Protein AF-0000000084458611 (afdb_homodimer)

Organism: NCBI:txid398673

Structure (mmCIF, N/CA/C/O backbone):
data_AF-0000000084458611-model_v1
#
loop_
_entity.id
_entity.type
_entity.pdbx_description
1 polymer '2-hydroxyacid dehydrogenase'
#
loop_
_atom_site.group_PDB
_atom_site.id
_atom_site.type_symbol
_atom_site.label_atom_id
_atom_site.label_alt_id
_atom_site.label_comp_id
_atom_site.label_asym_id
_atom_site.label_entity_id
_atom_site.label_seq_id
_atom_site.pdbx_PDB_ins_code
_atom_site.Cartn_x
_atom_site.Cartn_y
_atom_site.Cartn_z
_atom_site.occupancy
_atom_site.B_iso_or_equiv
_atom_site.auth_seq_id
_atom_site.auth_comp_id
_atom_site.auth_asym_id
_atom_site.auth_atom_id
_atom_site.pdbx_PDB_model_num
ATOM 1 N N . MET A 1 1 ? -11.469 -36.625 -32.625 1 53.66 1 MET A N 1
ATOM 2 C CA . MET A 1 1 ? -11.734 -37.312 -31.344 1 53.66 1 MET A CA 1
ATOM 3 C C . MET A 1 1 ? -12.414 -36.375 -30.359 1 53.66 1 MET A C 1
ATOM 5 O O . MET A 1 1 ? -12.203 -35.156 -30.406 1 53.66 1 MET A O 1
ATOM 9 N N . ALA A 1 2 ? -13.312 -36.875 -29.656 1 73.19 2 ALA A N 1
ATOM 10 C CA . ALA A 1 2 ? -14.055 -36.094 -28.656 1 73.19 2 ALA A CA 1
ATOM 11 C C . ALA A 1 2 ? -13.117 -35.562 -27.594 1 73.19 2 ALA A C 1
ATOM 13 O O . ALA A 1 2 ? -12.203 -36.25 -27.141 1 73.19 2 ALA A O 1
ATOM 14 N N . LYS A 1 3 ? -13.102 -34.281 -27.391 1 92.5 3 LYS A N 1
ATOM 15 C CA . LYS A 1 3 ? -12.234 -33.688 -26.391 1 92.5 3 LYS A CA 1
ATOM 16 C C . LYS A 1 3 ? -12.758 -33.906 -24.984 1 92.5 3 LYS A C 1
ATOM 18 O O . LYS A 1 3 ? -13.961 -33.875 -24.734 1 92.5 3 LYS A O 1
ATOM 23 N N . HIS A 1 4 ? -11.906 -34.469 -24.156 1 97.12 4 HIS A N 1
ATOM 24 C CA . HIS A 1 4 ? -12.195 -34.719 -22.75 1 97.12 4 HIS A CA 1
ATOM 25 C C . HIS A 1 4 ? -11.312 -33.875 -21.844 1 97.12 4 HIS A C 1
ATOM 27 O O . HIS A 1 4 ? -10.094 -34.062 -21.812 1 97.12 4 HIS A O 1
ATOM 33 N N . LEU A 1 5 ? -11.977 -32.969 -21.141 1 97 5 LEU A N 1
ATOM 34 C CA . LEU A 1 5 ? -11.312 -32.094 -20.203 1 97 5 LEU A CA 1
ATOM 35 C C . LEU A 1 5 ? -11.43 -32.594 -18.781 1 97 5 LEU A C 1
ATOM 37 O O . LEU A 1 5 ? -12.539 -32.844 -18.281 1 97 5 LEU A O 1
ATOM 41 N N . LEU A 1 6 ? -10.32 -32.75 -18.172 1 97.44 6 LEU A N 1
ATOM 42 C CA . LEU A 1 6 ? -10.281 -33.188 -16.766 1 97.44 6 LEU A CA 1
ATOM 43 C C . LEU A 1 6 ? -9.758 -32.062 -15.883 1 97.44 6 LEU A C 1
ATOM 45 O O . LEU A 1 6 ? -8.766 -31.406 -16.219 1 97.44 6 LEU A O 1
ATOM 49 N N . LEU A 1 7 ? -10.438 -31.703 -14.836 1 97.31 7 LEU A N 1
ATOM 50 C CA . LEU A 1 7 ? -9.961 -30.797 -13.789 1 97.31 7 LEU A CA 1
ATOM 51 C C . LEU A 1 7 ? -9.672 -31.562 -12.508 1 97.31 7 LEU A C 1
ATOM 53 O O . LEU A 1 7 ? -10.508 -32.344 -12.031 1 97.31 7 LEU A O 1
ATOM 57 N N . THR A 1 8 ? -8.469 -31.469 -12.008 1 96.56 8 THR A N 1
ATOM 58 C CA . THR A 1 8 ? -8.07 -32 -10.703 1 96.56 8 THR A CA 1
ATOM 59 C C . THR A 1 8 ? -7.586 -30.875 -9.797 1 96.56 8 THR A C 1
ATOM 61 O O . THR A 1 8 ? -6.414 -30.484 -9.844 1 96.56 8 THR A O 1
ATOM 64 N N . LEU A 1 9 ? -8.469 -30.266 -9.039 1 93.69 9 LEU A N 1
ATOM 65 C CA . LEU A 1 9 ? -8.164 -29.094 -8.211 1 93.69 9 LEU A CA 1
ATOM 66 C C . LEU A 1 9 ? -8.477 -29.375 -6.746 1 93.69 9 LEU A C 1
ATOM 68 O O . LEU A 1 9 ? -9.359 -30.188 -6.441 1 93.69 9 LEU A O 1
ATOM 72 N N . PRO A 1 10 ? -7.812 -28.719 -5.84 1 90.19 10 PRO A N 1
ATOM 73 C CA . PRO A 1 10 ? -8.07 -28.906 -4.41 1 90.19 10 PRO A CA 1
ATOM 74 C C . PRO A 1 10 ? -9.227 -28.047 -3.895 1 90.19 10 PRO A C 1
ATOM 76 O O . PRO A 1 10 ? -9.344 -27.828 -2.686 1 90.19 10 PRO A O 1
ATOM 79 N N . PHE A 1 11 ? -10.016 -27.562 -4.801 1 87.62 11 PHE A N 1
ATOM 80 C CA . PHE A 1 11 ? -11.172 -26.734 -4.477 1 87.62 11 PHE A CA 1
ATOM 81 C C . PHE A 1 11 ? -12.469 -27.484 -4.742 1 87.62 11 PHE A C 1
ATOM 83 O O . PHE A 1 11 ? -12.492 -28.453 -5.512 1 87.62 11 PHE A O 1
ATOM 90 N N . PRO A 1 12 ? -13.516 -27 -4.062 1 88.25 12 PRO A N 1
ATOM 91 C CA . PRO A 1 12 ? -14.812 -27.562 -4.441 1 88.25 12 PRO A CA 1
ATOM 92 C C . PRO A 1 12 ? -15.156 -27.328 -5.91 1 88.25 12 PRO A C 1
ATOM 94 O O . PRO A 1 12 ? -14.68 -26.359 -6.508 1 88.25 12 PRO A O 1
ATOM 97 N N . LYS A 1 13 ? -15.961 -28.25 -6.395 1 92.88 13 LYS A N 1
ATOM 98 C CA . LYS A 1 13 ? -16.375 -28.172 -7.789 1 92.88 13 LYS A CA 1
ATOM 99 C C . LYS A 1 13 ? -16.938 -26.781 -8.117 1 92.88 13 LYS A C 1
ATOM 101 O O . LYS A 1 13 ? -17.922 -26.344 -7.512 1 92.88 13 LYS A O 1
ATOM 106 N N . PRO A 1 14 ? -16.25 -26.047 -8.961 1 91.62 14 PRO A N 1
ATOM 107 C CA . PRO A 1 14 ? -16.719 -24.719 -9.336 1 91.62 14 PRO A CA 1
ATOM 108 C C . PRO A 1 14 ? -17.859 -24.766 -10.359 1 91.62 14 PRO A C 1
ATOM 110 O O . PRO A 1 14 ? -17.656 -24.391 -11.523 1 91.62 14 PRO A O 1
ATOM 113 N N . GLU A 1 15 ? -19.062 -25.031 -9.961 1 94.12 15 GLU A N 1
ATOM 114 C CA . GLU A 1 15 ? -20.203 -25.312 -10.82 1 94.12 15 GLU A CA 1
ATOM 115 C C . GLU A 1 15 ? -20.453 -24.172 -11.805 1 94.12 15 GLU A C 1
ATOM 117 O O . GLU A 1 15 ? -20.609 -24.391 -13 1 94.12 15 GLU A O 1
ATOM 122 N N . PRO A 1 16 ? -20.391 -22.938 -11.273 1 92.38 16 PRO A N 1
ATOM 123 C CA . PRO A 1 16 ? -20.641 -21.859 -12.227 1 92.38 16 PRO A CA 1
ATOM 124 C C . PRO A 1 16 ? -19.609 -21.812 -13.352 1 92.38 16 PRO A C 1
ATOM 126 O O . PRO A 1 16 ? -19.969 -21.578 -14.508 1 92.38 16 PRO A O 1
ATOM 129 N N . PHE A 1 17 ? -18.438 -22.078 -13.055 1 91.81 17 PHE A N 1
ATOM 130 C CA . PHE A 1 17 ? -17.391 -22.047 -14.07 1 91.81 17 PHE A CA 1
ATOM 131 C C . PHE A 1 17 ? -17.531 -23.219 -15.023 1 91.81 17 PHE A C 1
ATOM 133 O O . PHE A 1 17 ? -17.375 -23.062 -16.234 1 91.81 17 PHE A O 1
ATOM 140 N N . LEU A 1 18 ? -17.844 -24.375 -14.516 1 94.62 18 LEU A N 1
ATOM 141 C CA . LEU A 1 18 ? -17.984 -25.562 -15.359 1 94.62 18 LEU A CA 1
ATOM 142 C C . LEU A 1 18 ? -19.156 -25.391 -16.328 1 94.62 18 LEU A C 1
ATOM 144 O O . LEU A 1 18 ? -19.094 -25.844 -17.469 1 94.62 18 LEU A O 1
ATOM 148 N N . GLN A 1 19 ? -20.156 -24.75 -15.82 1 95.25 19 GLN A N 1
ATOM 149 C CA . GLN A 1 19 ? -21.297 -24.484 -16.688 1 95.25 19 GLN A CA 1
ATOM 150 C C . GLN A 1 19 ? -20.922 -23.562 -17.828 1 95.25 19 GLN A C 1
ATOM 152 O O . GLN A 1 19 ? -21.328 -23.781 -18.984 1 95.25 19 GLN A O 1
ATOM 157 N N . ARG A 1 20 ? -20.188 -22.594 -17.484 1 93.75 20 ARG A N 1
ATOM 158 C CA . ARG A 1 20 ? -19.703 -21.672 -18.516 1 93.75 20 ARG A CA 1
ATOM 159 C C . ARG A 1 20 ? -18.797 -22.391 -19.516 1 93.75 20 ARG A C 1
ATOM 161 O O . ARG A 1 20 ? -18.906 -22.172 -20.719 1 93.75 20 ARG A O 1
ATOM 168 N N . LEU A 1 21 ? -17.953 -23.203 -19.031 1 94.12 21 LEU A N 1
ATOM 169 C CA . LEU A 1 21 ? -17.047 -23.984 -19.875 1 94.12 21 LEU A CA 1
ATOM 170 C C . LEU A 1 21 ? -17.828 -24.875 -20.828 1 94.12 21 LEU A C 1
ATOM 172 O O . LEU A 1 21 ? -17.5 -24.969 -22.016 1 94.12 21 LEU A O 1
ATOM 176 N N . GLN A 1 22 ? -18.891 -25.469 -20.281 1 95.06 22 GLN A N 1
ATOM 177 C CA . GLN A 1 22 ? -19.719 -26.344 -21.094 1 95.06 22 GLN A CA 1
ATOM 178 C C . GLN A 1 22 ? -20.453 -25.562 -22.172 1 95.06 22 GLN A C 1
ATOM 180 O O . GLN A 1 22 ? -20.641 -26.047 -23.297 1 95.06 22 GLN A O 1
ATOM 185 N N . ALA A 1 23 ? -20.828 -24.375 -21.797 1 95.62 23 ALA A N 1
ATOM 186 C CA . ALA A 1 23 ? -21.516 -23.516 -22.766 1 95.62 23 ALA A CA 1
ATOM 187 C C . ALA A 1 23 ? -20.594 -23.125 -23.906 1 95.62 23 ALA A C 1
ATOM 189 O O . ALA A 1 23 ? -21.031 -23.031 -25.062 1 95.62 23 ALA A O 1
ATOM 190 N N . VAL A 1 24 ? -19.391 -22.891 -23.609 1 94.19 24 VAL A N 1
ATOM 191 C CA . VAL A 1 24 ? -18.422 -22.469 -24.625 1 94.19 24 VAL A CA 1
ATOM 192 C C . VAL A 1 24 ? -18 -23.656 -25.469 1 94.19 24 VAL A C 1
ATOM 194 O O . VAL A 1 24 ? -17.766 -23.516 -26.672 1 94.19 24 VAL A O 1
ATOM 197 N N . PHE A 1 25 ? -17.938 -24.828 -24.75 1 94.75 25 PHE A N 1
ATOM 198 C CA . PHE A 1 25 ? -17.531 -26.047 -25.438 1 94.75 25 PHE A CA 1
ATOM 199 C C . PHE A 1 25 ? -18.578 -27.141 -25.281 1 94.75 25 PHE A C 1
ATOM 201 O O . PHE A 1 25 ? -18.344 -28.156 -24.609 1 94.75 25 PHE A O 1
ATOM 208 N N . PRO A 1 26 ? -19.625 -27.078 -26 1 94.31 26 PRO A N 1
ATOM 209 C CA . PRO A 1 26 ? -20.75 -27.984 -25.781 1 94.31 26 PRO A CA 1
ATOM 210 C C . PRO A 1 26 ? -20.422 -29.438 -26.141 1 94.31 26 PRO A C 1
ATOM 212 O O . PRO A 1 26 ? -21.016 -30.359 -25.578 1 94.31 26 PRO A O 1
ATOM 215 N N . ASP A 1 27 ? -19.422 -29.625 -26.906 1 93.94 27 ASP A N 1
ATOM 216 C CA . ASP A 1 27 ? -19.141 -30.969 -27.391 1 93.94 27 ASP A CA 1
ATOM 217 C C . ASP A 1 27 ? -18.031 -31.625 -26.562 1 93.94 27 ASP A C 1
ATOM 219 O O . ASP A 1 27 ? -17.672 -32.781 -26.797 1 93.94 27 ASP A O 1
ATOM 223 N N . TRP A 1 28 ? -17.5 -30.906 -25.641 1 94.69 28 TRP A N 1
ATOM 224 C CA . TRP A 1 28 ? -16.438 -31.469 -24.812 1 94.69 28 TRP A CA 1
ATOM 225 C C . TRP A 1 28 ? -17 -32.219 -23.625 1 94.69 28 TRP A C 1
ATOM 227 O O . TRP A 1 28 ? -17.984 -31.797 -23.016 1 94.69 28 TRP A O 1
ATOM 237 N N . LYS A 1 29 ? -16.422 -33.375 -23.391 1 96.81 29 LYS A N 1
ATOM 238 C CA . LYS A 1 29 ? -16.656 -34.031 -22.109 1 96.81 29 LYS A CA 1
ATOM 239 C C . LYS A 1 29 ? -15.852 -33.344 -20.984 1 96.81 29 LYS A C 1
ATOM 241 O O . LYS A 1 29 ? -14.648 -33.156 -21.125 1 96.81 29 LYS A O 1
ATOM 246 N N . ILE A 1 30 ? -16.531 -32.969 -19.938 1 96.69 30 ILE A N 1
ATOM 247 C CA . ILE A 1 30 ? -15.859 -32.312 -18.812 1 96.69 30 ILE A CA 1
ATOM 248 C C . ILE A 1 30 ? -16 -33.156 -17.547 1 96.69 30 ILE A C 1
ATOM 250 O O . ILE A 1 30 ? -17.109 -33.5 -17.156 1 96.69 30 ILE A O 1
ATOM 254 N N . THR A 1 31 ? -14.891 -33.531 -16.969 1 97.25 31 THR A N 1
ATOM 255 C CA . THR A 1 31 ? -14.852 -34.281 -15.727 1 97.25 31 THR A CA 1
ATOM 256 C C . THR A 1 31 ? -14.109 -33.5 -14.633 1 97.25 31 THR A C 1
ATOM 258 O O . THR A 1 31 ? -13.047 -32.938 -14.891 1 97.25 31 THR A O 1
ATOM 261 N N . TYR A 1 32 ? -14.695 -33.375 -13.531 1 97.38 32 TYR A N 1
ATOM 262 C CA . TYR A 1 32 ? -14.055 -32.781 -12.367 1 97.38 32 TYR A CA 1
ATOM 263 C C . TYR A 1 32 ? -13.773 -33.812 -11.289 1 97.38 32 TYR A C 1
ATOM 265 O O . TYR A 1 32 ? -14.672 -34.562 -10.883 1 97.38 32 TYR A O 1
ATOM 273 N N . LEU A 1 33 ? -12.547 -33.938 -10.875 1 96.56 33 LEU A N 1
ATOM 274 C CA . LEU A 1 33 ? -12.148 -34.75 -9.734 1 96.56 33 LEU A CA 1
ATOM 275 C C . LEU A 1 33 ? -11.508 -33.906 -8.648 1 96.56 33 LEU A C 1
ATOM 277 O O . LEU A 1 33 ? -10.508 -33.219 -8.891 1 96.56 33 LEU A O 1
ATOM 281 N N . HIS A 1 34 ? -12.055 -33.938 -7.52 1 95 34 HIS A N 1
ATOM 282 C CA . HIS A 1 34 ? -11.547 -33.156 -6.395 1 95 34 HIS A CA 1
ATOM 283 C C . HIS A 1 34 ? -10.273 -33.75 -5.832 1 95 34 HIS A C 1
ATOM 285 O O . HIS A 1 34 ? -10.266 -34.906 -5.391 1 95 34 HIS A O 1
ATOM 291 N N . HIS A 1 35 ? -9.188 -33 -5.949 1 94 35 HIS A N 1
ATOM 292 C CA . HIS A 1 35 ? -8 -33.344 -5.184 1 94 35 HIS A CA 1
ATOM 293 C C . HIS A 1 35 ? -8.156 -32.969 -3.715 1 94 35 HIS A C 1
ATOM 295 O O . HIS A 1 35 ? -8.016 -31.797 -3.355 1 94 35 HIS A O 1
ATOM 301 N N . ALA A 1 36 ? -8.406 -33.906 -2.863 1 89.81 36 ALA A N 1
ATOM 302 C CA . ALA A 1 36 ? -8.836 -33.656 -1.49 1 89.81 36 ALA A CA 1
ATOM 303 C C . ALA A 1 36 ? -7.645 -33.312 -0.592 1 89.81 36 ALA A C 1
ATOM 305 O O . ALA A 1 36 ? -7.348 -34.062 0.35 1 89.81 36 ALA A O 1
ATOM 306 N N . VAL A 1 37 ? -7.012 -32.25 -0.876 1 85.88 37 VAL A N 1
ATOM 307 C CA . VAL A 1 37 ? -5.926 -31.688 -0.079 1 85.88 37 VAL A CA 1
ATOM 308 C C . VAL A 1 37 ? -6.168 -30.188 0.134 1 85.88 37 VAL A C 1
ATOM 310 O O . VAL A 1 37 ? -6.992 -29.594 -0.555 1 85.88 37 VAL A O 1
ATOM 313 N N . LYS A 1 38 ? -5.512 -29.688 1.139 1 76.62 38 LYS A N 1
ATOM 314 C CA . LYS A 1 38 ? -5.516 -28.234 1.263 1 76.62 38 LYS A CA 1
ATOM 315 C C . LYS A 1 38 ? -4.777 -27.578 0.097 1 76.62 38 LYS A C 1
ATOM 317 O O . LYS A 1 38 ? -3.764 -28.094 -0.371 1 76.62 38 LYS A O 1
ATOM 322 N N . PRO A 1 39 ? -5.293 -26.438 -0.369 1 75.62 39 PRO A N 1
ATOM 323 C CA . PRO A 1 39 ? -4.68 -25.812 -1.544 1 75.62 39 PRO A CA 1
ATOM 324 C C . PRO A 1 39 ? -3.174 -25.625 -1.396 1 75.62 39 PRO A C 1
ATOM 326 O O . PRO A 1 39 ? -2.418 -25.891 -2.334 1 75.62 39 PRO A O 1
ATOM 329 N N . THR A 1 40 ? -2.756 -25.359 -0.246 1 71.06 40 THR A N 1
ATOM 330 C CA . THR A 1 40 ? -1.334 -25.125 -0.019 1 71.06 40 THR A CA 1
ATOM 331 C C . THR A 1 40 ? -0.556 -26.438 -0.043 1 71.06 40 THR A C 1
ATOM 333 O O . THR A 1 40 ? 0.652 -26.453 -0.287 1 71.06 40 THR A O 1
ATOM 336 N N . GLU A 1 41 ? -1.234 -27.531 0.181 1 78.12 41 GLU A N 1
ATOM 337 C CA . GLU A 1 41 ? -0.601 -28.844 0.217 1 78.12 41 GLU A CA 1
ATOM 338 C C . GLU A 1 41 ? -0.507 -29.438 -1.181 1 78.12 41 GLU A C 1
ATOM 340 O O . GLU A 1 41 ? 0.237 -30.406 -1.398 1 78.12 41 GLU A O 1
ATOM 345 N N . ALA A 1 42 ? -1.226 -28.844 -2.02 1 81.69 42 ALA A N 1
ATOM 346 C CA . ALA A 1 42 ? -1.31 -29.391 -3.369 1 81.69 42 ALA A CA 1
ATOM 347 C C . ALA A 1 42 ? 0.048 -29.359 -4.066 1 81.69 42 ALA A C 1
ATOM 349 O O . ALA A 1 42 ? 0.262 -30.047 -5.062 1 81.69 42 ALA A O 1
ATOM 350 N N . PHE A 1 43 ? 0.937 -28.594 -3.523 1 78.06 43 PHE A N 1
ATOM 351 C CA . PHE A 1 43 ? 2.262 -28.469 -4.117 1 78.06 43 PHE A CA 1
ATOM 352 C C . PHE A 1 43 ? 3.139 -29.656 -3.734 1 78.06 43 PHE A C 1
ATOM 354 O O . PHE A 1 43 ? 4.098 -29.969 -4.441 1 78.06 43 PHE A O 1
ATOM 361 N N . TYR A 1 44 ? 2.723 -30.359 -2.676 1 79.56 44 TYR A N 1
ATOM 362 C CA . TYR A 1 44 ? 3.594 -31.438 -2.252 1 79.56 44 TYR A CA 1
ATOM 363 C C . TYR A 1 44 ? 2.812 -32.75 -2.113 1 79.56 44 TYR A C 1
ATOM 365 O O . TYR A 1 44 ? 3.4 -33.812 -2.088 1 79.56 44 TYR A O 1
ATOM 373 N N . LYS A 1 45 ? 1.51 -32.594 -1.991 1 85.81 45 LYS A N 1
ATOM 374 C CA . LYS A 1 45 ? 0.64 -33.781 -2.016 1 85.81 45 LYS A CA 1
ATOM 375 C C . LYS A 1 45 ? -0.012 -33.938 -3.385 1 85.81 45 LYS A C 1
ATOM 377 O O . LYS A 1 45 ? -1.134 -33.5 -3.607 1 85.81 45 LYS A O 1
ATOM 382 N N . GLN A 1 46 ? 0.656 -34.656 -4.184 1 87.06 46 GLN A N 1
ATOM 383 C CA . GLN A 1 46 ? 0.269 -34.719 -5.59 1 87.06 46 GLN A CA 1
ATOM 384 C C . GLN A 1 46 ? -0.4 -36.031 -5.922 1 87.06 46 GLN A C 1
ATOM 386 O O . GLN A 1 46 ? -0.872 -36.25 -7.043 1 87.06 46 GLN A O 1
ATOM 391 N N . ASP A 1 47 ? -0.436 -36.906 -4.957 1 86.31 47 ASP A N 1
ATOM 392 C CA . ASP A 1 47 ? -0.979 -38.25 -5.211 1 86.31 47 ASP A CA 1
ATOM 393 C C . ASP A 1 47 ? -2.506 -38.219 -5.207 1 86.31 47 ASP A C 1
ATOM 395 O O . ASP A 1 47 ? -3.123 -37.656 -4.305 1 86.31 47 ASP A O 1
ATOM 399 N N . MET A 1 48 ? -3.051 -38.625 -6.285 1 92.81 48 MET A N 1
ATOM 400 C CA . MET A 1 48 ? -4.496 -38.719 -6.453 1 92.81 48 MET A CA 1
ATOM 401 C C . MET A 1 48 ? -4.844 -39.844 -7.414 1 92.81 48 MET A C 1
ATOM 403 O O . MET A 1 48 ? -4.16 -40.062 -8.422 1 92.81 48 MET A O 1
ATOM 407 N N . HIS A 1 49 ? -5.836 -40.562 -7.059 1 93.69 49 HIS A N 1
ATOM 408 C CA . HIS A 1 49 ? -6.301 -41.625 -7.961 1 93.69 49 HIS A CA 1
ATOM 409 C C . HIS A 1 49 ? -7.199 -41.062 -9.055 1 93.69 49 HIS A C 1
ATOM 411 O O . HIS A 1 49 ? -8.195 -40.375 -8.758 1 93.69 49 HIS A O 1
ATOM 417 N N . ILE A 1 50 ? -6.812 -41.281 -10.211 1 96.56 50 ILE A N 1
ATOM 418 C CA . ILE A 1 50 ? -7.645 -40.969 -11.375 1 96.56 50 ILE A CA 1
ATOM 419 C C . ILE A 1 50 ? -8.008 -42.281 -12.086 1 96.56 50 ILE A C 1
ATOM 421 O O . ILE A 1 50 ? -7.129 -43.031 -12.492 1 96.56 50 ILE A O 1
ATOM 425 N N . PRO A 1 51 ? -9.242 -42.594 -12.273 1 97.06 51 PRO A N 1
ATOM 426 C CA . PRO A 1 51 ? -9.648 -43.844 -12.953 1 97.06 51 PRO A CA 1
ATOM 427 C C . PRO A 1 51 ? -9.016 -43.969 -14.336 1 97.06 51 PRO A C 1
ATOM 429 O O . PRO A 1 51 ? -8.977 -43.031 -15.109 1 97.06 51 PRO A O 1
ATOM 432 N N . PRO A 1 52 ? -8.594 -45.188 -14.625 1 96.88 52 PRO A N 1
ATOM 433 C CA . PRO A 1 52 ? -7.926 -45.438 -15.906 1 96.88 52 PRO A CA 1
ATOM 434 C C . PRO A 1 52 ? -8.812 -45.094 -17.109 1 96.88 52 PRO A C 1
ATOM 436 O O . PRO A 1 52 ? -8.312 -44.625 -18.141 1 96.88 52 PRO A O 1
ATOM 439 N N . GLU A 1 53 ? -10.062 -45.312 -16.922 1 96.56 53 GLU A N 1
ATOM 440 C CA . GLU A 1 53 ? -10.984 -45.031 -18.016 1 96.56 53 GLU A CA 1
ATOM 441 C C . GLU A 1 53 ? -10.984 -43.562 -18.375 1 96.56 53 GLU A C 1
ATOM 443 O O . GLU A 1 53 ? -11.109 -43.188 -19.531 1 96.56 53 GLU A O 1
ATOM 448 N N . ILE A 1 54 ? -10.797 -42.75 -17.344 1 97 54 ILE A N 1
ATOM 449 C CA . ILE A 1 54 ? -10.719 -41.312 -17.578 1 97 54 ILE A CA 1
ATOM 450 C C . ILE A 1 54 ? -9.375 -40.969 -18.188 1 97 54 ILE A C 1
ATOM 452 O O . ILE A 1 54 ? -9.32 -40.219 -19.188 1 97 54 ILE A O 1
ATOM 456 N N . LEU A 1 55 ? -8.32 -41.5 -17.672 1 97 55 LEU A N 1
ATOM 457 C CA . LEU A 1 55 ? -6.965 -41.188 -18.125 1 97 55 LEU A CA 1
ATOM 458 C C . LEU A 1 55 ? -6.805 -41.531 -19.594 1 97 55 LEU A C 1
ATOM 460 O O . LEU A 1 55 ? -6.133 -40.812 -20.344 1 97 55 LEU A O 1
ATOM 464 N N . ARG A 1 56 ? -7.422 -42.594 -20.016 1 95.81 56 ARG A N 1
ATOM 465 C CA . ARG A 1 56 ? -7.277 -43.062 -21.391 1 95.81 56 ARG A CA 1
ATOM 466 C C . ARG A 1 56 ? -7.965 -42.094 -22.375 1 95.81 56 ARG A C 1
ATOM 468 O O . ARG A 1 56 ? -7.578 -42 -23.547 1 95.81 56 ARG A O 1
ATOM 475 N N . GLU A 1 57 ? -8.906 -41.375 -21.797 1 96.44 57 GLU A N 1
ATOM 476 C CA . GLU A 1 57 ? -9.719 -40.531 -22.703 1 96.44 57 GLU A CA 1
ATOM 477 C C . GLU A 1 57 ? -9.336 -39.062 -22.609 1 96.44 57 GLU A C 1
ATOM 479 O O . GLU A 1 57 ? -9.633 -38.281 -23.5 1 96.44 57 GLU A O 1
ATOM 484 N N . VAL A 1 58 ? -8.68 -38.656 -21.594 1 97.38 58 VAL A N 1
ATOM 485 C CA . VAL A 1 58 ? -8.445 -37.25 -21.312 1 97.38 58 VAL A CA 1
ATOM 486 C C . VAL A 1 58 ? -7.539 -36.656 -22.391 1 97.38 58 VAL A C 1
ATOM 488 O O . VAL A 1 58 ? -6.551 -37.25 -22.797 1 97.38 58 VAL A O 1
ATOM 491 N N . THR A 1 59 ? -7.93 -35.5 -22.906 1 97 59 THR A N 1
ATOM 492 C CA . THR A 1 59 ? -7.141 -34.844 -23.938 1 97 59 THR A CA 1
ATOM 493 C C . THR A 1 59 ? -6.547 -33.531 -23.391 1 97 59 THR A C 1
ATOM 495 O O . THR A 1 59 ? -5.578 -33 -23.938 1 97 59 THR A O 1
ATOM 498 N N . ALA A 1 60 ? -7.16 -32.969 -22.344 1 97.06 60 ALA A N 1
ATOM 499 C CA . ALA A 1 60 ? -6.715 -31.75 -21.688 1 97.06 60 ALA A CA 1
ATOM 500 C C . ALA A 1 60 ? -6.898 -31.844 -20.188 1 97.06 60 ALA A C 1
ATOM 502 O O . ALA A 1 60 ? -7.855 -32.438 -19.703 1 97.06 60 ALA A O 1
ATOM 503 N N . LEU A 1 61 ? -5.973 -31.234 -19.438 1 97.31 61 LEU A N 1
ATOM 504 C CA . LEU A 1 61 ? -5.961 -31.328 -17.984 1 97.31 61 LEU A CA 1
ATOM 505 C C . LEU A 1 61 ? -5.734 -29.953 -17.359 1 97.31 61 LEU A C 1
ATOM 507 O O . LEU A 1 61 ? -4.824 -29.219 -17.766 1 97.31 61 LEU A O 1
ATOM 511 N N . MET A 1 62 ? -6.578 -29.531 -16.516 1 97.12 62 MET A N 1
ATOM 512 C CA . MET A 1 62 ? -6.348 -28.438 -15.578 1 97.12 62 MET A CA 1
ATOM 513 C C . MET A 1 62 ? -6.008 -28.969 -14.195 1 97.12 62 MET A C 1
ATOM 515 O O . MET A 1 62 ? -6.773 -29.734 -13.609 1 97.12 62 MET A O 1
ATOM 519 N N . THR A 1 63 ? -4.859 -28.531 -13.633 1 96 63 THR A N 1
ATOM 520 C CA . THR A 1 63 ? -4.398 -29.141 -12.391 1 96 63 THR A CA 1
ATOM 521 C C . THR A 1 63 ? -3.508 -28.172 -11.617 1 96 63 THR A C 1
ATOM 523 O O . THR A 1 63 ? -3.141 -27.109 -12.133 1 96 63 THR A O 1
ATOM 526 N N . MET A 1 64 ? -3.33 -28.422 -10.406 1 92.19 64 MET A N 1
ATOM 527 C CA . MET A 1 64 ? -2.379 -27.672 -9.586 1 92.19 64 MET A CA 1
ATOM 528 C C . MET A 1 64 ? -1.102 -28.469 -9.367 1 92.19 64 MET A C 1
ATOM 530 O O . MET A 1 64 ? -0.034 -27.906 -9.148 1 92.19 64 MET A O 1
ATOM 534 N N . GLY A 1 65 ? -1.244 -29.797 -9.523 1 91.31 65 GLY A N 1
ATOM 535 C CA . GLY A 1 65 ? -0.041 -30.562 -9.242 1 91.31 65 GLY A CA 1
ATOM 536 C C . GLY A 1 65 ? -0.165 -32.031 -9.617 1 91.31 65 GLY A C 1
ATOM 537 O O . GLY A 1 65 ? 0.83 -32.75 -9.641 1 91.31 65 GLY A O 1
ATOM 538 N N . VAL A 1 66 ? -1.324 -32.438 -9.961 1 94.25 66 VAL A N 1
ATOM 539 C CA . VAL A 1 66 ? -1.56 -33.844 -10.32 1 94.25 66 VAL A CA 1
ATOM 540 C C . VAL A 1 66 ? -1.295 -34.031 -11.805 1 94.25 66 VAL A C 1
ATOM 542 O O . VAL A 1 66 ? -2.123 -33.688 -12.648 1 94.25 66 VAL A O 1
ATOM 545 N N . VAL A 1 67 ? -0.177 -34.625 -12.117 1 95.19 67 VAL A N 1
ATOM 546 C CA . VAL A 1 67 ? 0.229 -34.812 -13.508 1 95.19 67 VAL A CA 1
ATOM 547 C C . VAL A 1 67 ? 0.36 -36.312 -13.828 1 95.19 67 VAL A C 1
ATOM 549 O O . VAL A 1 67 ? 1.225 -36.969 -13.273 1 95.19 67 VAL A O 1
ATOM 552 N N . PRO A 1 68 ? -0.427 -36.812 -14.641 1 95 68 PRO A N 1
ATOM 553 C CA . PRO A 1 68 ? -0.321 -38.25 -15 1 95 68 PRO A CA 1
ATOM 554 C C . PRO A 1 68 ? 0.9 -38.531 -15.875 1 95 68 PRO A C 1
ATOM 556 O O . PRO A 1 68 ? 1.449 -37.625 -16.5 1 95 68 PRO A O 1
ATOM 559 N N . ASP A 1 69 ? 1.289 -39.75 -15.836 1 95 69 ASP A N 1
ATOM 560 C CA . ASP A 1 69 ? 2.268 -40.219 -16.812 1 95 69 ASP A CA 1
ATOM 561 C C . ASP A 1 69 ? 1.668 -40.281 -18.219 1 95 69 ASP A C 1
ATOM 563 O O . ASP A 1 69 ? 0.564 -40.781 -18.406 1 95 69 ASP A O 1
ATOM 567 N N . PRO A 1 70 ? 2.408 -39.75 -19.125 1 96.06 70 PRO A N 1
ATOM 568 C CA . PRO A 1 70 ? 1.892 -39.781 -20.5 1 96.06 70 PRO A CA 1
ATOM 569 C C . PRO A 1 70 ? 1.525 -41.188 -20.984 1 96.06 70 PRO A C 1
ATOM 571 O O . PRO A 1 70 ? 0.62 -41.344 -21.797 1 96.06 70 PRO A O 1
ATOM 574 N N . ALA A 1 71 ? 2.164 -42.188 -20.422 1 95.94 71 ALA A N 1
ATOM 575 C CA . ALA A 1 71 ? 1.873 -43.562 -20.797 1 95.94 71 ALA A CA 1
ATOM 576 C C . ALA A 1 71 ? 0.455 -43.969 -20.391 1 95.94 71 ALA A C 1
ATOM 578 O O . ALA A 1 71 ? -0.195 -44.75 -21.062 1 95.94 71 ALA A O 1
ATOM 579 N N . ASP A 1 72 ? 0.005 -43.406 -19.344 1 96.19 72 ASP A N 1
ATOM 580 C CA . ASP A 1 72 ? -1.323 -43.719 -18.828 1 96.19 72 ASP A CA 1
ATOM 581 C C . ASP A 1 72 ? -2.387 -42.844 -19.469 1 96.19 72 ASP A C 1
ATOM 583 O O . ASP A 1 72 ? -3.582 -43.125 -19.375 1 96.19 72 ASP A O 1
ATOM 587 N N . ALA A 1 73 ? -1.974 -41.75 -20.109 1 97.06 73 ALA A N 1
ATOM 588 C CA . ALA A 1 73 ? -2.873 -40.781 -20.75 1 97.06 73 ALA A CA 1
ATOM 589 C C . ALA A 1 73 ? -2.453 -40.531 -22.188 1 97.06 73 ALA A C 1
ATOM 591 O O . ALA A 1 73 ? -2.086 -39.406 -22.531 1 97.06 73 ALA A O 1
ATOM 592 N N . PRO A 1 74 ? -2.609 -41.469 -23 1 96.31 74 PRO A N 1
ATOM 593 C CA . PRO A 1 74 ? -2.027 -41.406 -24.344 1 96.31 74 PRO A CA 1
ATOM 594 C C . PRO A 1 74 ? -2.645 -40.312 -25.203 1 96.31 74 PRO A C 1
ATOM 596 O O . PRO A 1 74 ? -2.045 -39.906 -26.203 1 96.31 74 PRO A O 1
ATOM 599 N N . ASN A 1 75 ? -3.805 -39.844 -24.859 1 96.81 75 ASN A N 1
ATOM 600 C CA . ASN A 1 75 ? -4.473 -38.812 -25.688 1 96.81 75 ASN A CA 1
ATOM 601 C C . ASN A 1 75 ? -4.234 -37.406 -25.141 1 96.81 75 ASN A C 1
ATOM 603 O O . ASN A 1 75 ? -4.68 -36.438 -25.734 1 96.81 75 ASN A O 1
ATOM 607 N N . LEU A 1 76 ? -3.549 -37.281 -24.031 1 97.12 76 LEU A N 1
ATOM 608 C CA . LEU A 1 76 ? -3.311 -36 -23.391 1 97.12 76 LEU A CA 1
ATOM 609 C C . LEU A 1 76 ? -2.395 -35.125 -24.25 1 97.12 76 LEU A C 1
ATOM 611 O O . LEU A 1 76 ? -1.319 -35.562 -24.672 1 97.12 76 LEU A O 1
ATOM 615 N N . ARG A 1 77 ? -2.91 -33.906 -24.547 1 95.88 77 ARG A N 1
ATOM 616 C CA . ARG A 1 77 ? -2.141 -33.031 -25.422 1 95.88 77 ARG A CA 1
ATOM 617 C C . ARG A 1 77 ? -1.932 -31.656 -24.781 1 95.88 77 ARG A C 1
ATOM 619 O O . ARG A 1 77 ? -1.08 -30.875 -25.219 1 95.88 77 ARG A O 1
ATOM 626 N N . TYR A 1 78 ? -2.689 -31.406 -23.719 1 96.88 78 TYR A N 1
ATOM 627 C CA . TYR A 1 78 ? -2.652 -30.062 -23.125 1 96.88 78 TYR A CA 1
ATOM 628 C C . TYR A 1 78 ? -2.807 -30.141 -21.609 1 96.88 78 TYR A C 1
ATOM 630 O O . TYR A 1 78 ? -3.701 -30.828 -21.094 1 96.88 78 TYR A O 1
ATOM 638 N N . ILE A 1 79 ? -1.887 -29.531 -20.891 1 97.5 79 ILE A N 1
ATOM 639 C CA . ILE A 1 79 ? -1.984 -29.375 -19.438 1 97.5 79 ILE A CA 1
ATOM 640 C C . ILE A 1 79 ? -1.913 -27.891 -19.078 1 97.5 79 ILE A C 1
ATOM 642 O O . ILE A 1 79 ? -1.01 -27.172 -19.516 1 97.5 79 ILE A O 1
ATOM 646 N N . HIS A 1 80 ? -2.869 -27.422 -18.312 1 97.69 80 HIS A N 1
ATOM 647 C CA . HIS A 1 80 ? -2.836 -26.078 -17.75 1 97.69 80 HIS A CA 1
ATOM 648 C C . HIS A 1 80 ? -2.709 -26.125 -16.234 1 97.69 80 HIS A C 1
ATOM 650 O O . HIS A 1 80 ? -3.508 -26.781 -15.555 1 97.69 80 HIS A O 1
ATOM 656 N N . PHE A 1 81 ? -1.71 -25.469 -15.789 1 95.56 81 PHE A N 1
ATOM 657 C CA . PHE A 1 81 ? -1.564 -25.328 -14.344 1 95.56 81 PHE A CA 1
ATOM 658 C C . PHE A 1 81 ? -2.258 -24.062 -13.844 1 95.56 81 PHE A C 1
ATOM 660 O O . PHE A 1 81 ? -2.023 -22.969 -14.367 1 95.56 81 PHE A O 1
ATOM 667 N N . ASN A 1 82 ? -3.051 -24.25 -12.828 1 93.56 82 ASN A N 1
ATOM 668 C CA . ASN A 1 82 ? -3.791 -23.109 -12.281 1 93.56 82 ASN A CA 1
ATOM 669 C C . ASN A 1 82 ? -2.889 -22.203 -11.461 1 93.56 82 ASN A C 1
ATOM 671 O O . ASN A 1 82 ? -3.35 -21.203 -10.914 1 93.56 82 ASN A O 1
ATOM 675 N N . VAL A 1 83 ? -1.617 -22.422 -11.43 1 90.31 83 VAL A N 1
ATOM 676 C CA . VAL A 1 83 ? -0.614 -21.641 -10.711 1 90.31 83 VAL A CA 1
ATOM 677 C C . VAL A 1 83 ? 0.441 -21.125 -11.688 1 90.31 83 VAL A C 1
ATOM 679 O O . VAL A 1 83 ? 0.485 -21.547 -12.844 1 90.31 83 VAL A O 1
ATOM 682 N N . ALA A 1 84 ? 1.263 -20.25 -11.188 1 87.81 84 ALA A N 1
ATOM 683 C CA . ALA A 1 84 ? 2.305 -19.672 -12.039 1 87.81 84 ALA A CA 1
ATOM 684 C C . ALA A 1 84 ? 3.551 -20.562 -12.047 1 87.81 84 ALA A C 1
ATOM 686 O O . ALA A 1 84 ? 4.223 -20.688 -13.07 1 87.81 84 ALA A O 1
ATOM 687 N N . GLY A 1 85 ? 3.861 -21.109 -10.93 1 85.12 85 GLY A N 1
ATOM 688 C CA . GLY A 1 85 ? 5.074 -21.906 -10.789 1 85.12 85 GLY A CA 1
ATOM 689 C C . GLY A 1 85 ? 4.84 -23.391 -10.953 1 85.12 85 GLY A C 1
ATOM 690 O O . GLY A 1 85 ? 3.838 -23.922 -10.469 1 85.12 85 GLY A O 1
ATOM 691 N N . THR A 1 86 ? 5.754 -24.125 -11.695 1 88.19 86 THR A N 1
ATOM 692 C CA . THR A 1 86 ? 5.613 -25.562 -11.922 1 88.19 86 THR A CA 1
ATOM 693 C C . THR A 1 86 ? 6.863 -26.297 -11.461 1 88.19 86 THR A C 1
ATOM 695 O O . THR A 1 86 ? 7.105 -27.438 -11.891 1 88.19 86 THR A O 1
ATOM 698 N N . ASP A 1 87 ? 7.66 -25.625 -10.633 1 84.19 87 ASP A N 1
ATOM 699 C CA . ASP A 1 87 ? 8.922 -26.203 -10.188 1 84.19 87 ASP A CA 1
ATOM 700 C C . ASP A 1 87 ? 8.703 -27.531 -9.469 1 84.19 87 ASP A C 1
ATOM 702 O O . ASP A 1 87 ? 9.547 -28.438 -9.523 1 84.19 87 ASP A O 1
ATOM 706 N N . HIS A 1 88 ? 7.598 -27.719 -8.852 1 83.62 88 HIS A N 1
ATOM 707 C CA . HIS A 1 88 ? 7.316 -28.906 -8.055 1 83.62 88 HIS A CA 1
ATOM 708 C C . HIS A 1 88 ? 6.98 -30.094 -8.945 1 83.62 88 HIS A C 1
ATOM 710 O O . HIS A 1 88 ? 7.02 -31.25 -8.492 1 83.62 88 HIS A O 1
ATOM 716 N N . VAL A 1 89 ? 6.711 -29.891 -10.219 1 90.06 89 VAL A N 1
ATOM 717 C CA . VAL A 1 89 ? 6.293 -30.984 -11.086 1 90.06 89 VAL A CA 1
ATOM 718 C C . VAL A 1 89 ? 7.141 -30.984 -12.359 1 90.06 89 VAL A C 1
ATOM 720 O O . VAL A 1 89 ? 6.969 -31.859 -13.219 1 90.06 89 VAL A O 1
ATOM 723 N N . ALA A 1 90 ? 8.086 -30.094 -12.453 1 88.56 90 ALA A N 1
ATOM 724 C CA . ALA A 1 90 ? 8.852 -29.906 -13.688 1 88.56 90 ALA A CA 1
ATOM 725 C C . ALA A 1 90 ? 9.672 -31.156 -14.016 1 88.56 90 ALA A C 1
ATOM 727 O O . ALA A 1 90 ? 10.055 -31.359 -15.172 1 88.56 90 ALA A O 1
ATOM 728 N N . HIS A 1 91 ? 9.883 -32 -13.062 1 89.62 91 HIS A N 1
ATOM 729 C CA . HIS A 1 91 ? 10.68 -33.219 -13.258 1 89.62 91 HIS A CA 1
ATOM 730 C C . HIS A 1 91 ? 9.852 -34.344 -13.852 1 89.62 91 HIS A C 1
ATOM 732 O O . HIS A 1 91 ? 10.391 -35.375 -14.281 1 89.62 91 HIS A O 1
ATOM 738 N N . LYS A 1 92 ? 8.594 -34.25 -13.984 1 92.88 92 LYS A N 1
ATOM 739 C CA . LYS A 1 92 ? 7.707 -35.312 -14.43 1 92.88 92 LYS A CA 1
ATOM 740 C C . LYS A 1 92 ? 7.801 -35.531 -15.938 1 92.88 92 LYS A C 1
ATOM 742 O O . LYS A 1 92 ? 8.031 -34.562 -16.688 1 92.88 92 LYS A O 1
ATOM 747 N N . PRO A 1 93 ? 7.5 -36.688 -16.391 1 94.69 93 PRO A N 1
ATOM 748 C CA . PRO A 1 93 ? 7.66 -37.031 -17.797 1 94.69 93 PRO A CA 1
ATOM 749 C C . PRO A 1 93 ? 6.824 -36.156 -18.734 1 94.69 93 PRO A C 1
ATOM 751 O O . PRO A 1 93 ? 7.227 -35.906 -19.875 1 94.69 93 PRO A O 1
ATOM 754 N N . ALA A 1 94 ? 5.758 -35.75 -18.297 1 94.31 94 ALA A N 1
ATOM 755 C CA . ALA A 1 94 ? 4.875 -34.906 -19.125 1 94.31 94 ALA A CA 1
ATOM 756 C C . ALA A 1 94 ? 5.586 -33.656 -19.594 1 94.31 94 ALA A C 1
ATOM 758 O O . ALA A 1 94 ? 5.312 -33.156 -20.688 1 94.31 94 ALA A O 1
ATOM 759 N N . PHE A 1 95 ? 6.512 -33.156 -18.797 1 94.31 95 PHE A N 1
ATOM 760 C CA . PHE A 1 95 ? 7.211 -31.906 -19.109 1 94.31 95 PHE A CA 1
ATOM 761 C C . PHE A 1 95 ? 8.25 -32.125 -20.203 1 94.31 95 PHE A C 1
ATOM 763 O O . PHE A 1 95 ? 8.758 -31.172 -20.781 1 94.31 95 PHE A O 1
ATOM 770 N N . LYS A 1 96 ? 8.484 -33.375 -20.547 1 93.06 96 LYS A N 1
ATOM 771 C CA . LYS A 1 96 ? 9.453 -33.719 -21.578 1 93.06 96 LYS A CA 1
ATOM 772 C C . LYS A 1 96 ? 8.766 -34.25 -22.844 1 93.06 96 LYS A C 1
ATOM 774 O O . LYS A 1 96 ? 9.414 -34.469 -23.859 1 93.06 96 LYS A O 1
ATOM 779 N 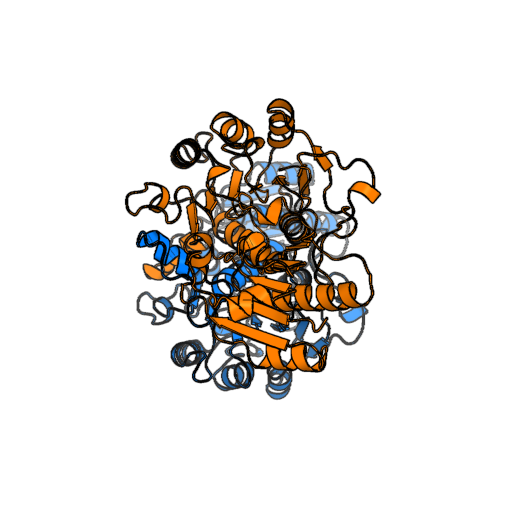N . ASP A 1 97 ? 7.547 -34.469 -22.734 1 94.62 97 ASP A N 1
ATOM 780 C CA . ASP A 1 97 ? 6.793 -35 -23.875 1 94.62 97 ASP A CA 1
ATOM 781 C C . ASP A 1 97 ? 6.496 -33.906 -24.891 1 94.62 97 ASP A C 1
ATOM 783 O O . ASP A 1 97 ? 5.762 -32.969 -24.609 1 94.62 97 ASP A O 1
ATOM 787 N N . PRO A 1 98 ? 6.996 -33.969 -26.078 1 93.25 98 PRO A N 1
ATOM 788 C CA . PRO A 1 98 ? 6.793 -32.938 -27.078 1 93.25 98 PRO A CA 1
ATOM 789 C C . PRO A 1 98 ? 5.344 -32.844 -27.547 1 93.25 98 PRO A C 1
ATOM 791 O O . PRO A 1 98 ? 4.957 -31.828 -28.172 1 93.25 98 PRO A O 1
ATOM 794 N N . ASN A 1 99 ? 4.617 -33.844 -27.25 1 94.06 99 ASN A N 1
ATOM 795 C CA . ASN A 1 99 ? 3.234 -33.844 -27.719 1 94.06 99 ASN A CA 1
ATOM 796 C C . ASN A 1 99 ? 2.303 -33.156 -26.734 1 94.06 99 ASN A C 1
ATOM 798 O O . ASN A 1 99 ? 1.117 -32.969 -27.016 1 94.06 99 ASN A O 1
ATOM 802 N N . ILE A 1 100 ? 2.848 -32.781 -25.641 1 96.44 100 ILE A N 1
ATOM 803 C CA . ILE A 1 100 ? 2.023 -32.156 -24.609 1 96.44 100 ILE A CA 1
ATOM 804 C C . ILE A 1 100 ? 2.434 -30.688 -24.453 1 96.44 100 ILE A C 1
ATOM 806 O O . ILE A 1 100 ? 3.586 -30.391 -24.125 1 96.44 100 ILE A O 1
ATOM 810 N N . THR A 1 101 ? 1.496 -29.797 -24.703 1 96.5 101 THR A N 1
ATOM 811 C CA . THR A 1 101 ? 1.689 -28.375 -24.422 1 96.5 101 THR A CA 1
ATOM 812 C C . THR A 1 101 ? 1.32 -28.062 -22.984 1 96.5 101 THR A C 1
ATOM 814 O O . THR A 1 101 ? 0.285 -28.516 -22.484 1 96.5 101 THR A O 1
ATOM 817 N N . ILE A 1 102 ? 2.166 -27.359 -22.297 1 96.88 102 ILE A N 1
ATOM 818 C CA . ILE A 1 102 ? 1.931 -27.016 -20.906 1 96.88 102 ILE A CA 1
ATOM 819 C C . ILE A 1 102 ? 1.862 -25.484 -20.75 1 96.88 102 ILE A C 1
ATOM 821 O O . ILE A 1 102 ? 2.727 -24.766 -21.266 1 96.88 102 ILE A O 1
ATOM 825 N N . THR A 1 103 ? 0.797 -25 -20.172 1 96.75 103 THR A N 1
ATOM 826 C CA . THR A 1 103 ? 0.665 -23.594 -19.859 1 96.75 103 THR A CA 1
ATOM 827 C C . THR A 1 103 ? 0.422 -23.391 -18.359 1 96.75 103 THR A C 1
ATOM 829 O O . THR A 1 103 ? 0.125 -24.344 -17.641 1 96.75 103 THR A O 1
ATOM 832 N N . THR A 1 104 ? 0.665 -22.156 -17.922 1 95.88 104 THR A N 1
ATOM 833 C CA . THR A 1 104 ? 0.447 -21.797 -16.531 1 95.88 104 THR A CA 1
ATOM 834 C C . THR A 1 104 ? -0.51 -20.609 -16.422 1 95.88 104 THR A C 1
ATOM 836 O O . THR A 1 104 ? -0.899 -20.031 -17.422 1 95.88 104 THR A O 1
ATOM 839 N N . SER A 1 105 ? -0.842 -20.359 -15.211 1 96.44 105 SER A N 1
ATOM 840 C CA . SER A 1 105 ? -1.687 -19.188 -14.945 1 96.44 105 SER A CA 1
ATOM 841 C C . SER A 1 105 ? -0.85 -17.969 -14.578 1 96.44 105 SER A C 1
ATOM 843 O O . SER A 1 105 ? -1.288 -17.125 -13.797 1 96.44 105 SER A O 1
ATOM 845 N N . THR A 1 106 ? 0.315 -17.859 -15.18 1 94.94 106 THR A N 1
ATOM 846 C CA . THR A 1 106 ? 1.172 -16.703 -15.008 1 94.94 106 THR A CA 1
ATOM 847 C C . THR A 1 106 ? 0.407 -15.414 -15.328 1 94.94 106 THR A C 1
ATOM 849 O O . THR A 1 106 ? -0.313 -15.344 -16.328 1 94.94 106 THR A O 1
ATOM 852 N N . GLY A 1 107 ? 0.553 -14.422 -14.477 1 96.06 107 GLY A N 1
ATOM 853 C CA . GLY A 1 107 ? -0.172 -13.172 -14.617 1 96.06 107 GLY A CA 1
ATOM 854 C C . GLY A 1 107 ? -1.382 -13.078 -13.711 1 96.06 107 GLY A C 1
ATOM 855 O O . GLY A 1 107 ? -1.801 -11.977 -13.336 1 96.06 107 GLY A O 1
ATOM 856 N N . GLY A 1 108 ? -2.006 -14.219 -13.414 1 96.06 108 GLY A N 1
ATOM 857 C CA . GLY A 1 108 ? -3.205 -14.266 -12.586 1 96.06 108 GLY A CA 1
ATOM 858 C C . GLY A 1 108 ? -2.99 -13.719 -11.188 1 96.06 108 GLY A C 1
ATOM 859 O O . GLY A 1 108 ? -3.719 -12.828 -10.75 1 96.06 108 GLY A O 1
ATOM 860 N N . PRO A 1 109 ? -1.882 -14.18 -10.578 1 96.19 109 PRO A N 1
ATOM 861 C CA . PRO A 1 109 ? -1.66 -13.781 -9.188 1 96.19 109 PRO A CA 1
ATOM 862 C C . PRO A 1 109 ? -0.965 -12.43 -9.07 1 96.19 109 PRO A C 1
ATOM 864 O O . PRO A 1 109 ? -0.778 -11.922 -7.957 1 96.19 109 PRO A O 1
ATOM 867 N N . SER A 1 110 ? -0.595 -11.766 -10.148 1 97.75 110 SER A N 1
ATOM 868 C CA . SER A 1 110 ? 0.327 -10.633 -10.148 1 97.75 110 SER A CA 1
ATOM 869 C C . SER A 1 110 ? -0.22 -9.484 -9.312 1 97.75 110 SER A C 1
ATOM 871 O O . SER A 1 110 ? 0.51 -8.875 -8.523 1 97.75 110 SER A O 1
ATOM 873 N N . ILE A 1 111 ? -1.506 -9.227 -9.445 1 98.25 111 ILE A N 1
ATOM 874 C CA . ILE A 1 111 ? -2.111 -8.109 -8.734 1 98.25 111 ILE A CA 1
ATOM 875 C C . ILE A 1 111 ? -2.104 -8.383 -7.234 1 98.25 111 ILE A C 1
ATOM 877 O O . ILE A 1 111 ? -1.657 -7.555 -6.441 1 98.25 111 ILE A O 1
ATOM 881 N N . ALA A 1 112 ? -2.498 -9.578 -6.883 1 97.38 112 ALA A N 1
ATOM 882 C CA . ALA A 1 112 ? -2.551 -9.961 -5.473 1 97.38 112 ALA A CA 1
ATOM 883 C C . ALA A 1 112 ? -1.161 -9.93 -4.844 1 97.38 112 ALA A C 1
ATOM 885 O O . ALA A 1 112 ? -0.975 -9.375 -3.76 1 97.38 112 ALA A O 1
ATOM 886 N N . VAL A 1 113 ? -0.224 -10.484 -5.504 1 98.19 113 VAL A N 1
ATOM 887 C CA . VAL A 1 113 ? 1.125 -10.586 -4.957 1 98.19 113 VAL A CA 1
ATOM 888 C C . VAL A 1 113 ? 1.727 -9.188 -4.812 1 98.19 113 VAL A C 1
ATOM 890 O O . VAL A 1 113 ? 2.361 -8.883 -3.803 1 98.19 113 VAL A O 1
ATOM 893 N N . ALA A 1 114 ? 1.534 -8.32 -5.793 1 98.81 114 ALA A N 1
ATOM 894 C CA . ALA A 1 114 ? 2.066 -6.961 -5.727 1 98.81 114 ALA A CA 1
ATOM 895 C C . ALA A 1 114 ? 1.449 -6.188 -4.566 1 98.81 114 ALA A C 1
ATOM 897 O O . ALA A 1 114 ? 2.129 -5.395 -3.908 1 98.81 114 ALA A O 1
ATOM 898 N N . GLU A 1 115 ? 0.173 -6.414 -4.332 1 98.75 115 GLU A N 1
ATOM 899 C CA . GLU A 1 115 ? -0.48 -5.773 -3.191 1 98.75 115 GLU A CA 1
ATOM 900 C C . GLU A 1 115 ? 0.122 -6.25 -1.872 1 98.75 115 GLU A C 1
ATOM 902 O O . GLU A 1 115 ? 0.314 -5.457 -0.949 1 98.75 115 GLU A O 1
ATOM 907 N N . TRP A 1 116 ? 0.395 -7.555 -1.829 1 98.31 116 TRP A N 1
ATOM 908 C CA . TRP A 1 116 ? 1.061 -8.086 -0.645 1 98.31 116 TRP A CA 1
ATOM 909 C C . TRP A 1 116 ? 2.436 -7.453 -0.461 1 98.31 116 TRP A C 1
ATOM 911 O O . TRP A 1 116 ? 2.795 -7.047 0.646 1 98.31 116 TRP A O 1
ATOM 921 N N . VAL A 1 117 ? 3.188 -7.305 -1.548 1 98.88 117 VAL A N 1
ATOM 922 C CA . VAL A 1 117 ? 4.523 -6.723 -1.51 1 98.88 117 VAL A CA 1
ATOM 923 C C . VAL A 1 117 ? 4.449 -5.293 -0.978 1 98.88 117 VAL A C 1
ATOM 925 O O . VAL A 1 117 ? 5.141 -4.945 -0.016 1 98.88 117 VAL A O 1
ATOM 928 N N . LEU A 1 118 ? 3.572 -4.5 -1.535 1 98.88 118 LEU A N 1
ATOM 929 C CA . LEU A 1 118 ? 3.467 -3.105 -1.119 1 98.88 118 LEU A CA 1
ATOM 930 C C . LEU A 1 118 ? 2.934 -3.002 0.306 1 98.88 118 LEU A C 1
ATOM 932 O O . LEU A 1 118 ? 3.385 -2.158 1.083 1 98.88 118 LEU A O 1
ATOM 936 N N . GLY A 1 119 ? 1.918 -3.834 0.619 1 98.81 119 GLY A N 1
ATOM 937 C CA . GLY A 1 119 ? 1.412 -3.848 1.981 1 98.81 119 GLY A CA 1
ATOM 938 C C . GLY A 1 119 ? 2.479 -4.172 3.01 1 98.81 119 GLY A C 1
ATOM 939 O O . GLY A 1 119 ? 2.527 -3.559 4.078 1 98.81 119 GLY A O 1
ATOM 940 N N . SER A 1 120 ? 3.326 -5.121 2.68 1 98.81 120 SER A N 1
ATOM 941 C CA . SER A 1 120 ? 4.395 -5.508 3.598 1 98.81 120 SER A CA 1
ATOM 942 C C . SER A 1 120 ? 5.445 -4.41 3.715 1 98.81 120 SER A C 1
ATOM 944 O O . SER A 1 120 ? 5.934 -4.125 4.809 1 98.81 120 SER A O 1
ATOM 946 N N . ILE A 1 121 ? 5.812 -3.799 2.572 1 98.81 121 ILE A N 1
ATOM 947 C CA . ILE A 1 121 ? 6.762 -2.693 2.58 1 98.81 121 ILE A CA 1
ATOM 948 C C . ILE A 1 121 ? 6.23 -1.562 3.455 1 98.81 121 ILE A C 1
ATOM 950 O O . ILE A 1 121 ? 6.949 -1.039 4.312 1 98.81 121 ILE A O 1
ATOM 954 N N . LEU A 1 122 ? 4.965 -1.214 3.305 1 98.62 122 LEU A N 1
ATOM 955 C CA . LEU A 1 122 ? 4.363 -0.14 4.09 1 98.62 122 LEU A CA 1
ATOM 956 C C . LEU A 1 122 ? 4.23 -0.544 5.555 1 98.62 122 LEU A C 1
ATOM 958 O O . LEU A 1 122 ? 4.371 0.293 6.449 1 98.62 122 LEU A O 1
ATOM 962 N N . GLY A 1 123 ? 3.885 -1.848 5.785 1 97.94 123 GLY A N 1
ATOM 963 C CA . GLY A 1 123 ? 3.842 -2.354 7.148 1 97.94 123 GLY A CA 1
ATOM 964 C C . GLY A 1 123 ? 5.141 -2.145 7.902 1 97.94 123 GLY A C 1
ATOM 965 O O . GLY A 1 123 ? 5.129 -1.856 9.102 1 97.94 123 GLY A O 1
ATOM 966 N N . LEU A 1 124 ? 6.234 -2.213 7.164 1 97.12 124 LEU A N 1
ATOM 967 C CA . LEU A 1 124 ? 7.559 -2.117 7.766 1 97.12 124 LEU A CA 1
ATOM 968 C C . LEU A 1 124 ? 8.055 -0.676 7.766 1 97.12 124 LEU A C 1
ATOM 970 O O . LEU A 1 124 ? 8.531 -0.178 8.789 1 97.12 124 LEU A O 1
ATOM 974 N N . SER A 1 125 ? 7.926 0.065 6.648 1 96.44 125 SER A N 1
ATOM 975 C CA . SER A 1 125 ? 8.469 1.41 6.5 1 96.44 125 SER A CA 1
ATOM 976 C C . SER A 1 125 ? 7.699 2.418 7.34 1 96.44 125 SER A C 1
ATOM 978 O O . SER A 1 125 ? 8.273 3.375 7.859 1 96.44 125 SER A O 1
ATOM 980 N N . ARG A 1 126 ? 6.383 2.123 7.508 1 95.81 126 ARG A N 1
ATOM 981 C CA . ARG A 1 126 ? 5.531 3.043 8.25 1 95.81 126 ARG A CA 1
ATOM 982 C C . ARG A 1 126 ? 5.191 2.484 9.633 1 95.81 126 ARG A C 1
ATOM 984 O O . ARG A 1 126 ? 4.379 3.057 10.359 1 95.81 126 ARG A O 1
ATOM 991 N N . ARG A 1 127 ? 5.719 1.345 9.977 1 94.56 127 ARG A N 1
ATOM 992 C CA . ARG A 1 127 ? 5.684 0.743 11.305 1 94.56 127 ARG A CA 1
ATOM 993 C C . ARG A 1 127 ? 4.273 0.286 11.664 1 94.56 127 ARG A C 1
ATOM 995 O O . ARG A 1 127 ? 3.875 0.347 12.828 1 94.56 127 ARG A O 1
ATOM 1002 N N . LEU A 1 128 ? 3.529 -0.098 10.719 1 96.62 128 LEU A N 1
ATOM 1003 C CA . LEU A 1 128 ? 2.146 -0.492 10.953 1 96.62 128 LEU A CA 1
ATOM 1004 C C . LEU A 1 128 ? 2.082 -1.739 11.836 1 96.62 128 LEU A C 1
ATOM 1006 O O . LEU A 1 128 ? 1.208 -1.852 12.695 1 96.62 128 LEU A O 1
ATOM 1010 N N . PHE A 1 129 ? 3.01 -2.707 11.648 1 96.19 129 PHE A N 1
ATOM 1011 C CA . PHE A 1 129 ? 3.031 -3.922 12.453 1 96.19 129 PHE A CA 1
ATOM 1012 C C . PHE A 1 129 ? 3.352 -3.6 13.914 1 96.19 129 PHE A C 1
ATOM 1014 O O . PHE A 1 129 ? 2.773 -4.191 14.828 1 96.19 129 PHE A O 1
ATOM 1021 N N . GLN A 1 130 ? 4.246 -2.654 14.109 1 93 130 GLN A N 1
ATOM 1022 C CA . GLN A 1 130 ? 4.574 -2.219 15.461 1 93 130 GLN A CA 1
ATOM 1023 C C . GLN A 1 130 ? 3.375 -1.559 16.141 1 93 130 GLN A C 1
ATOM 1025 O O . GLN A 1 130 ? 3.119 -1.78 17.312 1 93 130 GLN A O 1
ATOM 1030 N N . PHE A 1 131 ? 2.662 -0.786 15.406 1 93.56 131 PHE A N 1
ATOM 1031 C CA . PHE A 1 131 ? 1.506 -0.109 15.977 1 93.56 131 PHE A CA 1
ATOM 1032 C C . PHE A 1 131 ? 0.393 -1.104 16.281 1 93.56 131 PHE A C 1
ATOM 1034 O O . PHE A 1 131 ? -0.353 -0.932 17.25 1 93.56 131 PHE A O 1
ATOM 1041 N N . LYS A 1 132 ? 0.279 -2.166 15.461 1 95.12 132 LYS A N 1
ATOM 1042 C CA . LYS A 1 132 ? -0.676 -3.221 15.789 1 95.12 132 LYS A CA 1
ATOM 1043 C C . LYS A 1 132 ? -0.321 -3.891 17.109 1 95.12 132 LYS A C 1
ATOM 1045 O O . LYS A 1 132 ? -1.206 -4.219 17.906 1 95.12 132 LYS A O 1
ATOM 1050 N N . GLU A 1 133 ? 0.975 -4.051 17.359 1 93.31 133 GLU A N 1
ATOM 1051 C CA . GLU A 1 133 ? 1.424 -4.586 18.641 1 93.31 133 GLU A CA 1
ATOM 1052 C C . GLU A 1 133 ? 1.067 -3.646 19.781 1 93.31 133 GLU A C 1
ATOM 1054 O O . GLU A 1 133 ? 0.65 -4.094 20.859 1 93.31 133 GLU A O 1
ATOM 1059 N N . LEU A 1 134 ? 1.248 -2.385 19.562 1 92.69 134 LEU A N 1
ATOM 1060 C CA . LEU A 1 134 ? 0.89 -1.4 20.578 1 92.69 134 LEU A CA 1
ATOM 1061 C C . LEU A 1 134 ? -0.612 -1.411 20.844 1 92.69 134 LEU A C 1
ATOM 1063 O O . LEU A 1 134 ? -1.048 -1.275 21.984 1 92.69 134 LEU A O 1
ATOM 1067 N N . GLN A 1 135 ? -1.403 -1.529 19.766 1 94.62 135 GLN A N 1
ATOM 1068 C CA . GLN A 1 135 ? -2.848 -1.675 19.906 1 94.62 135 GLN A CA 1
ATOM 1069 C C . GLN A 1 135 ? -3.195 -2.852 20.812 1 94.62 135 GLN A C 1
ATOM 1071 O O . GLN A 1 135 ? -4.027 -2.725 21.703 1 94.62 135 GLN A O 1
ATOM 1076 N N . ASN A 1 136 ? -2.545 -4 20.578 1 94 136 ASN A N 1
ATOM 1077 C CA . ASN A 1 136 ? -2.787 -5.191 21.391 1 94 136 ASN A CA 1
ATOM 1078 C C . ASN A 1 136 ? -2.447 -4.953 22.859 1 94 136 ASN A C 1
ATOM 1080 O O . ASN A 1 136 ? -3.088 -5.52 23.75 1 94 136 ASN A O 1
ATOM 1084 N N . ALA A 1 137 ? -1.502 -4.121 23.078 1 93.81 137 ALA A N 1
ATOM 1085 C CA . ALA A 1 137 ? -1.079 -3.777 24.438 1 93.81 137 ALA A CA 1
ATOM 1086 C C . ALA A 1 137 ? -1.931 -2.646 25 1 93.81 137 ALA A C 1
ATOM 1088 O O . ALA A 1 137 ? -1.713 -2.207 26.141 1 93.81 137 ALA A O 1
ATOM 1089 N N . LYS A 1 138 ? -2.896 -2.113 24.234 1 94.56 138 LYS A N 1
ATOM 1090 C CA . LYS A 1 138 ? -3.783 -1.018 24.625 1 94.56 138 LYS A CA 1
ATOM 1091 C C . LYS A 1 138 ? -2.986 0.231 24.984 1 94.56 138 LYS A C 1
ATOM 1093 O O . LYS A 1 138 ? -3.266 0.876 26 1 94.56 138 LYS A O 1
ATOM 1098 N N . SER A 1 139 ? -1.965 0.43 24.188 1 89.75 139 SER A N 1
ATOM 1099 C CA . SER A 1 139 ? -1.065 1.553 24.438 1 89.75 139 SER A CA 1
ATOM 1100 C C . SER A 1 139 ? -1.057 2.521 23.266 1 89.75 139 SER A C 1
ATOM 1102 O O . SER A 1 139 ? -0.827 2.119 22.125 1 89.75 139 SER A O 1
ATOM 1104 N N . TRP A 1 140 ? -1.326 3.684 23.594 1 86.38 140 TRP A N 1
ATOM 1105 C CA . TRP A 1 140 ? -1.253 4.715 22.562 1 86.38 140 TRP A CA 1
ATOM 1106 C C . TRP A 1 140 ? 0.189 4.945 22.125 1 86.38 140 TRP A C 1
ATOM 1108 O O . TRP A 1 140 ? 0.448 5.25 20.953 1 86.38 140 TRP A O 1
ATOM 1118 N N . GLY A 1 141 ? 1.185 4.488 23.016 1 73.38 141 GLY A N 1
ATOM 1119 C CA . GLY A 1 141 ? 2.613 4.539 22.75 1 73.38 141 GLY A CA 1
ATOM 1120 C C . GLY A 1 141 ? 3.162 5.953 22.703 1 73.38 141 GLY A C 1
ATOM 1121 O O . GLY A 1 141 ? 2.436 6.914 22.969 1 73.38 141 GLY A O 1
ATOM 1122 N N . SER A 1 142 ? 4.605 5.973 22.719 1 64.44 142 SER A N 1
ATOM 1123 C CA . SER A 1 142 ? 5.32 7.227 22.5 1 64.44 142 SER A CA 1
ATOM 1124 C C . SER A 1 142 ? 5.449 7.543 21.016 1 64.44 142 SER A C 1
ATOM 1126 O O . SER A 1 142 ? 5.605 6.641 20.188 1 64.44 142 SER A O 1
ATOM 1128 N N . PRO A 1 143 ? 5.07 8.695 20.578 1 55.12 143 PRO A N 1
ATOM 1129 C CA . PRO A 1 143 ? 4.773 9.078 19.203 1 55.12 143 PRO A CA 1
ATOM 1130 C C . PRO A 1 143 ? 5.891 8.688 18.234 1 55.12 143 PRO A C 1
ATOM 1132 O O . PRO A 1 143 ? 5.621 8.367 17.078 1 55.12 143 PRO A O 1
ATOM 1135 N N . VAL A 1 144 ? 7.25 8.953 18.5 1 60.72 144 VAL A N 1
ATOM 1136 C CA . VAL A 1 144 ? 8.078 8.758 17.312 1 60.72 144 VAL A CA 1
ATOM 1137 C C . VAL A 1 144 ? 9.07 7.625 17.562 1 60.72 144 VAL A C 1
ATOM 1139 O O . VAL A 1 144 ? 9.992 7.754 18.375 1 60.72 144 VAL A O 1
ATOM 1142 N N . PRO A 1 145 ? 8.727 6.301 17.016 1 62 145 PRO A N 1
ATOM 1143 C CA . PRO A 1 145 ? 9.68 5.191 17.109 1 62 145 PRO A CA 1
ATOM 1144 C C . PRO A 1 145 ? 11.031 5.527 16.5 1 62 145 PRO A C 1
ATOM 1146 O O . PRO A 1 145 ? 11.117 6.355 15.586 1 62 145 PRO A O 1
ATOM 1149 N N . ALA A 1 146 ? 12.172 5.348 17.141 1 66 146 ALA A N 1
ATOM 1150 C CA . ALA A 1 146 ? 13.508 5.414 16.547 1 66 146 ALA A CA 1
ATOM 1151 C C . ALA A 1 146 ? 13.852 4.113 15.828 1 66 146 ALA A C 1
ATOM 1153 O O . ALA A 1 146 ? 13.672 3.025 16.375 1 66 146 ALA A O 1
ATOM 1154 N N . PRO A 1 147 ? 14.289 4.211 14.719 1 73.5 147 PRO A N 1
ATOM 1155 C CA . PRO A 1 147 ? 14.305 5.352 13.797 1 73.5 147 PRO A CA 1
ATOM 1156 C C . PRO A 1 147 ? 12.914 5.738 13.312 1 73.5 147 PRO A C 1
ATOM 1158 O O . PRO A 1 147 ? 12 4.91 13.328 1 73.5 147 PRO A O 1
ATOM 1161 N N . PRO A 1 148 ? 12.781 6.926 12.781 1 80.25 148 PRO A N 1
ATOM 1162 C CA . PRO A 1 148 ? 11.461 7.359 12.32 1 80.25 148 PRO A CA 1
ATOM 1163 C C . PRO A 1 148 ? 11 6.609 11.07 1 80.25 148 PRO A C 1
ATOM 1165 O O . PRO A 1 148 ? 11.82 6.184 10.266 1 80.25 148 PRO A O 1
ATOM 1168 N N . PRO A 1 149 ? 9.719 6.445 10.977 1 90.94 149 PRO A N 1
ATOM 1169 C CA . PRO A 1 149 ? 9.18 5.914 9.727 1 90.94 149 PRO A CA 1
ATOM 1170 C C . PRO A 1 149 ? 9.516 6.789 8.523 1 90.94 149 PRO A C 1
ATOM 1172 O O . PRO A 1 149 ? 9.867 7.961 8.68 1 90.94 149 PRO A O 1
ATOM 1175 N N . PHE A 1 150 ? 9.555 6.262 7.371 1 93.62 150 PHE A N 1
ATOM 1176 C CA . PHE A 1 150 ? 9.836 7.047 6.176 1 93.62 150 PHE A CA 1
ATOM 1177 C C . PHE A 1 150 ? 8.836 6.727 5.074 1 93.62 150 PHE A C 1
ATOM 1179 O O . PHE A 1 150 ? 8.234 5.652 5.062 1 93.62 150 PHE A O 1
ATOM 1186 N N . ALA A 1 151 ? 8.594 7.664 4.219 1 96.94 151 ALA A N 1
ATOM 1187 C CA . ALA A 1 151 ? 7.75 7.504 3.039 1 96.94 151 ALA A CA 1
ATOM 1188 C C . ALA A 1 151 ? 8.555 6.965 1.857 1 96.94 151 ALA A C 1
ATOM 1190 O O . ALA A 1 151 ? 9.781 7.016 1.861 1 96.94 151 ALA A O 1
ATOM 1191 N N . LEU A 1 152 ? 7.887 6.484 0.866 1 98.19 152 LEU A N 1
ATOM 1192 C CA . LEU A 1 152 ? 8.531 5.746 -0.213 1 98.19 152 LEU A CA 1
ATOM 1193 C C . LEU A 1 152 ? 8.977 6.691 -1.328 1 98.19 152 LEU A C 1
ATOM 1195 O O . LEU A 1 152 ? 9.789 6.316 -2.178 1 98.19 152 LEU A O 1
ATOM 1199 N N . ASP A 1 153 ? 8.352 7.871 -1.387 1 97.38 153 ASP A N 1
ATOM 1200 C CA . ASP A 1 153 ? 8.688 8.797 -2.467 1 97.38 153 ASP A CA 1
ATOM 1201 C C . ASP A 1 153 ? 10.172 9.156 -2.439 1 97.38 153 ASP A C 1
ATOM 1203 O O . ASP A 1 153 ? 10.727 9.445 -1.378 1 97.38 153 ASP A O 1
ATOM 1207 N N . GLY A 1 154 ? 10.773 9.039 -3.609 1 96.56 154 GLY A N 1
ATOM 1208 C CA . GLY A 1 154 ? 12.188 9.359 -3.74 1 96.56 154 GLY A CA 1
ATOM 1209 C C . GLY A 1 154 ? 13.094 8.195 -3.418 1 96.56 154 GLY A C 1
ATOM 1210 O O . GLY A 1 154 ? 14.312 8.273 -3.598 1 96.56 154 GLY A O 1
ATOM 1211 N N . LYS A 1 155 ? 12.539 7.113 -2.93 1 97.88 155 LYS A N 1
ATOM 1212 C CA . LYS A 1 155 ? 13.328 5.926 -2.623 1 97.88 155 LYS A CA 1
ATOM 1213 C C . LYS A 1 155 ? 13.562 5.086 -3.875 1 97.88 155 LYS A C 1
ATOM 1215 O O . LYS A 1 155 ? 12.883 5.266 -4.887 1 97.88 155 LYS A O 1
ATOM 1220 N N . LYS A 1 156 ? 14.57 4.289 -3.857 1 98.56 156 LYS A N 1
ATOM 1221 C CA . LYS A 1 156 ? 14.938 3.436 -4.984 1 98.56 156 LYS A CA 1
ATOM 1222 C C . LYS A 1 156 ? 14.625 1.971 -4.691 1 98.56 156 LYS A C 1
ATOM 1224 O O . LYS A 1 156 ? 14.945 1.465 -3.615 1 98.56 156 LYS A O 1
ATOM 1229 N N . ILE A 1 157 ? 13.922 1.267 -5.617 1 98.88 157 ILE A N 1
ATOM 1230 C CA . ILE A 1 157 ? 13.586 -0.146 -5.488 1 98.88 157 ILE A CA 1
ATOM 1231 C C . ILE A 1 157 ? 14.258 -0.942 -6.605 1 98.88 157 ILE A C 1
ATOM 1233 O O . ILE A 1 157 ? 14.242 -0.525 -7.766 1 98.88 157 ILE A O 1
ATOM 1237 N N . GLY A 1 158 ? 14.922 -2.016 -6.234 1 98.88 158 GLY A N 1
ATOM 1238 C CA . GLY A 1 158 ? 15.453 -2.994 -7.168 1 98.88 158 GLY A CA 1
ATOM 1239 C C . GLY A 1 158 ? 14.641 -4.277 -7.211 1 98.88 158 GLY A C 1
ATOM 1240 O O . GLY A 1 158 ? 14.43 -4.918 -6.18 1 98.88 158 GLY A O 1
ATOM 1241 N N . ILE A 1 159 ? 14.195 -4.648 -8.398 1 98.94 159 ILE A N 1
ATOM 1242 C CA . ILE A 1 159 ? 13.398 -5.859 -8.57 1 98.94 159 ILE A CA 1
ATOM 1243 C C . ILE A 1 159 ? 14.219 -6.91 -9.32 1 98.94 159 ILE A C 1
ATOM 1245 O O . ILE A 1 159 ? 14.641 -6.684 -10.453 1 98.94 159 ILE A O 1
ATOM 1249 N N . VAL A 1 160 ? 14.469 -8.023 -8.641 1 98.75 160 VAL A N 1
ATOM 1250 C CA . VAL A 1 160 ? 15.156 -9.148 -9.258 1 98.75 160 VAL A CA 1
ATOM 1251 C C . VAL A 1 160 ? 14.133 -10.133 -9.82 1 98.75 160 VAL A C 1
ATOM 1253 O O . VAL A 1 160 ? 13.422 -10.805 -9.07 1 98.75 160 VAL A O 1
ATOM 1256 N N . GLY A 1 161 ? 14.086 -10.273 -11.109 1 97.31 161 GLY A N 1
ATOM 1257 C CA . GLY A 1 161 ? 13 -10.961 -11.797 1 97.31 161 GLY A CA 1
ATOM 1258 C C . GLY A 1 161 ? 11.883 -10.031 -12.227 1 97.31 161 GLY A C 1
ATOM 1259 O O . GLY A 1 161 ? 11.055 -9.633 -11.406 1 97.31 161 GLY A O 1
ATOM 1260 N N . TYR A 1 162 ? 11.82 -9.773 -13.523 1 97.44 162 TYR A N 1
ATOM 1261 C CA . TYR A 1 162 ? 10.875 -8.789 -14.039 1 97.44 162 TYR A CA 1
ATOM 1262 C C . TYR A 1 162 ? 9.828 -9.453 -14.922 1 97.44 162 TYR A C 1
ATOM 1264 O O . TYR A 1 162 ? 9.617 -9.031 -16.062 1 97.44 162 TYR A O 1
ATOM 1272 N N . GLY A 1 163 ? 9.242 -10.531 -14.383 1 95.62 163 GLY A N 1
ATOM 1273 C CA . GLY A 1 163 ? 8.062 -11.141 -14.969 1 95.62 163 GLY A CA 1
ATOM 1274 C C . GLY A 1 163 ? 6.773 -10.445 -14.578 1 95.62 163 GLY A C 1
ATOM 1275 O O . GLY A 1 163 ? 6.773 -9.242 -14.297 1 95.62 163 GLY A O 1
ATOM 1276 N N . SER A 1 164 ? 5.672 -11.133 -14.602 1 96.75 164 SER A N 1
ATOM 1277 C CA . SER A 1 164 ? 4.355 -10.547 -14.383 1 96.75 164 SER A CA 1
ATOM 1278 C C . SER A 1 164 ? 4.254 -9.93 -12.992 1 96.75 164 SER A C 1
ATOM 1280 O O . SER A 1 164 ? 3.744 -8.812 -12.836 1 96.75 164 SER A O 1
ATOM 1282 N N . ILE A 1 165 ? 4.773 -10.633 -11.977 1 97.75 165 ILE A N 1
ATOM 1283 C CA . ILE A 1 165 ? 4.719 -10.133 -10.609 1 97.75 165 ILE A CA 1
ATOM 1284 C C . ILE A 1 165 ? 5.594 -8.883 -10.484 1 97.75 165 ILE A C 1
ATOM 1286 O O . ILE A 1 165 ? 5.152 -7.855 -9.977 1 97.75 165 ILE A O 1
ATOM 1290 N N . GLY A 1 166 ? 6.848 -8.969 -10.961 1 98.5 166 GLY A N 1
ATOM 1291 C CA . GLY A 1 166 ? 7.758 -7.836 -10.914 1 98.5 166 GLY A CA 1
ATOM 1292 C C . GLY A 1 166 ? 7.211 -6.598 -11.602 1 98.5 166 GLY A C 1
ATOM 1293 O O . GLY A 1 166 ? 7.352 -5.484 -11.094 1 98.5 166 GLY A O 1
ATOM 1294 N N . ARG A 1 167 ? 6.598 -6.805 -12.766 1 98.56 167 ARG A N 1
ATOM 1295 C CA . ARG A 1 167 ? 6.031 -5.707 -13.547 1 98.56 167 ARG A CA 1
ATOM 1296 C C . ARG A 1 167 ? 4.91 -5.016 -12.781 1 98.56 167 ARG A C 1
ATOM 1298 O O . ARG A 1 167 ? 4.805 -3.787 -12.805 1 98.56 167 ARG A O 1
ATOM 1305 N N . GLN A 1 168 ? 4.066 -5.812 -12.156 1 98.75 168 GLN A N 1
ATOM 1306 C CA . GLN A 1 168 ? 2.99 -5.219 -11.375 1 98.75 168 GLN A CA 1
ATOM 1307 C C . GLN A 1 168 ? 3.539 -4.48 -10.156 1 98.75 168 GLN A C 1
ATOM 1309 O O . GLN A 1 168 ? 3.043 -3.412 -9.797 1 98.75 168 GLN A O 1
ATOM 1314 N N . VAL A 1 169 ? 4.602 -4.992 -9.477 1 98.88 169 VAL A N 1
ATOM 1315 C CA . VAL A 1 169 ? 5.262 -4.312 -8.367 1 98.88 169 VAL A CA 1
ATOM 1316 C C . VAL A 1 169 ? 5.84 -2.982 -8.844 1 98.88 169 VAL A C 1
ATOM 1318 O O . VAL A 1 169 ? 5.68 -1.954 -8.18 1 98.88 169 VAL A O 1
ATOM 1321 N N . ALA A 1 170 ? 6.477 -3.02 -10 1 98.88 170 ALA A N 1
ATOM 1322 C CA . ALA A 1 170 ? 7.051 -1.809 -10.578 1 98.88 170 ALA A CA 1
ATOM 1323 C C . ALA A 1 170 ? 5.984 -0.743 -10.797 1 98.88 170 ALA A C 1
ATOM 1325 O O . ALA A 1 170 ? 6.188 0.427 -10.461 1 98.88 170 ALA A O 1
ATOM 1326 N N . ARG A 1 171 ? 4.863 -1.131 -11.336 1 98.56 171 ARG A N 1
ATOM 1327 C CA . ARG A 1 171 ? 3.771 -0.201 -11.609 1 98.56 171 ARG A CA 1
ATOM 1328 C C . ARG A 1 171 ? 3.307 0.486 -10.328 1 98.56 171 ARG A C 1
ATOM 1330 O O . ARG A 1 171 ? 3.197 1.713 -10.281 1 98.56 171 ARG A O 1
ATOM 1337 N N . LEU A 1 172 ? 3.062 -0.284 -9.281 1 98.62 172 LEU A N 1
ATOM 1338 C CA . LEU A 1 172 ? 2.545 0.268 -8.031 1 98.62 172 LEU A CA 1
ATOM 1339 C C . LEU A 1 172 ? 3.59 1.145 -7.355 1 98.62 172 LEU A C 1
ATOM 1341 O O . LEU A 1 172 ? 3.273 2.234 -6.871 1 98.62 172 LEU A O 1
ATOM 1345 N N . THR A 1 173 ? 4.848 0.677 -7.328 1 98.62 173 THR A N 1
ATOM 1346 C CA . THR A 1 173 ? 5.871 1.428 -6.605 1 98.62 173 THR A CA 1
ATOM 1347 C C . THR A 1 173 ? 6.215 2.719 -7.344 1 98.62 173 THR A C 1
ATOM 1349 O O . THR A 1 173 ? 6.543 3.729 -6.719 1 98.62 173 THR A O 1
ATOM 1352 N N . LYS A 1 174 ? 6.09 2.705 -8.695 1 98.38 174 LYS A N 1
ATOM 1353 C CA . LYS A 1 174 ? 6.23 3.945 -9.453 1 98.38 174 LYS A CA 1
ATOM 1354 C C . LYS A 1 174 ? 5.164 4.961 -9.047 1 98.38 174 LYS A C 1
ATOM 1356 O O . LYS A 1 174 ? 5.461 6.148 -8.898 1 98.38 174 LYS A O 1
ATOM 1361 N N . ALA A 1 175 ? 3.969 4.516 -8.859 1 97.88 175 ALA A N 1
ATOM 1362 C CA . ALA A 1 175 ? 2.885 5.391 -8.422 1 97.88 175 ALA A CA 1
ATOM 1363 C C . ALA A 1 175 ? 3.176 5.984 -7.051 1 97.88 175 ALA A C 1
ATOM 1365 O O . ALA A 1 175 ? 2.711 7.082 -6.73 1 97.88 175 ALA A O 1
ATOM 1366 N N . PHE A 1 176 ? 3.975 5.324 -6.254 1 98.38 176 PHE A N 1
ATOM 1367 C CA . PHE A 1 176 ? 4.344 5.801 -4.93 1 98.38 176 PHE A CA 1
ATOM 1368 C C . PHE A 1 176 ? 5.562 6.711 -5 1 98.38 176 PHE A C 1
ATOM 1370 O O . PHE A 1 176 ? 6.098 7.125 -3.967 1 98.38 176 PHE A O 1
ATOM 1377 N N . GLY A 1 177 ? 6.074 6.98 -6.215 1 97.88 177 GLY A N 1
ATOM 1378 C CA . GLY A 1 177 ? 7.129 7.961 -6.41 1 97.88 177 GLY A CA 1
ATOM 1379 C C . GLY A 1 177 ? 8.523 7.371 -6.289 1 97.88 177 GLY A C 1
ATOM 1380 O O . GLY A 1 177 ? 9.492 8.102 -6.078 1 97.88 177 GLY A O 1
ATOM 1381 N N . MET A 1 178 ? 8.656 6.062 -6.402 1 98.38 178 MET A N 1
ATOM 1382 C CA . MET A 1 178 ? 9.961 5.426 -6.281 1 98.38 178 MET A CA 1
ATOM 1383 C C . MET A 1 178 ? 10.664 5.367 -7.629 1 98.38 178 MET A C 1
ATOM 1385 O O . MET A 1 178 ? 10.016 5.426 -8.68 1 98.38 178 MET A O 1
ATOM 1389 N N . ASP A 1 179 ? 11.953 5.328 -7.574 1 98.69 179 ASP A N 1
ATOM 1390 C CA . ASP A 1 179 ? 12.773 4.973 -8.734 1 98.69 179 ASP A CA 1
ATOM 1391 C C . ASP A 1 179 ? 12.938 3.457 -8.836 1 98.69 179 ASP A C 1
ATOM 1393 O O . ASP A 1 179 ? 13.383 2.807 -7.895 1 98.69 179 ASP A O 1
ATOM 1397 N N . VAL A 1 180 ? 12.578 2.879 -10.008 1 98.88 180 VAL A N 1
ATOM 1398 C CA . VAL A 1 180 ? 12.562 1.431 -10.18 1 98.88 180 VAL A CA 1
ATOM 1399 C C . VAL A 1 180 ? 13.711 1.006 -11.094 1 98.88 180 VAL A C 1
ATOM 1401 O O . VAL A 1 180 ? 13.844 1.513 -12.211 1 98.88 180 VAL A O 1
ATOM 1404 N N . ILE A 1 181 ? 14.523 0.076 -10.641 1 98.88 181 ILE A N 1
ATOM 1405 C CA . ILE A 1 181 ? 15.477 -0.604 -11.516 1 98.88 181 ILE A CA 1
ATOM 1406 C C . ILE A 1 181 ? 15.273 -2.115 -11.422 1 98.88 181 ILE A C 1
ATOM 1408 O O . ILE A 1 181 ? 14.758 -2.619 -10.422 1 98.88 181 ILE A O 1
ATOM 1412 N N . VAL A 1 182 ? 15.625 -2.842 -12.477 1 98.81 182 VAL A N 1
ATOM 1413 C CA . VAL A 1 182 ? 15.289 -4.262 -12.508 1 98.81 182 VAL A CA 1
ATOM 1414 C C . VAL A 1 182 ? 16.5 -5.07 -12.953 1 98.81 182 VAL A C 1
ATOM 1416 O O . VAL A 1 182 ? 17.422 -4.535 -13.57 1 98.81 182 VAL A O 1
ATOM 1419 N N . TYR A 1 183 ? 16.547 -6.312 -12.562 1 98.62 183 TYR A N 1
ATOM 1420 C CA . TYR A 1 183 ? 17.578 -7.277 -12.922 1 98.62 183 TYR A CA 1
ATOM 1421 C C . TYR A 1 183 ? 16.953 -8.57 -13.445 1 98.62 183 TYR A C 1
ATOM 1423 O O . TYR A 1 183 ? 16.078 -9.148 -12.812 1 98.62 183 TYR A O 1
ATOM 1431 N N . ASN A 1 184 ? 17.359 -9.008 -14.617 1 96.38 184 ASN A N 1
ATOM 1432 C CA . ASN A 1 184 ? 16.969 -10.273 -15.227 1 96.38 184 ASN A CA 1
ATOM 1433 C C . ASN A 1 184 ? 18.188 -11.102 -15.641 1 96.38 184 ASN A C 1
ATOM 1435 O O . ASN A 1 184 ? 19.281 -10.547 -15.852 1 96.38 184 ASN A O 1
ATOM 1439 N N . SER A 1 185 ? 17.938 -12.43 -15.727 1 94.44 185 SER A N 1
ATOM 1440 C CA . SER A 1 185 ? 19.031 -13.289 -16.188 1 94.44 185 SER A CA 1
ATOM 1441 C C . SER A 1 185 ? 19.391 -12.992 -17.641 1 94.44 185 SER A C 1
ATOM 1443 O O . SER A 1 185 ? 20.562 -12.898 -18 1 94.44 185 SER A O 1
ATOM 1445 N N . ARG A 1 186 ? 18.375 -12.758 -18.5 1 92.56 186 ARG A N 1
ATOM 1446 C CA . ARG A 1 186 ? 18.578 -12.5 -19.922 1 92.56 186 ARG A CA 1
ATOM 1447 C C . ARG A 1 186 ? 18.516 -11.008 -20.219 1 92.56 186 ARG A C 1
ATOM 1449 O O . ARG A 1 186 ? 17.75 -10.273 -19.594 1 92.56 186 ARG A O 1
ATOM 1456 N N . PRO A 1 187 ? 19.188 -10.594 -21.219 1 94.62 187 PRO A N 1
ATOM 1457 C CA . PRO A 1 187 ? 19.172 -9.172 -21.578 1 94.62 187 PRO A CA 1
ATOM 1458 C C . PRO A 1 187 ? 17.844 -8.742 -22.203 1 94.62 187 PRO A C 1
ATOM 1460 O O . PRO A 1 187 ? 17.234 -9.516 -22.953 1 94.62 187 PRO A O 1
ATOM 1463 N N . ARG A 1 188 ? 17.406 -7.652 -21.859 1 94.75 188 ARG A N 1
ATOM 1464 C CA . ARG A 1 188 ? 16.297 -6.957 -22.516 1 94.75 188 ARG A CA 1
ATOM 1465 C C . ARG A 1 188 ? 16.75 -5.613 -23.078 1 94.75 188 ARG A C 1
ATOM 1467 O O . ARG A 1 188 ? 16.438 -4.562 -22.516 1 94.75 188 ARG A O 1
ATOM 1474 N N . LEU A 1 189 ? 17.328 -5.641 -24.234 1 95.19 189 LEU A N 1
ATOM 1475 C CA . LEU A 1 189 ? 18.094 -4.508 -24.734 1 95.19 189 LEU A CA 1
ATOM 1476 C C . LEU A 1 189 ? 17.219 -3.609 -25.609 1 95.19 189 LEU A C 1
ATOM 1478 O O . LEU A 1 189 ? 17.469 -2.406 -25.703 1 95.19 189 LEU A O 1
ATOM 1482 N N . THR A 1 190 ? 16.188 -4.176 -26.203 1 96.88 190 THR A N 1
ATOM 1483 C CA . THR A 1 190 ? 15.328 -3.406 -27.109 1 96.88 190 THR A CA 1
ATOM 1484 C C . THR A 1 190 ? 13.938 -3.219 -26.5 1 96.88 190 THR A C 1
ATOM 1486 O O . THR A 1 190 ? 13.57 -3.916 -25.562 1 96.88 190 THR A O 1
ATOM 1489 N N . ALA A 1 191 ? 13.211 -2.281 -27.047 1 96.44 191 ALA A N 1
ATOM 1490 C CA . ALA A 1 191 ? 11.82 -2.084 -26.641 1 96.44 191 ALA A CA 1
ATOM 1491 C C . ALA A 1 191 ? 11.008 -3.365 -26.828 1 96.44 191 ALA A C 1
ATOM 1493 O O . ALA A 1 191 ? 10.148 -3.686 -26 1 96.44 191 ALA A O 1
ATOM 1494 N N . GLU A 1 192 ? 11.328 -4.055 -27.859 1 96.06 192 GLU A N 1
ATOM 1495 C CA . GLU A 1 192 ? 10.625 -5.305 -28.125 1 96.06 192 GLU A CA 1
ATOM 1496 C C . GLU A 1 192 ? 10.945 -6.363 -27.078 1 96.06 192 GLU A C 1
ATOM 1498 O O . GLU A 1 192 ? 10.055 -7.07 -26.609 1 96.06 192 GLU A O 1
ATOM 1503 N N . ASP A 1 193 ? 12.18 -6.359 -26.656 1 95.06 193 ASP A N 1
ATOM 1504 C CA . ASP A 1 193 ? 12.609 -7.305 -25.641 1 95.06 193 ASP A CA 1
ATOM 1505 C C . ASP A 1 193 ? 11.93 -7.016 -24.297 1 95.06 193 ASP A C 1
ATOM 1507 O O . ASP A 1 193 ? 11.758 -7.914 -23.469 1 95.06 193 ASP A O 1
ATOM 1511 N N . ARG A 1 194 ? 11.539 -5.809 -24.141 1 96.94 194 ARG A N 1
ATOM 1512 C CA . ARG A 1 194 ? 11.062 -5.359 -22.828 1 96.94 194 ARG A CA 1
ATOM 1513 C C . ARG A 1 194 ? 9.547 -5.516 -22.719 1 96.94 194 ARG A C 1
ATOM 1515 O O . ARG A 1 194 ? 8.984 -5.434 -21.625 1 96.94 194 ARG A O 1
ATOM 1522 N N . LYS A 1 195 ? 8.93 -5.848 -23.844 1 96.38 195 LYS A N 1
ATOM 1523 C CA . LYS A 1 195 ? 7.477 -6 -23.828 1 96.38 195 LYS A CA 1
ATOM 1524 C C . LYS A 1 195 ? 7.066 -7.242 -23.031 1 96.38 195 LYS A C 1
ATOM 1526 O O . LYS A 1 195 ? 7.742 -8.273 -23.094 1 96.38 195 LYS A O 1
ATOM 1531 N N . ASP A 1 196 ? 6.02 -7.086 -22.328 1 94 196 ASP A N 1
ATOM 1532 C CA . ASP A 1 196 ? 5.469 -8.227 -21.594 1 94 196 ASP A CA 1
ATOM 1533 C C . ASP A 1 196 ? 4.84 -9.234 -22.547 1 94 196 ASP A C 1
ATOM 1535 O O . ASP A 1 196 ? 3.945 -8.891 -23.328 1 94 196 ASP A O 1
ATOM 1539 N N . GLN A 1 197 ? 5.199 -10.469 -22.484 1 88.06 197 GLN A N 1
ATOM 1540 C CA . GLN A 1 197 ? 4.672 -11.5 -23.375 1 88.06 197 GLN A CA 1
ATOM 1541 C C . GLN A 1 197 ? 3.68 -12.398 -22.641 1 88.06 197 GLN A C 1
ATOM 1543 O O . GLN A 1 197 ? 3.057 -13.273 -23.25 1 88.06 197 GLN A O 1
ATOM 1548 N N . ASN A 1 198 ? 3.52 -12.195 -21.391 1 91.25 198 ASN A N 1
ATOM 1549 C CA . ASN A 1 198 ? 2.613 -13 -20.578 1 91.25 198 ASN A CA 1
ATOM 1550 C C . ASN A 1 198 ? 1.22 -12.383 -20.516 1 91.25 198 ASN A C 1
ATOM 1552 O O . ASN A 1 198 ? 1.028 -11.227 -20.906 1 91.25 198 ASN A O 1
ATOM 1556 N N . TRP A 1 199 ? 0.267 -13.211 -20.141 1 94.56 199 TRP A N 1
ATOM 1557 C CA . TRP A 1 199 ? -1.069 -12.68 -19.891 1 94.56 199 TRP A CA 1
ATOM 1558 C C . TRP A 1 199 ? -1.028 -11.586 -18.828 1 94.56 199 TRP A C 1
ATOM 1560 O O . TRP A 1 199 ? -0.298 -11.703 -17.844 1 94.56 199 TRP A O 1
ATOM 1570 N N . CYS 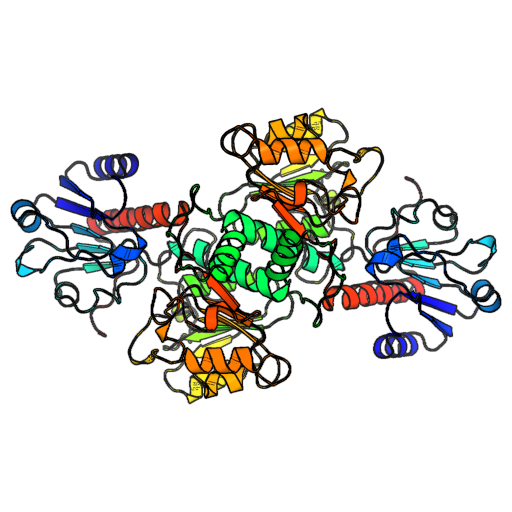A 1 200 ? -1.729 -10.547 -19 1 94.88 200 CYS A N 1
ATOM 1571 C CA . CYS A 1 200 ? -1.801 -9.438 -18.062 1 94.88 200 CYS A CA 1
ATOM 1572 C C . CYS A 1 200 ? -3.217 -8.883 -17.969 1 94.88 200 CYS A C 1
ATOM 1574 O O . CYS A 1 200 ? -3.871 -8.68 -19 1 94.88 200 CYS A O 1
ATOM 1576 N N . GLU A 1 201 ? -3.727 -8.758 -16.797 1 95.31 201 GLU A N 1
ATOM 1577 C CA . GLU A 1 201 ? -5.016 -8.086 -16.625 1 95.31 201 GLU A CA 1
ATOM 1578 C C . GLU A 1 201 ? -4.969 -6.656 -17.141 1 95.31 201 GLU A C 1
ATOM 1580 O O . GLU A 1 201 ? -3.979 -5.949 -16.953 1 95.31 201 GLU A O 1
ATOM 1585 N N . ALA A 1 202 ? -6.086 -6.25 -17.766 1 92.88 202 ALA A N 1
ATOM 1586 C CA . ALA A 1 202 ? -6.141 -4.891 -18.297 1 92.88 202 ALA A CA 1
ATOM 1587 C C . ALA A 1 202 ? -5.852 -3.865 -17.203 1 92.88 202 ALA A C 1
ATOM 1589 O O . ALA A 1 202 ? -6.418 -3.941 -16.109 1 92.88 202 ALA A O 1
ATOM 1590 N N . GLY A 1 203 ? -4.934 -2.945 -17.484 1 93.69 203 GLY A N 1
ATOM 1591 C CA . GLY A 1 203 ? -4.617 -1.875 -16.547 1 93.69 203 GLY A CA 1
ATOM 1592 C C . GLY A 1 203 ? -3.543 -2.254 -15.555 1 93.69 203 GLY A C 1
ATOM 1593 O O . GLY A 1 203 ? -3.152 -1.439 -14.711 1 93.69 203 GLY A O 1
ATOM 1594 N N . ALA A 1 204 ? -3.029 -3.471 -15.656 1 96.25 204 ALA A N 1
ATOM 1595 C CA . ALA A 1 204 ? -2.012 -3.936 -14.719 1 96.25 204 ALA A CA 1
ATOM 1596 C C . ALA A 1 204 ? -0.666 -4.117 -15.414 1 96.25 204 ALA A C 1
ATOM 1598 O O . ALA A 1 204 ? -0.58 -4.043 -16.641 1 96.25 204 ALA A O 1
ATOM 1599 N N . GLY A 1 205 ? 0.308 -4.18 -14.664 1 97.5 205 GLY A N 1
ATOM 1600 C CA . GLY A 1 205 ? 1.629 -4.555 -15.141 1 97.5 205 GLY A CA 1
ATOM 1601 C C . GLY A 1 205 ? 2.369 -3.412 -15.812 1 97.5 205 GLY A C 1
ATOM 1602 O O . GLY A 1 205 ? 2.225 -2.254 -15.414 1 97.5 205 GLY A O 1
ATOM 1603 N N . ASP A 1 206 ? 3.256 -3.738 -16.656 1 98.31 206 ASP A N 1
ATOM 1604 C CA . ASP A 1 206 ? 4.109 -2.879 -17.469 1 98.31 206 ASP A CA 1
ATOM 1605 C C . ASP A 1 206 ? 4.273 -3.439 -18.875 1 98.31 206 ASP A C 1
ATOM 1607 O O . ASP A 1 206 ? 5.336 -3.951 -19.219 1 98.31 206 ASP A O 1
ATOM 1611 N N . LEU A 1 207 ? 3.26 -3.279 -19.641 1 97.19 207 LEU A N 1
ATOM 1612 C CA . LEU A 1 207 ? 3.139 -3.959 -20.922 1 97.19 207 LEU A CA 1
ATOM 1613 C C . LEU A 1 207 ? 4.301 -3.596 -21.844 1 97.19 207 LEU A C 1
ATOM 1615 O O . LEU A 1 207 ? 4.863 -4.465 -22.516 1 97.19 207 LEU A O 1
ATOM 1619 N N . ASP A 1 208 ? 4.73 -2.311 -21.828 1 97.69 208 ASP A N 1
ATOM 1620 C CA . ASP A 1 208 ? 5.754 -1.843 -22.75 1 97.69 208 ASP A CA 1
ATOM 1621 C C . ASP A 1 208 ? 7.145 -1.922 -22.125 1 97.69 208 ASP A C 1
ATOM 1623 O O . ASP A 1 208 ? 8.156 -1.741 -22.797 1 97.69 208 ASP A O 1
ATOM 1627 N N . GLY A 1 209 ? 7.199 -2.172 -20.844 1 98.12 209 GLY A N 1
ATOM 1628 C CA . GLY A 1 209 ? 8.469 -2.291 -20.156 1 98.12 209 GLY A CA 1
ATOM 1629 C C . GLY A 1 209 ? 9.18 -0.962 -19.969 1 98.12 209 GLY A C 1
ATOM 1630 O O . GLY A 1 209 ? 10.406 -0.9 -20 1 98.12 209 GLY A O 1
ATOM 1631 N N . THR A 1 210 ? 8.445 0.147 -19.766 1 98.31 210 THR A N 1
ATOM 1632 C CA . THR A 1 210 ? 9.055 1.474 -19.766 1 98.31 210 THR A CA 1
ATOM 1633 C C . THR A 1 210 ? 9.148 2.021 -18.344 1 98.31 210 THR A C 1
ATOM 1635 O O . THR A 1 210 ? 9.711 3.096 -18.125 1 98.31 210 THR A O 1
ATOM 1638 N N . ILE A 1 211 ? 8.672 1.312 -17.359 1 98.5 211 ILE A N 1
ATOM 1639 C CA . ILE A 1 211 ? 8.586 1.831 -15.992 1 98.5 211 ILE A CA 1
ATOM 1640 C C . ILE A 1 211 ? 9.984 1.89 -15.375 1 98.5 211 ILE A C 1
ATOM 1642 O O . ILE A 1 211 ? 10.352 2.895 -14.766 1 98.5 211 ILE A O 1
ATOM 1646 N N . PRO A 1 212 ? 10.797 0.87 -15.539 1 98.75 212 PRO A N 1
ATOM 1647 C CA . PRO A 1 212 ? 12.133 0.928 -14.93 1 98.75 212 PRO A CA 1
ATOM 1648 C C . PRO A 1 212 ? 13.016 2.014 -15.539 1 98.75 212 PRO A C 1
ATOM 1650 O O . PRO A 1 212 ? 12.992 2.221 -16.75 1 98.75 212 PRO A O 1
ATOM 1653 N N . SER A 1 213 ? 13.711 2.697 -14.719 1 98.56 213 SER A N 1
ATOM 1654 C CA . SER A 1 213 ? 14.648 3.707 -15.203 1 98.56 213 SER A CA 1
ATOM 1655 C C . SER A 1 213 ? 15.938 3.068 -15.719 1 98.56 213 SER A C 1
ATOM 1657 O O . SER A 1 213 ? 16.688 3.691 -16.469 1 98.56 213 SER A O 1
ATOM 1659 N N . ALA A 1 214 ? 16.172 1.793 -15.32 1 98.25 214 ALA A N 1
ATOM 1660 C CA . ALA A 1 214 ? 17.328 1.052 -15.797 1 98.25 214 ALA A CA 1
ATOM 1661 C C . ALA A 1 214 ? 17.078 -0.452 -15.766 1 98.25 214 ALA A C 1
ATOM 1663 O O . ALA A 1 214 ? 16.406 -0.956 -14.859 1 98.25 214 ALA A O 1
ATOM 1664 N N . TYR A 1 215 ? 17.594 -1.152 -16.766 1 98.31 215 TYR A N 1
ATOM 1665 C CA . TYR A 1 215 ? 17.562 -2.605 -16.891 1 98.31 215 TYR A CA 1
ATOM 1666 C C . TYR A 1 215 ? 18.969 -3.193 -16.719 1 98.31 215 TYR A C 1
ATOM 1668 O O . TYR A 1 215 ? 19.891 -2.824 -17.453 1 98.31 215 TYR A O 1
ATOM 1676 N N . PHE A 1 216 ? 19.078 -4.066 -15.773 1 98.31 216 PHE A N 1
ATOM 1677 C CA . PHE A 1 216 ? 20.297 -4.844 -15.594 1 98.31 216 PHE A CA 1
ATOM 1678 C C . PHE A 1 216 ? 20.078 -6.309 -15.938 1 98.31 216 PHE A C 1
ATOM 1680 O O . PHE A 1 216 ? 18.938 -6.785 -15.906 1 98.31 216 PHE A O 1
ATOM 1687 N N . HIS A 1 217 ? 21.141 -6.926 -16.297 1 97.44 217 HIS A N 1
ATOM 1688 C CA . HIS A 1 217 ? 21 -8.328 -16.656 1 97.44 217 HIS A CA 1
ATOM 1689 C C . HIS A 1 217 ? 22.312 -9.094 -16.438 1 97.44 217 HIS A C 1
ATOM 1691 O O . HIS A 1 217 ? 23.375 -8.484 -16.312 1 97.44 217 HIS A O 1
ATOM 1697 N N . GLY A 1 218 ? 22.141 -10.438 -16.328 1 95.25 218 GLY A N 1
ATOM 1698 C CA . GLY A 1 218 ? 23.297 -11.312 -16.281 1 95.25 218 GLY A CA 1
ATOM 1699 C C . GLY A 1 218 ? 23.062 -12.578 -15.469 1 95.25 218 GLY A C 1
ATOM 1700 O O . GLY A 1 218 ? 21.969 -12.773 -14.922 1 95.25 218 GLY A O 1
ATOM 1701 N N . GLN A 1 219 ? 24.047 -13.445 -15.477 1 92.94 219 GLN A N 1
ATOM 1702 C CA . GLN A 1 219 ? 23.953 -14.711 -14.758 1 92.94 219 GLN A CA 1
ATOM 1703 C C . GLN A 1 219 ? 25.156 -14.914 -13.836 1 92.94 219 GLN A C 1
ATOM 1705 O O . GLN A 1 219 ? 25.234 -15.93 -13.141 1 92.94 219 GLN A O 1
ATOM 1710 N N . SER A 1 220 ? 26.016 -13.883 -13.844 1 95.06 220 SER A N 1
ATOM 1711 C CA . SER A 1 220 ? 27.203 -13.977 -12.984 1 95.06 220 SER A CA 1
ATOM 1712 C C . SER A 1 220 ? 27 -13.211 -11.688 1 95.06 220 SER A C 1
ATOM 1714 O O . SER A 1 220 ? 26.141 -12.32 -11.602 1 95.06 220 SER A O 1
ATOM 1716 N N . LYS A 1 221 ? 27.797 -13.562 -10.75 1 95.38 221 LYS A N 1
ATOM 1717 C CA . LYS A 1 221 ? 27.781 -12.867 -9.461 1 95.38 221 LYS A CA 1
ATOM 1718 C C . LYS A 1 221 ? 28.156 -11.398 -9.625 1 95.38 221 LYS A C 1
ATOM 1720 O O . LYS A 1 221 ? 27.562 -10.531 -8.969 1 95.38 221 LYS A O 1
ATOM 1725 N N . GLU A 1 222 ? 29.047 -11.18 -10.492 1 96.69 222 GLU A N 1
ATOM 1726 C CA . GLU A 1 222 ? 29.516 -9.812 -10.711 1 96.69 222 GLU A CA 1
ATOM 1727 C C . GLU A 1 222 ? 28.406 -8.922 -11.242 1 96.69 222 GLU A C 1
ATOM 1729 O O . GLU A 1 222 ? 28.266 -7.77 -10.828 1 96.69 222 GLU A O 1
ATOM 1734 N N . GLU A 1 223 ? 27.656 -9.453 -12.109 1 97.31 223 GLU A N 1
ATOM 1735 C CA . GLU A 1 223 ? 26.562 -8.695 -12.703 1 97.31 223 GLU A CA 1
ATOM 1736 C C . GLU A 1 223 ? 25.453 -8.438 -11.688 1 97.31 223 GLU A C 1
ATOM 1738 O O . GLU A 1 223 ? 24.906 -7.332 -11.633 1 97.31 223 GLU A O 1
ATOM 1743 N N . LEU A 1 224 ? 25.203 -9.406 -10.906 1 98.12 224 LEU A N 1
ATOM 1744 C CA . LEU A 1 224 ? 24.234 -9.219 -9.836 1 98.12 224 LEU A CA 1
ATOM 1745 C C . LEU A 1 224 ? 24.734 -8.195 -8.82 1 98.12 224 LEU A C 1
ATOM 1747 O O . LEU A 1 224 ? 23.984 -7.332 -8.375 1 98.12 224 LEU A O 1
ATOM 1751 N N . HIS A 1 225 ? 26 -8.297 -8.477 1 98.19 225 HIS A N 1
ATOM 1752 C CA . HIS A 1 225 ? 26.609 -7.391 -7.516 1 98.19 225 HIS A CA 1
ATOM 1753 C C . HIS A 1 225 ? 26.547 -5.945 -8 1 98.19 225 HIS A C 1
ATOM 1755 O O . HIS A 1 225 ? 26.297 -5.031 -7.215 1 98.19 225 HIS A O 1
ATOM 1761 N N . SER A 1 226 ? 26.781 -5.793 -9.297 1 98 226 SER A N 1
ATOM 1762 C CA . SER A 1 226 ? 26.672 -4.461 -9.883 1 98 226 SER A CA 1
ATOM 1763 C C . SER A 1 226 ? 25.281 -3.883 -9.703 1 98 226 SER A C 1
ATOM 1765 O O . SER A 1 226 ? 25.125 -2.713 -9.352 1 98 226 SER A O 1
ATOM 1767 N N . PHE A 1 227 ? 24.312 -4.648 -9.93 1 98.44 227 PHE A N 1
ATOM 1768 C CA . PHE A 1 227 ? 22.922 -4.25 -9.758 1 98.44 227 PHE A CA 1
ATOM 1769 C C . PHE A 1 227 ? 22.641 -3.914 -8.297 1 98.44 227 PHE A C 1
ATOM 1771 O O . PHE A 1 227 ? 22.078 -2.861 -7.996 1 98.44 227 PHE A O 1
ATOM 1778 N N . LEU A 1 228 ? 23.062 -4.746 -7.34 1 98.44 228 LEU A N 1
ATOM 1779 C CA . LEU A 1 228 ? 22.766 -4.605 -5.918 1 98.44 228 LEU A CA 1
ATOM 1780 C C . LEU A 1 228 ? 23.5 -3.414 -5.32 1 98.44 228 LEU A C 1
ATOM 1782 O O . LEU A 1 228 ? 23.141 -2.939 -4.238 1 98.44 228 LEU A O 1
ATOM 1786 N N . SER A 1 229 ? 24.5 -2.887 -5.988 1 97.62 229 SER A N 1
ATOM 1787 C CA . SER A 1 229 ? 25.328 -1.804 -5.477 1 97.62 229 SER A CA 1
ATOM 1788 C C . SER A 1 229 ? 24.766 -0.441 -5.848 1 97.62 229 SER A C 1
ATOM 1790 O O . SER A 1 229 ? 25.422 0.585 -5.676 1 97.62 229 SER A O 1
ATOM 1792 N N . HIS A 1 230 ? 23.547 -0.336 -6.32 1 97.44 230 HIS A N 1
ATOM 1793 C CA . HIS A 1 230 ? 22.953 0.914 -6.777 1 97.44 230 HIS A CA 1
ATOM 1794 C C . HIS A 1 230 ? 22.156 1.582 -5.664 1 97.44 230 HIS A C 1
ATOM 1796 O O . HIS A 1 230 ? 21.094 2.16 -5.914 1 97.44 230 HIS A O 1
ATOM 1802 N N . ASP A 1 231 ? 22.516 1.415 -4.418 1 96.75 231 ASP A N 1
ATOM 1803 C CA . ASP A 1 231 ? 21.953 2.115 -3.266 1 96.75 231 ASP A CA 1
ATOM 1804 C C . ASP A 1 231 ? 20.453 1.888 -3.16 1 96.75 231 ASP A C 1
ATOM 1806 O O . ASP A 1 231 ? 19.672 2.844 -3.082 1 96.75 231 ASP A O 1
ATOM 1810 N N . LEU A 1 232 ? 20.109 0.638 -3.141 1 98.5 232 LEU A N 1
ATOM 1811 C CA . LEU A 1 232 ? 18.703 0.244 -3.105 1 98.5 232 LEU A CA 1
ATOM 1812 C C . LEU A 1 232 ? 18.125 0.404 -1.701 1 98.5 232 LEU A C 1
ATOM 1814 O O . LEU A 1 232 ? 18.75 -0.014 -0.721 1 98.5 232 LEU A O 1
ATOM 1818 N N . ASP A 1 233 ? 16.969 1.064 -1.593 1 98.31 233 ASP A N 1
ATOM 1819 C CA . ASP A 1 233 ? 16.234 1.139 -0.331 1 98.31 233 ASP A CA 1
ATOM 1820 C C . ASP A 1 233 ? 15.398 -0.118 -0.107 1 98.31 233 ASP A C 1
ATOM 1822 O O . ASP A 1 233 ? 15.133 -0.5 1.036 1 98.31 233 ASP A O 1
ATOM 1826 N N . ILE A 1 234 ? 14.93 -0.735 -1.219 1 98.81 234 ILE A N 1
ATOM 1827 C CA . ILE A 1 234 ? 14.102 -1.932 -1.206 1 98.81 234 ILE A CA 1
ATOM 1828 C C . ILE A 1 234 ? 14.562 -2.895 -2.297 1 98.81 234 ILE A C 1
ATOM 1830 O O . ILE A 1 234 ? 14.867 -2.475 -3.416 1 98.81 234 ILE A O 1
ATOM 1834 N N . VAL A 1 235 ? 14.656 -4.148 -1.964 1 98.94 235 VAL A N 1
ATOM 1835 C CA . VAL A 1 235 ? 14.938 -5.207 -2.93 1 98.94 235 VAL A CA 1
ATOM 1836 C C . VAL A 1 235 ? 13.805 -6.227 -2.93 1 98.94 235 VAL A C 1
ATOM 1838 O O . VAL A 1 235 ? 13.406 -6.727 -1.873 1 98.94 235 VAL A O 1
ATOM 1841 N N . VAL A 1 236 ? 13.258 -6.504 -4.074 1 98.94 236 VAL A N 1
ATOM 1842 C CA . VAL A 1 236 ? 12.18 -7.484 -4.211 1 98.94 236 VAL A CA 1
ATOM 1843 C C . VAL A 1 236 ? 12.656 -8.656 -5.066 1 98.94 236 VAL A C 1
ATOM 1845 O O . VAL A 1 236 ? 13.211 -8.453 -6.148 1 98.94 236 VAL A O 1
ATOM 1848 N N . LEU A 1 237 ? 12.461 -9.828 -4.543 1 98.81 237 LEU A N 1
ATOM 1849 C CA . LEU A 1 237 ? 12.781 -11.047 -5.27 1 98.81 237 LEU A CA 1
ATOM 1850 C C . LEU A 1 237 ? 11.516 -11.695 -5.828 1 98.81 237 LEU A C 1
ATOM 1852 O O . LEU A 1 237 ? 10.633 -12.094 -5.066 1 98.81 237 LEU A O 1
ATOM 1856 N N . SER A 1 238 ? 11.375 -11.766 -7.102 1 97.81 238 SER A N 1
ATOM 1857 C CA . SER A 1 238 ? 10.234 -12.344 -7.801 1 97.81 238 SER A CA 1
ATOM 1858 C C . SER A 1 238 ? 10.672 -13.148 -9.016 1 97.81 238 SER A C 1
ATOM 1860 O O . SER A 1 238 ? 10.148 -12.969 -10.117 1 97.81 238 SER A O 1
ATOM 1862 N N . LEU A 1 239 ? 11.555 -14.062 -8.836 1 94.81 239 LEU A N 1
ATOM 1863 C CA . LEU A 1 239 ? 12.156 -14.867 -9.898 1 94.81 239 LEU A CA 1
ATOM 1864 C C . LEU A 1 239 ? 11.961 -16.359 -9.633 1 94.81 239 LEU A C 1
ATOM 1866 O O . LEU A 1 239 ? 11.695 -16.75 -8.5 1 94.81 239 LEU A O 1
ATOM 1870 N N . PRO A 1 240 ? 12.055 -17.203 -10.656 1 90.25 240 PRO A N 1
ATOM 1871 C CA . PRO A 1 240 ? 11.898 -18.656 -10.453 1 90.25 240 PRO A CA 1
ATOM 1872 C C . PRO A 1 240 ? 13.086 -19.281 -9.734 1 90.25 240 PRO A C 1
ATOM 1874 O O . PRO A 1 240 ? 14.211 -18.781 -9.844 1 90.25 240 PRO A O 1
ATOM 1877 N N . LEU A 1 241 ? 12.797 -20.281 -9.023 1 91 241 LEU A N 1
ATOM 1878 C CA . LEU A 1 241 ? 13.859 -21.078 -8.422 1 91 241 LEU A CA 1
ATOM 1879 C C . LEU A 1 241 ? 14.43 -22.078 -9.422 1 91 241 LEU A C 1
ATOM 1881 O O . LEU A 1 241 ? 13.695 -22.891 -9.977 1 91 241 LEU A O 1
ATOM 1885 N N . THR A 1 242 ? 15.625 -21.938 -9.766 1 86.94 242 THR A N 1
ATOM 1886 C CA . THR A 1 242 ? 16.422 -22.844 -10.594 1 86.94 242 THR A CA 1
ATOM 1887 C C . THR A 1 242 ? 17.75 -23.156 -9.914 1 86.94 242 THR A C 1
ATOM 1889 O O . THR A 1 242 ? 18.047 -22.641 -8.836 1 86.94 242 THR A O 1
ATOM 1892 N N . ALA A 1 243 ? 18.547 -23.984 -10.562 1 89.19 243 ALA A N 1
ATOM 1893 C CA . ALA A 1 243 ? 19.875 -24.281 -10.016 1 89.19 243 ALA A CA 1
ATOM 1894 C C . ALA A 1 243 ? 20.719 -23.016 -9.93 1 89.19 243 ALA A C 1
ATOM 1896 O O . ALA A 1 243 ? 21.469 -22.828 -8.969 1 89.19 243 ALA A O 1
ATOM 1897 N N . SER A 1 244 ? 20.516 -22.156 -10.859 1 92.06 244 SER A N 1
ATOM 1898 C CA . SER A 1 244 ? 21.328 -20.953 -10.945 1 92.06 244 SER A CA 1
ATOM 1899 C C . SER A 1 244 ? 20.844 -19.875 -9.977 1 92.06 244 SER A C 1
ATOM 1901 O O . SER A 1 244 ? 21.562 -18.938 -9.664 1 92.06 244 SER A O 1
ATOM 1903 N N . THR A 1 245 ? 19.594 -19.984 -9.453 1 94.31 245 THR A N 1
ATOM 1904 C CA . THR A 1 245 ? 19.062 -18.922 -8.609 1 94.31 245 THR A CA 1
ATOM 1905 C C . THR A 1 245 ? 18.984 -19.359 -7.152 1 94.31 245 THR A C 1
ATOM 1907 O O . THR A 1 245 ? 18.625 -18.578 -6.273 1 94.31 245 THR A O 1
ATOM 1910 N N . LYS A 1 246 ? 19.328 -20.656 -6.902 1 95.56 246 LYS A N 1
ATOM 1911 C CA . LYS A 1 246 ? 19.375 -21.109 -5.52 1 95.56 246 LYS A CA 1
ATOM 1912 C C . LYS A 1 246 ? 20.453 -20.375 -4.734 1 95.56 246 LYS A C 1
ATOM 1914 O O . LYS A 1 246 ? 21.609 -20.312 -5.16 1 95.56 246 LYS A O 1
ATOM 1919 N N . HIS A 1 247 ? 20.094 -19.734 -3.629 1 97.69 247 HIS A N 1
ATOM 1920 C CA . HIS A 1 247 ? 20.984 -18.953 -2.764 1 97.69 247 HIS A CA 1
ATOM 1921 C C . HIS A 1 247 ? 21.641 -17.828 -3.533 1 97.69 247 HIS A C 1
ATOM 1923 O O . HIS A 1 247 ? 22.828 -17.531 -3.311 1 97.69 247 HIS A O 1
ATOM 1929 N N . LEU A 1 248 ? 20.844 -17.344 -4.445 1 97.69 248 LEU A N 1
ATOM 1930 C CA . LEU A 1 248 ? 21.281 -16.172 -5.203 1 97.69 248 LEU A CA 1
ATOM 1931 C C . LEU A 1 248 ? 21.672 -15.023 -4.266 1 97.69 248 LEU A C 1
ATOM 1933 O O . LEU A 1 248 ? 22.594 -14.266 -4.559 1 97.69 248 LEU A O 1
ATOM 1937 N N . ILE A 1 249 ? 20.953 -14.852 -3.172 1 98.69 249 ILE A N 1
ATOM 1938 C CA . ILE A 1 249 ? 21.203 -13.836 -2.156 1 98.69 249 ILE A CA 1
ATOM 1939 C C . ILE A 1 249 ? 21.828 -14.477 -0.919 1 98.69 249 ILE A C 1
ATOM 1941 O O . ILE A 1 249 ? 21.156 -15.211 -0.188 1 98.69 249 ILE A O 1
ATOM 1945 N N . GLY A 1 250 ? 23.031 -14.281 -0.753 1 98.44 250 GLY A N 1
ATOM 1946 C CA . GLY A 1 250 ? 23.766 -14.742 0.417 1 98.44 250 GLY A CA 1
ATOM 1947 C C . GLY A 1 250 ? 24.406 -13.617 1.208 1 98.44 250 GLY A C 1
ATOM 1948 O O . GLY A 1 250 ? 23.922 -12.484 1.182 1 98.44 250 GLY A O 1
ATOM 1949 N N . GLU A 1 251 ? 25.406 -13.93 1.958 1 98.12 251 GLU A N 1
ATOM 1950 C CA . GLU A 1 251 ? 26.078 -12.977 2.844 1 98.12 251 GLU A CA 1
ATOM 1951 C C . GLU A 1 251 ? 26.656 -11.812 2.057 1 98.12 251 GLU A C 1
ATOM 1953 O O . GLU A 1 251 ? 26.5 -10.648 2.439 1 98.12 251 GLU A O 1
ATOM 1958 N N . GLU A 1 252 ? 27.328 -12.125 0.953 1 98 252 GLU A N 1
ATOM 1959 C CA . GLU A 1 252 ? 27.969 -11.086 0.151 1 98 252 GLU A CA 1
ATOM 1960 C C . GLU A 1 252 ? 26.938 -10.125 -0.436 1 98 252 GLU A C 1
ATOM 1962 O O . GLU A 1 252 ? 27.125 -8.906 -0.398 1 98 252 GLU A O 1
ATOM 1967 N N . GLU A 1 253 ? 25.938 -10.672 -1.024 1 98.56 253 GLU A N 1
ATOM 1968 C CA . GLU A 1 253 ? 24.875 -9.859 -1.622 1 98.56 253 GLU A CA 1
ATOM 1969 C C . GLU A 1 253 ? 24.219 -8.953 -0.582 1 98.56 253 GLU A C 1
ATOM 1971 O O . GLU A 1 253 ? 23.953 -7.785 -0.852 1 98.56 253 GLU A O 1
ATOM 1976 N N . LEU A 1 254 ? 23.969 -9.484 0.62 1 98.44 254 LEU A N 1
ATOM 1977 C CA . LEU A 1 254 ? 23.344 -8.719 1.688 1 98.44 254 LEU A CA 1
ATOM 1978 C C . LEU A 1 254 ? 24.25 -7.598 2.168 1 98.44 254 LEU A C 1
ATOM 1980 O O . LEU A 1 254 ? 23.781 -6.508 2.506 1 98.44 254 LEU A O 1
ATOM 1984 N N . ARG A 1 255 ? 25.531 -7.867 2.221 1 97.38 255 ARG A N 1
ATOM 1985 C CA . ARG A 1 255 ? 26.484 -6.824 2.578 1 97.38 255 ARG A CA 1
ATOM 1986 C C . ARG A 1 255 ? 26.453 -5.684 1.566 1 97.38 255 ARG A C 1
ATOM 1988 O O . ARG A 1 255 ? 26.469 -4.512 1.945 1 97.38 255 ARG A O 1
ATOM 1995 N N . LEU A 1 256 ? 26.391 -6.016 0.319 1 97.62 256 LEU A N 1
ATOM 1996 C CA . LEU A 1 256 ? 26.391 -5.02 -0.749 1 97.62 256 LEU A CA 1
ATOM 1997 C C . LEU A 1 256 ? 25.141 -4.152 -0.683 1 97.62 256 LEU A C 1
ATOM 1999 O O . LEU A 1 256 ? 25.219 -2.928 -0.791 1 97.62 256 LEU A O 1
ATOM 2003 N N . VAL A 1 257 ? 24 -4.758 -0.493 1 97.5 257 VAL A N 1
ATOM 2004 C CA . VAL A 1 257 ? 22.719 -4.051 -0.482 1 97.5 257 VAL A CA 1
ATOM 2005 C C . VAL A 1 257 ? 22.688 -3.064 0.681 1 97.5 257 VAL A C 1
ATOM 2007 O O . VAL A 1 257 ? 22.078 -1.996 0.579 1 97.5 257 VAL A O 1
ATOM 2010 N N . ASN A 1 258 ? 23.375 -3.41 1.747 1 96.31 258 ASN A N 1
ATOM 2011 C CA . ASN A 1 258 ? 23.297 -2.605 2.963 1 96.31 258 ASN A CA 1
ATOM 2012 C C . ASN A 1 258 ? 24.547 -1.743 3.131 1 96.31 258 ASN A C 1
ATOM 2014 O O . ASN A 1 258 ? 24.781 -1.186 4.203 1 96.31 258 ASN A O 1
ATOM 2018 N N . ALA A 1 259 ? 25.359 -1.632 2.102 1 94.88 259 ALA A N 1
ATOM 2019 C CA . ALA A 1 259 ? 26.656 -0.968 2.201 1 94.88 259 ALA A CA 1
ATOM 2020 C C . ALA A 1 259 ? 26.484 0.514 2.525 1 94.88 259 ALA A C 1
ATOM 2022 O O . ALA A 1 259 ? 27.266 1.08 3.291 1 94.88 259 ALA A O 1
ATOM 2023 N N . LYS A 1 260 ? 25.531 1.172 2.021 1 91.94 260 LYS A N 1
ATOM 2024 C CA . LYS A 1 260 ? 25.359 2.609 2.213 1 91.94 260 LYS A CA 1
ATOM 2025 C C . LYS A 1 260 ? 24.172 2.902 3.139 1 91.94 260 LYS A C 1
ATOM 2027 O O . LYS A 1 260 ? 24.328 3.59 4.148 1 91.94 260 LYS A O 1
ATOM 2032 N N . ASN A 1 261 ? 23.016 2.354 2.758 1 92.44 261 ASN A N 1
ATOM 2033 C CA . ASN A 1 261 ? 21.797 2.48 3.555 1 92.44 261 ASN A CA 1
ATOM 2034 C C . ASN A 1 261 ? 21.141 1.123 3.797 1 92.44 261 ASN A C 1
ATOM 2036 O O . ASN A 1 261 ? 21.219 0.236 2.943 1 92.44 261 ASN A O 1
ATOM 2040 N N . PRO A 1 262 ? 20.578 0.998 5.031 1 95.5 262 PRO A N 1
ATOM 2041 C CA . PRO A 1 262 ? 19.875 -0.266 5.281 1 95.5 262 PRO A CA 1
ATOM 2042 C C . PRO A 1 262 ? 18.672 -0.464 4.371 1 95.5 262 PRO A C 1
ATOM 2044 O O . PRO A 1 262 ? 17.906 0.481 4.129 1 95.5 262 PRO A O 1
ATOM 2047 N N . ALA A 1 263 ? 18.484 -1.664 3.908 1 98 263 ALA A N 1
ATOM 2048 C CA . ALA A 1 263 ? 17.438 -1.926 2.928 1 98 263 ALA A CA 1
ATOM 2049 C C . ALA A 1 263 ? 16.359 -2.844 3.506 1 98 263 ALA A C 1
ATOM 2051 O O . ALA A 1 263 ? 16.578 -3.508 4.523 1 98 263 ALA A O 1
ATOM 2052 N N . ILE A 1 264 ? 15.18 -2.789 2.928 1 98.56 264 ILE A N 1
ATOM 2053 C CA . ILE A 1 264 ? 14.133 -3.785 3.135 1 98.56 264 ILE A CA 1
ATOM 2054 C C . ILE A 1 264 ? 14.203 -4.844 2.037 1 98.56 264 ILE A C 1
ATOM 2056 O O . ILE A 1 264 ? 14.297 -4.512 0.853 1 98.56 264 ILE A O 1
ATOM 2060 N N . LEU A 1 265 ? 14.234 -6.086 2.447 1 98.88 265 LEU A N 1
ATOM 2061 C CA . LEU A 1 265 ? 14.25 -7.191 1.494 1 98.88 265 LEU A CA 1
ATOM 2062 C C . LEU A 1 265 ? 12.906 -7.918 1.49 1 98.88 265 LEU A C 1
ATOM 2064 O O . LEU A 1 265 ? 12.398 -8.289 2.547 1 98.88 265 LEU A O 1
ATOM 2068 N N . VAL A 1 266 ? 12.328 -8.078 0.319 1 98.94 266 VAL A N 1
ATOM 2069 C CA . VAL A 1 266 ? 11.039 -8.758 0.166 1 98.94 266 VAL A CA 1
ATOM 2070 C C . VAL A 1 266 ? 11.211 -9.992 -0.715 1 98.94 266 VAL A C 1
ATOM 2072 O O . VAL A 1 266 ? 11.781 -9.906 -1.808 1 98.94 266 VAL A O 1
ATOM 2075 N N . ASN A 1 267 ? 10.719 -11.141 -0.241 1 98.81 267 ASN A N 1
ATOM 2076 C CA . ASN A 1 267 ? 10.812 -12.367 -1.029 1 98.81 267 ASN A CA 1
ATOM 2077 C C . ASN A 1 267 ? 9.438 -12.969 -1.296 1 98.81 267 ASN A C 1
ATOM 2079 O O . ASN A 1 267 ? 8.781 -13.445 -0.374 1 98.81 267 ASN A O 1
ATOM 2083 N N . VAL A 1 268 ? 9.008 -12.945 -2.521 1 97.75 268 VAL A N 1
ATOM 2084 C CA . VAL A 1 268 ? 7.766 -13.578 -2.941 1 97.75 268 VAL A CA 1
ATOM 2085 C C . VAL A 1 268 ? 8.062 -14.641 -4 1 97.75 268 VAL A C 1
ATOM 2087 O O . VAL A 1 268 ? 7.168 -15.047 -4.746 1 97.75 268 VAL A O 1
ATOM 2090 N N . ALA A 1 269 ? 9.297 -14.992 -4.113 1 95.88 269 ALA A N 1
ATOM 2091 C CA . ALA A 1 269 ? 9.719 -16.047 -5.027 1 95.88 269 ALA A CA 1
ATOM 2092 C C . ALA A 1 269 ? 9.641 -17.422 -4.359 1 95.88 269 ALA A C 1
ATOM 2094 O O . ALA A 1 269 ? 8.547 -17.938 -4.113 1 95.88 269 ALA A O 1
ATOM 2095 N N . ARG A 1 270 ? 10.82 -17.969 -3.992 1 94.19 270 ARG A N 1
ATOM 2096 C CA . ARG A 1 270 ? 10.984 -19.172 -3.199 1 94.19 270 ARG A CA 1
ATOM 2097 C C . ARG A 1 270 ? 11.984 -18.969 -2.068 1 94.19 270 ARG A C 1
ATOM 2099 O O . ARG A 1 270 ? 12.922 -18.172 -2.203 1 94.19 270 ARG A O 1
ATOM 2106 N N . GLY A 1 271 ? 11.68 -19.625 -0.965 1 96.25 271 GLY A N 1
ATOM 2107 C CA . GLY A 1 271 ? 12.555 -19.453 0.182 1 96.25 271 GLY A CA 1
ATOM 2108 C C . GLY A 1 271 ? 14.016 -19.719 -0.137 1 96.25 271 GLY A C 1
ATOM 2109 O O . GLY A 1 271 ? 14.898 -19 0.338 1 96.25 271 GLY A O 1
ATOM 2110 N N . GLN A 1 272 ? 14.281 -20.641 -1.062 1 96.5 272 GLN A N 1
ATOM 2111 C CA . GLN A 1 272 ? 15.625 -21.125 -1.343 1 96.5 272 GLN A CA 1
ATOM 2112 C C . GLN A 1 272 ? 16.406 -20.125 -2.188 1 96.5 272 GLN A C 1
ATOM 2114 O O . GLN A 1 272 ? 17.609 -20.297 -2.408 1 96.5 272 GLN A O 1
ATOM 2119 N N . ILE A 1 273 ? 15.836 -19.094 -2.602 1 97.75 273 ILE A N 1
ATOM 2120 C CA . ILE A 1 273 ? 16.531 -18.047 -3.336 1 97.75 273 ILE A CA 1
ATOM 2121 C C . ILE A 1 273 ? 17.516 -17.328 -2.41 1 97.75 273 ILE A C 1
ATOM 2123 O O . ILE A 1 273 ? 18.562 -16.859 -2.854 1 97.75 273 ILE A O 1
ATOM 2127 N N . ILE A 1 274 ? 17.172 -17.312 -1.109 1 98.69 274 ILE A N 1
ATOM 2128 C CA . ILE A 1 274 ? 17.984 -16.656 -0.099 1 98.69 274 ILE A CA 1
ATOM 2129 C C . ILE A 1 274 ? 18.656 -17.703 0.78 1 98.69 274 ILE A C 1
ATOM 2131 O O . ILE A 1 274 ? 18.031 -18.688 1.173 1 98.69 274 ILE A O 1
ATOM 2135 N N . ASP A 1 275 ? 19.938 -17.562 1.03 1 98.5 275 ASP A N 1
ATOM 2136 C CA . ASP A 1 275 ? 20.531 -18.266 2.164 1 98.5 275 ASP A CA 1
ATOM 2137 C C . ASP A 1 275 ? 19.922 -17.781 3.482 1 98.5 275 ASP A C 1
ATOM 2139 O O . ASP A 1 275 ? 20.266 -16.719 3.984 1 98.5 275 ASP A O 1
ATOM 2143 N N . GLN A 1 276 ? 19.047 -18.594 4.027 1 98 276 GLN A N 1
ATOM 2144 C CA . GLN A 1 276 ? 18.234 -18.156 5.152 1 98 276 GLN A CA 1
ATOM 2145 C C . GLN A 1 276 ? 19.094 -17.859 6.383 1 98 276 GLN A C 1
ATOM 2147 O O . GLN A 1 276 ? 18.766 -16.969 7.164 1 98 276 GLN A O 1
ATOM 2152 N N . ASN A 1 277 ? 20.156 -18.609 6.57 1 97.88 277 ASN A N 1
ATOM 2153 C CA . ASN A 1 277 ? 21.062 -18.328 7.68 1 97.88 277 ASN A CA 1
ATOM 2154 C C . ASN A 1 277 ? 21.719 -16.953 7.523 1 97.88 277 ASN A C 1
ATOM 2156 O O . ASN A 1 277 ? 21.859 -16.219 8.492 1 97.88 277 ASN A O 1
ATOM 2160 N N . ALA A 1 278 ? 22.141 -16.656 6.332 1 98.44 278 ALA A N 1
ATOM 2161 C CA . ALA A 1 278 ? 22.703 -15.336 6.059 1 98.44 278 ALA A CA 1
ATOM 2162 C C . ALA A 1 278 ? 21.656 -14.242 6.297 1 98.44 278 ALA A C 1
ATOM 2164 O O . ALA A 1 278 ? 21.984 -13.172 6.824 1 98.44 278 ALA A O 1
ATOM 2165 N N . LEU A 1 279 ? 20.453 -14.492 5.906 1 98.62 279 LEU A N 1
ATOM 2166 C CA . LEU A 1 279 ? 19.359 -13.547 6.117 1 98.62 279 LEU A CA 1
ATOM 2167 C C . LEU A 1 279 ? 19.172 -13.273 7.602 1 98.62 279 LEU A C 1
ATOM 2169 O O . LEU A 1 279 ? 19.094 -12.109 8.016 1 98.62 279 LEU A O 1
ATOM 2173 N N . ILE A 1 280 ? 19.094 -14.336 8.359 1 98.38 280 ILE A N 1
ATOM 2174 C CA . ILE A 1 280 ? 18.891 -14.227 9.797 1 98.38 280 ILE A CA 1
ATOM 2175 C C . ILE A 1 280 ? 20.031 -13.422 10.422 1 98.38 280 ILE A C 1
ATOM 2177 O O . ILE A 1 280 ? 19.797 -12.523 11.227 1 98.38 280 ILE A O 1
ATOM 2181 N N . ALA A 1 281 ? 21.219 -13.734 10.008 1 98.25 281 ALA A N 1
ATOM 2182 C CA . ALA A 1 281 ? 22.391 -13.031 10.523 1 98.25 281 ALA A CA 1
ATOM 2183 C C . ALA A 1 281 ? 22.312 -11.539 10.219 1 98.25 281 ALA A C 1
ATOM 2185 O O . ALA A 1 281 ? 22.609 -10.703 11.078 1 98.25 281 ALA A O 1
ATOM 2186 N N . SER A 1 282 ? 21.953 -11.18 9.016 1 98.25 282 SER A N 1
ATOM 2187 C CA . SER A 1 282 ? 21.859 -9.781 8.609 1 98.25 282 SER A CA 1
ATOM 2188 C C . SER A 1 282 ? 20.766 -9.055 9.391 1 98.25 282 SER A C 1
ATOM 2190 O O . SER A 1 282 ? 20.969 -7.918 9.828 1 98.25 282 SER A O 1
ATOM 2192 N N . LEU A 1 283 ? 19.656 -9.672 9.594 1 98.12 283 LEU A N 1
ATOM 2193 C CA . LEU A 1 283 ? 18.547 -9.094 10.336 1 98.12 283 LEU A CA 1
ATOM 2194 C C . LEU A 1 283 ? 18.922 -8.875 11.797 1 98.12 283 LEU A C 1
ATOM 2196 O O . LEU A 1 283 ? 18.562 -7.848 12.383 1 98.12 283 LEU A O 1
ATOM 2200 N N . LYS A 1 284 ? 19.641 -9.789 12.352 1 97.38 284 LYS A N 1
ATOM 2201 C CA . LYS A 1 284 ? 20.094 -9.664 13.742 1 97.38 284 LYS A CA 1
ATOM 2202 C C . LYS A 1 284 ? 21.125 -8.555 13.891 1 97.38 284 LYS A C 1
ATOM 2204 O O . LYS A 1 284 ? 21.141 -7.859 14.906 1 97.38 284 LYS A O 1
ATOM 2209 N N . LYS A 1 285 ? 21.984 -8.461 12.891 1 96.06 285 LYS A N 1
ATOM 2210 C CA . LYS A 1 285 ? 22.953 -7.367 12.883 1 96.06 285 LYS A CA 1
ATOM 2211 C C . LYS A 1 285 ? 22.25 -6.012 12.945 1 96.06 285 LYS A C 1
ATOM 2213 O O . LYS A 1 285 ? 22.703 -5.113 13.656 1 96.06 285 LYS A O 1
ATOM 2218 N N . GLY A 1 286 ? 21.172 -5.875 12.141 1 93.81 286 GLY A N 1
ATOM 2219 C CA . GLY A 1 286 ? 20.328 -4.703 12.203 1 93.81 286 GLY A CA 1
ATOM 2220 C C . GLY A 1 286 ? 20.844 -3.539 11.383 1 93.81 286 GLY A C 1
ATOM 2221 O O . GLY A 1 286 ? 22.016 -3.523 10.992 1 93.81 286 GLY A O 1
ATOM 2222 N N . ALA A 1 287 ? 20.062 -2.572 11.242 1 91.94 287 ALA A N 1
ATOM 2223 C CA . ALA A 1 287 ? 20.312 -1.435 10.367 1 91.94 287 ALA A CA 1
ATOM 2224 C C . ALA A 1 287 ? 21.5 -0.604 10.859 1 91.94 287 ALA A C 1
ATOM 2226 O O . ALA A 1 287 ? 22.297 -0.119 10.055 1 91.94 287 ALA A O 1
ATOM 2227 N N . ALA A 1 288 ? 21.625 -0.444 12.094 1 90.62 288 ALA A N 1
ATOM 2228 C CA . ALA A 1 288 ? 22.641 0.411 12.695 1 90.62 288 ALA A CA 1
ATOM 2229 C C . ALA A 1 288 ? 24.031 -0.192 12.516 1 90.62 288 ALA A C 1
ATOM 2231 O O . ALA A 1 288 ? 25.047 0.521 12.57 1 90.62 288 ALA A O 1
ATOM 2232 N N . ASN A 1 289 ? 24.062 -1.512 12.25 1 93.88 289 ASN A N 1
ATOM 2233 C CA . ASN A 1 289 ? 25.359 -2.205 12.18 1 93.88 289 ASN A CA 1
ATOM 2234 C C . ASN A 1 289 ? 25.609 -2.787 10.789 1 93.88 289 ASN A C 1
ATOM 2236 O O . ASN A 1 289 ? 26.328 -3.771 10.648 1 93.88 289 ASN A O 1
ATOM 2240 N N . GLY A 1 290 ? 24.891 -2.285 9.844 1 94.56 290 GLY A N 1
ATOM 2241 C CA . GLY A 1 290 ? 25.156 -2.678 8.469 1 94.56 290 GLY A CA 1
ATOM 2242 C C . GLY A 1 290 ? 24.328 -3.871 8.023 1 94.56 290 GLY A C 1
ATOM 2243 O O . GLY A 1 290 ? 24.656 -4.52 7.027 1 94.56 290 GLY A O 1
ATOM 2244 N N . GLY A 1 291 ? 23.344 -4.223 8.797 1 97.25 291 GLY A N 1
ATOM 2245 C CA . GLY A 1 291 ? 22.391 -5.246 8.398 1 97.25 291 GLY A CA 1
ATOM 2246 C C . GLY A 1 291 ? 21.141 -4.684 7.77 1 97.25 291 GLY A C 1
ATOM 2247 O O . GLY A 1 291 ? 21.047 -3.477 7.535 1 97.25 291 GLY A O 1
ATOM 2248 N N . LEU A 1 292 ? 20.281 -5.559 7.457 1 98 292 LEU A N 1
ATOM 2249 C CA . LEU A 1 292 ? 19 -5.188 6.848 1 98 292 LEU A CA 1
ATOM 2250 C C . LEU A 1 292 ? 18.156 -4.355 7.809 1 98 292 LEU A C 1
ATOM 2252 O O . LEU A 1 292 ? 18.172 -4.602 9.016 1 98 292 LEU A O 1
ATOM 2256 N N . LEU A 1 293 ? 17.469 -3.393 7.246 1 97 293 LEU A N 1
ATOM 2257 C CA . LEU A 1 293 ? 16.453 -2.689 8.016 1 97 293 LEU A CA 1
ATOM 2258 C C . LEU A 1 293 ? 15.32 -3.637 8.406 1 97 293 LEU A C 1
ATOM 2260 O O . LEU A 1 293 ? 14.859 -3.613 9.555 1 97 293 LEU A O 1
ATOM 2264 N N . ALA A 1 294 ? 14.867 -4.434 7.457 1 98.06 294 ALA A N 1
ATOM 2265 C CA . ALA A 1 294 ? 13.758 -5.359 7.668 1 98.06 294 ALA A CA 1
ATOM 2266 C C . ALA A 1 294 ? 13.633 -6.34 6.508 1 98.06 294 ALA A C 1
ATOM 2268 O O . ALA A 1 294 ? 14.305 -6.195 5.488 1 98.06 294 ALA A O 1
ATOM 2269 N N . ALA A 1 295 ? 12.781 -7.359 6.711 1 98.75 295 ALA A N 1
ATOM 2270 C CA . ALA A 1 295 ? 12.461 -8.289 5.633 1 98.75 295 ALA A CA 1
ATOM 2271 C C . ALA A 1 295 ? 10.992 -8.688 5.668 1 98.75 295 ALA A C 1
ATOM 2273 O O . ALA A 1 295 ? 10.383 -8.75 6.742 1 98.75 295 ALA A O 1
ATOM 2274 N N . ALA A 1 296 ? 10.43 -8.867 4.555 1 98.88 296 ALA A N 1
ATOM 2275 C CA . ALA A 1 296 ? 9.109 -9.461 4.387 1 98.88 296 ALA A CA 1
ATOM 2276 C C . ALA A 1 296 ? 9.188 -10.742 3.562 1 98.88 296 ALA A C 1
ATOM 2278 O O . ALA A 1 296 ? 9.672 -10.734 2.43 1 98.88 296 ALA A O 1
ATOM 2279 N N . LEU A 1 297 ? 8.695 -11.828 4.148 1 98.44 297 LEU A N 1
ATOM 2280 C CA . LEU A 1 297 ? 8.859 -13.148 3.545 1 98.44 297 LEU A CA 1
ATOM 2281 C C . LEU A 1 297 ? 7.512 -13.844 3.408 1 98.44 297 LEU A C 1
ATOM 2283 O O . LEU A 1 297 ? 6.887 -14.203 4.41 1 98.44 297 LEU A O 1
ATOM 2287 N N . ASP A 1 298 ? 7.082 -14.07 2.191 1 96 298 ASP A N 1
ATOM 2288 C CA . ASP A 1 298 ? 5.922 -14.922 1.97 1 96 298 ASP A CA 1
ATOM 2289 C C . ASP A 1 298 ? 6.34 -16.391 1.801 1 96 298 ASP A C 1
ATOM 2291 O O . ASP A 1 298 ? 5.488 -17.266 1.673 1 96 298 ASP A O 1
ATOM 2295 N N . VAL A 1 299 ? 7.633 -16.625 1.687 1 94.81 299 VAL A N 1
ATOM 2296 C CA . VAL A 1 299 ? 8.227 -17.938 1.492 1 94.81 299 VAL A CA 1
ATOM 2297 C C . VAL A 1 299 ? 9.453 -18.094 2.391 1 94.81 299 VAL A C 1
ATOM 2299 O O . VAL A 1 299 ? 10.133 -17.109 2.699 1 94.81 299 VAL A O 1
ATOM 2302 N N . THR A 1 300 ? 9.672 -19.234 2.816 1 95.38 300 THR A N 1
ATOM 2303 C CA . THR A 1 300 ? 10.812 -19.547 3.67 1 95.38 300 THR A CA 1
ATOM 2304 C C . THR A 1 300 ? 11.445 -20.875 3.256 1 95.38 300 THR A C 1
ATOM 2306 O O . THR A 1 300 ? 10.953 -21.547 2.346 1 95.38 300 THR A O 1
ATOM 2309 N N . ASP A 1 301 ? 12.477 -21.172 3.879 1 94.56 301 ASP A N 1
ATOM 2310 C CA . ASP A 1 301 ? 13.141 -22.469 3.688 1 94.56 301 ASP A CA 1
ATOM 2311 C C . ASP A 1 301 ? 13.453 -23.125 5.027 1 94.56 301 ASP A C 1
ATOM 2313 O O . ASP A 1 301 ? 14.328 -22.672 5.762 1 94.56 301 ASP A O 1
ATOM 2317 N N . PRO A 1 302 ? 12.859 -24.219 5.438 1 92.5 302 PRO A N 1
ATOM 2318 C CA . PRO A 1 302 ? 11.812 -24.938 4.703 1 92.5 302 PRO A CA 1
ATOM 2319 C C . PRO A 1 302 ? 10.445 -24.25 4.812 1 92.5 302 PRO A C 1
ATOM 2321 O O . PRO A 1 302 ? 10.32 -23.234 5.5 1 92.5 302 PRO A O 1
ATOM 2324 N N . GLU A 1 303 ? 9.508 -24.781 4.109 1 87.06 303 GLU A N 1
ATOM 2325 C CA . GLU A 1 303 ? 8.094 -24.406 4.18 1 87.06 303 GLU A CA 1
ATOM 2326 C C . GLU A 1 303 ? 7.215 -25.625 4.48 1 87.06 303 GLU A C 1
ATOM 2328 O O . GLU A 1 303 ? 7.223 -26.594 3.73 1 87.06 303 GLU A O 1
ATOM 2333 N N . PRO A 1 304 ? 6.613 -25.641 5.539 1 89.12 304 PRO A N 1
ATOM 2334 C CA . PRO A 1 304 ? 6.402 -24.562 6.516 1 89.12 304 PRO A CA 1
ATOM 2335 C C . PRO A 1 304 ? 7.648 -24.266 7.344 1 89.12 304 PRO A C 1
ATOM 2337 O O . PRO A 1 304 ? 8.484 -25.156 7.555 1 89.12 304 PRO A O 1
ATOM 2340 N N . LEU A 1 305 ? 7.656 -23.031 7.828 1 93.06 305 LEU A N 1
ATOM 2341 C CA . LEU A 1 305 ? 8.758 -22.641 8.695 1 93.06 305 LEU A CA 1
ATOM 2342 C C . LEU A 1 305 ? 8.68 -23.359 10.039 1 93.06 305 LEU A C 1
ATOM 2344 O O . LEU A 1 305 ? 7.645 -23.312 10.711 1 93.06 305 LEU A O 1
ATOM 2348 N N . PRO A 1 306 ? 9.734 -24.016 10.406 1 94.06 306 PRO A N 1
ATOM 2349 C CA . PRO A 1 306 ? 9.703 -24.734 11.68 1 94.06 306 PRO A CA 1
ATOM 2350 C C . PRO A 1 306 ? 9.445 -23.828 12.875 1 94.06 306 PRO A C 1
ATOM 2352 O O . PRO A 1 306 ? 9.93 -22.688 12.898 1 94.06 306 PRO A O 1
ATOM 2355 N N . GLU A 1 307 ? 8.828 -24.359 13.844 1 93.62 307 GLU A N 1
ATOM 2356 C CA . GLU A 1 307 ? 8.422 -23.609 15.023 1 93.62 307 GLU A CA 1
ATOM 2357 C C . GLU A 1 307 ? 9.633 -23.062 15.773 1 93.62 307 GLU A C 1
ATOM 2359 O O . GLU A 1 307 ? 9.555 -22.031 16.438 1 93.62 307 GLU A O 1
ATOM 2364 N N . ASP A 1 308 ? 10.703 -23.719 15.648 1 95.81 308 ASP A N 1
ATOM 2365 C CA . ASP A 1 308 ? 11.883 -23.344 16.422 1 95.81 308 ASP A CA 1
ATOM 2366 C C . ASP A 1 308 ? 12.758 -22.359 15.633 1 95.81 308 ASP A C 1
ATOM 2368 O O . ASP A 1 308 ? 13.82 -21.953 16.109 1 95.81 308 ASP A O 1
ATOM 2372 N N . SER A 1 309 ? 12.312 -22.031 14.508 1 96.44 309 SER A N 1
ATOM 2373 C CA . SER A 1 309 ? 13.102 -21.109 13.711 1 96.44 309 SER A CA 1
ATOM 2374 C C . SER A 1 309 ? 13.227 -19.75 14.406 1 96.44 309 SER A C 1
ATOM 2376 O O . SER A 1 309 ? 12.234 -19.203 14.891 1 96.44 309 SER A O 1
ATOM 2378 N N . GLU A 1 310 ? 14.422 -19.141 14.352 1 96 310 GLU A N 1
ATOM 2379 C CA . GLU A 1 310 ? 14.688 -17.828 14.93 1 96 310 GLU A CA 1
ATOM 2380 C C . GLU A 1 310 ? 13.977 -16.734 14.141 1 96 310 GLU A C 1
ATOM 2382 O O . GLU A 1 310 ? 13.742 -15.633 14.656 1 96 310 GLU A O 1
ATOM 2387 N N . LEU A 1 311 ? 13.578 -17 12.945 1 96.31 311 LEU A N 1
ATOM 2388 C CA . LEU A 1 311 ? 12.961 -16.016 12.062 1 96.31 311 LEU A CA 1
ATOM 2389 C C . LEU A 1 311 ? 11.656 -15.5 12.648 1 96.31 311 LEU A C 1
ATOM 2391 O O . LEU A 1 311 ? 11.32 -14.328 12.477 1 96.31 311 LEU A O 1
ATOM 2395 N N . TRP A 1 312 ? 11.016 -16.328 13.383 1 95.75 312 TRP A N 1
ATOM 2396 C CA . TRP A 1 312 ? 9.703 -15.977 13.922 1 95.75 312 TRP A CA 1
ATOM 2397 C C . TRP A 1 312 ? 9.805 -14.789 14.875 1 95.75 312 TRP A C 1
ATOM 2399 O O . TRP A 1 312 ? 8.906 -13.945 14.914 1 95.75 312 TRP A O 1
ATOM 2409 N N . GLY A 1 313 ? 10.891 -14.773 15.562 1 94.62 313 GLY A N 1
ATOM 2410 C CA . GLY A 1 313 ? 10.953 -13.867 16.688 1 94.62 313 GLY A CA 1
ATOM 2411 C C . GLY A 1 313 ? 11.695 -12.578 16.391 1 94.62 313 GLY A C 1
ATOM 2412 O O . GLY A 1 313 ? 11.797 -11.695 17.25 1 94.62 313 GLY A O 1
ATOM 2413 N N . LEU A 1 314 ? 12.258 -12.445 15.18 1 95.81 314 LEU A N 1
ATOM 2414 C CA . LEU A 1 314 ? 12.969 -11.227 14.82 1 95.81 314 LEU A CA 1
ATOM 2415 C C . LEU A 1 314 ? 12 -10.055 14.656 1 95.81 314 LEU A C 1
ATOM 2417 O O . LEU A 1 314 ? 11.008 -10.164 13.938 1 95.81 314 LEU A O 1
ATOM 2421 N N . PRO A 1 315 ? 12.203 -8.938 15.32 1 92.31 315 PRO A N 1
ATOM 2422 C CA . PRO A 1 315 ? 11.242 -7.84 15.352 1 92.31 315 PRO A CA 1
ATOM 2423 C C . PRO A 1 315 ? 11.125 -7.121 14.008 1 92.31 315 PRO A C 1
ATOM 2425 O O . PRO A 1 315 ? 10.156 -6.398 13.766 1 92.31 315 PRO A O 1
ATOM 2428 N N . ASN A 1 316 ? 12.125 -7.254 13.156 1 95.88 316 ASN A N 1
ATOM 2429 C CA . ASN A 1 316 ? 12.156 -6.535 11.883 1 95.88 316 ASN A CA 1
ATOM 2430 C C . ASN A 1 316 ? 11.852 -7.465 10.711 1 95.88 316 ASN A C 1
ATOM 2432 O O . ASN A 1 316 ? 12.352 -7.25 9.602 1 95.88 316 ASN A O 1
ATOM 2436 N N . VAL A 1 317 ? 11.047 -8.516 10.984 1 97.5 317 VAL A N 1
ATOM 2437 C CA . VAL A 1 317 ? 10.648 -9.422 9.914 1 97.5 317 VAL A CA 1
ATOM 2438 C C . VAL A 1 317 ? 9.133 -9.594 9.922 1 97.5 317 VAL A C 1
ATOM 2440 O O . VAL A 1 317 ? 8.508 -9.586 10.984 1 97.5 317 VAL A O 1
ATOM 2443 N N . PHE A 1 318 ? 8.57 -9.641 8.805 1 98.31 318 PHE A N 1
ATOM 2444 C CA . PHE A 1 318 ? 7.184 -10.039 8.594 1 98.31 318 PHE A CA 1
ATOM 2445 C C . PHE A 1 318 ? 7.102 -11.312 7.766 1 98.31 318 PHE A C 1
ATOM 2447 O O . PHE A 1 318 ? 7.73 -11.414 6.707 1 98.31 318 PHE A O 1
ATOM 2454 N N . ILE A 1 319 ? 6.363 -12.305 8.234 1 96.88 319 ILE A N 1
ATOM 2455 C CA . ILE A 1 319 ? 6.254 -13.602 7.578 1 96.88 319 ILE A CA 1
ATOM 2456 C C . ILE A 1 319 ? 4.781 -13.938 7.348 1 96.88 319 ILE A C 1
ATOM 2458 O O . ILE A 1 319 ? 3.949 -13.766 8.242 1 96.88 319 ILE A O 1
ATOM 2462 N N . SER A 1 320 ? 4.465 -14.289 6.156 1 93.69 320 SER A N 1
ATOM 2463 C CA . SER A 1 320 ? 3.168 -14.891 5.859 1 93.69 320 SER A CA 1
ATOM 2464 C C . SER A 1 320 ? 3.326 -16.281 5.242 1 93.69 320 SER A C 1
ATOM 2466 O O . SER A 1 320 ? 4.391 -16.609 4.719 1 93.69 320 SER A O 1
ATOM 2468 N N . PRO A 1 321 ? 2.371 -17.156 5.363 1 90.69 321 PRO A N 1
ATOM 2469 C CA . PRO A 1 321 ? 2.486 -18.562 4.953 1 90.69 321 PRO A CA 1
ATOM 2470 C C . PRO A 1 321 ? 2.154 -18.766 3.48 1 90.69 321 PRO A C 1
ATOM 2472 O O . PRO A 1 321 ? 1.216 -19.5 3.154 1 90.69 321 PRO A O 1
ATOM 2475 N N . HIS A 1 322 ? 2.967 -18.234 2.592 1 90.12 322 HIS A N 1
ATOM 2476 C CA . HIS A 1 322 ? 2.828 -18.422 1.15 1 90.12 322 HIS A CA 1
ATOM 2477 C C . HIS A 1 322 ? 1.405 -18.125 0.691 1 90.12 322 HIS A C 1
ATOM 2479 O O . HIS A 1 322 ? 0.793 -18.938 -0.01 1 90.12 322 HIS A O 1
ATOM 2485 N N . ILE A 1 323 ? 0.942 -16.938 1.018 1 89.62 323 ILE A N 1
ATOM 2486 C CA . ILE A 1 323 ? -0.463 -16.578 0.844 1 89.62 323 ILE A CA 1
ATOM 2487 C C . ILE A 1 323 ? -0.58 -15.344 -0.046 1 89.62 323 ILE A C 1
ATOM 2489 O O . ILE A 1 323 ? -1.686 -14.875 -0.321 1 89.62 323 ILE A O 1
ATOM 2493 N N . SER A 1 324 ? 0.499 -14.82 -0.508 1 93.38 324 SER A N 1
ATOM 2494 C CA . SER A 1 324 ? 0.514 -13.531 -1.189 1 93.38 324 SER A CA 1
ATOM 2495 C C . SER A 1 324 ? -0.379 -13.547 -2.426 1 93.38 324 SER A C 1
ATOM 2497 O O . SER A 1 324 ? -0.919 -12.508 -2.822 1 93.38 324 SER A O 1
ATOM 2499 N N . SER A 1 325 ? -0.571 -14.727 -3.002 1 92.62 325 SER A N 1
ATOM 2500 C CA . SER A 1 325 ? -1.337 -14.82 -4.242 1 92.62 325 SER A CA 1
ATOM 2501 C C . SER A 1 325 ? -2.805 -15.133 -3.961 1 92.62 325 SER A C 1
ATOM 2503 O O . SER A 1 325 ? -3.637 -15.086 -4.871 1 92.62 325 SER A O 1
ATOM 2505 N N . VAL A 1 326 ? -3.129 -15.445 -2.781 1 88.81 326 VAL A N 1
ATOM 2506 C CA . VAL A 1 326 ? -4.434 -16.016 -2.465 1 88.81 326 VAL A CA 1
ATOM 2507 C C . VAL A 1 326 ? -5.469 -14.906 -2.324 1 88.81 326 VAL A C 1
ATOM 2509 O O . VAL A 1 326 ? -5.469 -14.172 -1.331 1 88.81 326 VAL A O 1
ATOM 2512 N N . THR A 1 327 ? -6.293 -14.688 -3.236 1 90.69 327 THR A N 1
ATOM 2513 C CA . THR A 1 327 ? -7.496 -13.859 -3.268 1 90.69 327 THR A CA 1
ATOM 2514 C C . THR A 1 327 ? -8.578 -14.516 -4.121 1 90.69 327 THR A C 1
ATOM 2516 O O . THR A 1 327 ? -8.289 -15.398 -4.93 1 90.69 327 THR A O 1
ATOM 2519 N N . GLN A 1 328 ? -9.766 -14.172 -3.939 1 86 328 GLN A N 1
ATOM 2520 C CA . GLN A 1 328 ? -10.836 -14.656 -4.801 1 86 328 GLN A CA 1
ATOM 2521 C C . GLN A 1 328 ? -10.594 -14.266 -6.258 1 86 328 GLN A C 1
ATOM 2523 O O . GLN A 1 328 ? -10.859 -15.055 -7.168 1 86 328 GLN A O 1
ATOM 2528 N N . GLN A 1 329 ? -10.039 -13.148 -6.445 1 94 329 GLN A N 1
ATOM 2529 C CA . GLN A 1 329 ? -9.797 -12.633 -7.793 1 94 329 GLN A CA 1
ATOM 2530 C C . GLN A 1 329 ? -8.719 -13.445 -8.5 1 94 329 GLN A C 1
ATOM 2532 O O . GLN A 1 329 ? -8.758 -13.609 -9.719 1 94 329 GLN A O 1
ATOM 2537 N N . THR A 1 330 ? -7.73 -13.938 -7.742 1 92.88 330 THR A N 1
ATOM 2538 C CA . THR A 1 330 ? -6.66 -14.727 -8.344 1 92.88 330 THR A CA 1
ATOM 2539 C C . THR A 1 330 ? -7.219 -16 -8.961 1 92.88 330 THR A C 1
ATOM 2541 O O . THR A 1 330 ? -6.852 -16.375 -10.078 1 92.88 330 THR A O 1
ATOM 2544 N N . VAL A 1 331 ? -8.117 -16.688 -8.281 1 88.5 331 VAL A N 1
ATOM 2545 C CA . VAL A 1 331 ? -8.727 -17.906 -8.773 1 88.5 331 VAL A CA 1
ATOM 2546 C C . VAL A 1 331 ? -9.531 -17.609 -10.039 1 88.5 331 VAL A C 1
ATOM 2548 O O . VAL A 1 331 ? -9.422 -18.344 -11.031 1 88.5 331 VAL A O 1
ATOM 2551 N N . ALA A 1 332 ? -10.289 -16.578 -9.961 1 92.06 332 ALA A N 1
ATOM 2552 C CA . ALA A 1 332 ? -11.094 -16.172 -11.117 1 92.06 332 ALA A CA 1
ATOM 2553 C C . ALA A 1 332 ? -10.211 -15.906 -12.336 1 92.06 332 ALA A C 1
ATOM 2555 O O . ALA A 1 332 ? -10.555 -16.281 -13.453 1 92.06 332 ALA A O 1
ATOM 2556 N N . ARG A 1 333 ? -9.094 -15.336 -12.141 1 95.56 333 ARG A N 1
ATOM 2557 C CA . ARG A 1 333 ? -8.195 -15.016 -13.242 1 95.56 333 ARG A CA 1
ATOM 2558 C C . ARG A 1 333 ? -7.531 -16.266 -13.797 1 95.56 333 ARG A C 1
ATOM 2560 O O . ARG A 1 333 ? -7.277 -16.359 -14.992 1 95.56 333 ARG A O 1
ATOM 2567 N N . ALA A 1 334 ? -7.203 -17.172 -12.906 1 94.5 334 ALA A N 1
ATOM 2568 C CA . ALA A 1 334 ? -6.648 -18.438 -13.383 1 94.5 334 ALA A CA 1
ATOM 2569 C C . ALA A 1 334 ? -7.609 -19.109 -14.352 1 94.5 334 ALA A C 1
ATOM 2571 O O . ALA A 1 334 ? -7.191 -19.594 -15.406 1 94.5 334 ALA A O 1
ATOM 2572 N N . TYR A 1 335 ? -8.906 -19.094 -14.023 1 94.19 335 TYR A N 1
ATOM 2573 C CA . TYR A 1 335 ? -9.914 -19.672 -14.898 1 94.19 335 TYR A CA 1
ATOM 2574 C C . TYR A 1 335 ? -10.039 -18.875 -16.188 1 94.19 335 TYR A C 1
ATOM 2576 O O . TYR A 1 335 ? -10.211 -19.453 -17.266 1 94.19 335 TYR A O 1
ATOM 2584 N N . LYS A 1 336 ? -9.938 -17.625 -16.047 1 95.44 336 LYS A N 1
ATOM 2585 C CA . LYS A 1 336 ? -10.008 -16.75 -17.219 1 95.44 336 LYS A CA 1
ATOM 2586 C C . LYS A 1 336 ? -8.875 -17.047 -18.188 1 95.44 336 LYS A C 1
ATOM 2588 O O . LYS A 1 336 ? -9.102 -17.188 -19.391 1 95.44 336 LYS A O 1
ATOM 2593 N N . ILE A 1 337 ? -7.664 -17.141 -17.719 1 96.62 337 ILE A N 1
ATOM 2594 C CA . ILE A 1 337 ? -6.492 -17.438 -18.531 1 96.62 337 ILE A CA 1
ATOM 2595 C C . ILE A 1 337 ? -6.676 -18.781 -19.219 1 96.62 337 ILE A C 1
ATOM 2597 O O . ILE A 1 337 ? -6.422 -18.922 -20.422 1 96.62 337 ILE A O 1
ATOM 2601 N N . TRP A 1 338 ? -7.16 -19.719 -18.484 1 96.25 338 TRP A N 1
ATOM 2602 C CA . TRP A 1 338 ? -7.348 -21.047 -19.016 1 96.25 338 TRP A CA 1
ATOM 2603 C C . TRP A 1 338 ? -8.398 -21.047 -20.125 1 96.25 338 TRP A C 1
ATOM 2605 O O . TRP A 1 338 ? -8.172 -21.609 -21.203 1 96.25 338 TRP A O 1
ATOM 2615 N N . LEU A 1 339 ? -9.523 -20.406 -19.844 1 95.5 339 LEU A N 1
ATOM 2616 C CA . LEU A 1 339 ? -10.578 -20.328 -20.844 1 95.5 339 LEU A CA 1
ATOM 2617 C C . LEU A 1 339 ? -10.078 -19.656 -22.125 1 95.5 339 LEU A C 1
ATOM 2619 O O . LEU A 1 339 ? -10.352 -20.125 -23.234 1 95.5 339 LEU A O 1
ATOM 2623 N N . GLU A 1 340 ? -9.352 -18.641 -21.938 1 95.19 340 GLU A N 1
ATOM 2624 C CA . GLU A 1 340 ? -8.797 -17.953 -23.109 1 95.19 340 GLU A CA 1
ATOM 2625 C C . GLU A 1 340 ? -7.863 -18.875 -23.891 1 95.19 340 GLU A C 1
ATOM 2627 O O . GLU A 1 340 ? -7.887 -18.875 -25.125 1 95.19 340 GLU A O 1
ATOM 2632 N N . ASN A 1 341 ? -7.051 -19.594 -23.219 1 96.69 341 ASN A N 1
ATOM 2633 C CA . ASN A 1 341 ? -6.141 -20.516 -23.875 1 96.69 341 ASN A CA 1
ATOM 2634 C C . ASN A 1 341 ? -6.898 -21.625 -24.609 1 96.69 341 ASN A C 1
ATOM 2636 O O . ASN A 1 341 ? -6.512 -22.016 -25.719 1 96.69 341 ASN A O 1
ATOM 2640 N N . LEU A 1 342 ? -8 -22.125 -24 1 95.88 342 LEU A N 1
ATOM 2641 C CA . LEU A 1 342 ? -8.797 -23.156 -24.656 1 95.88 342 LEU A CA 1
ATOM 2642 C C . LEU A 1 342 ? -9.414 -22.625 -25.953 1 95.88 342 LEU A C 1
ATOM 2644 O O . LEU A 1 342 ? -9.414 -23.312 -26.969 1 95.88 342 LEU A O 1
ATOM 2648 N N . VAL A 1 343 ? -9.883 -21.422 -25.859 1 95.06 343 VAL A N 1
ATOM 2649 C CA . VAL A 1 343 ? -10.484 -20.797 -27.031 1 95.06 343 VAL A CA 1
ATOM 2650 C C . VAL A 1 343 ? -9.422 -20.609 -28.109 1 95.06 343 VAL A C 1
ATOM 2652 O O . VAL A 1 343 ? -9.656 -20.922 -29.281 1 95.06 343 VAL A O 1
ATOM 2655 N N . ARG A 1 344 ? -8.297 -20.156 -27.703 1 95.12 344 ARG A N 1
ATOM 2656 C CA . ARG A 1 344 ? -7.195 -19.969 -28.641 1 95.12 344 ARG A CA 1
ATOM 2657 C C . ARG A 1 344 ? -6.762 -21.297 -29.25 1 95.12 344 ARG A C 1
ATOM 2659 O O . ARG A 1 344 ? -6.449 -21.375 -30.453 1 95.12 344 ARG A O 1
ATOM 2666 N N . MET A 1 345 ? -6.715 -22.281 -28.438 1 93.38 345 MET A N 1
ATOM 2667 C CA . MET A 1 345 ? -6.336 -23.609 -28.891 1 93.38 345 MET A CA 1
ATOM 2668 C C . MET A 1 345 ? -7.293 -24.109 -29.969 1 93.38 345 MET A C 1
ATOM 2670 O O . MET A 1 345 ? -6.859 -24.656 -30.984 1 93.38 345 MET A O 1
ATOM 2674 N N . GLU A 1 346 ? -8.555 -23.891 -29.781 1 91.75 346 GLU A N 1
ATOM 2675 C CA . GLU A 1 346 ? -9.57 -24.312 -30.734 1 91.75 346 GLU A CA 1
ATOM 2676 C C . GLU A 1 346 ? -9.438 -23.562 -32.062 1 91.75 346 GLU A C 1
ATOM 2678 O O . GLU A 1 346 ? -9.727 -24.109 -33.125 1 91.75 346 GLU A O 1
ATOM 2683 N N . LYS A 1 347 ? -8.93 -22.406 -31.969 1 93.31 347 LYS A N 1
ATOM 2684 C CA . LYS A 1 347 ? -8.828 -21.562 -33.156 1 93.31 347 LYS A CA 1
ATOM 2685 C C . LYS A 1 347 ? -7.445 -21.688 -33.781 1 93.31 347 LYS A C 1
ATOM 2687 O O . LYS A 1 347 ? -7.168 -21.047 -34.812 1 93.31 347 LYS A O 1
ATOM 2692 N N . GLY A 1 348 ? -6.602 -22.469 -33.188 1 92.44 348 GLY A N 1
ATOM 2693 C CA . GLY A 1 348 ? -5.254 -22.656 -33.719 1 92.44 348 GLY A CA 1
ATOM 2694 C C . GLY A 1 348 ? -4.352 -21.453 -33.438 1 92.44 348 GLY A C 1
ATOM 2695 O O . GLY A 1 348 ? -3.412 -21.203 -34.188 1 92.44 348 GLY A O 1
ATOM 2696 N N . GLY A 1 349 ? -4.703 -20.719 -32.438 1 92.94 349 GLY A N 1
ATOM 2697 C CA . GLY A 1 349 ? -3.918 -19.547 -32.094 1 92.94 349 GLY A CA 1
ATOM 2698 C C . GLY A 1 349 ? -2.809 -19.859 -31.094 1 92.94 349 GLY A C 1
ATOM 2699 O O . GLY A 1 349 ? -2.709 -20.969 -30.578 1 92.94 349 GLY A O 1
ATOM 2700 N N . GLU A 1 350 ? -1.959 -18.859 -30.844 1 93.25 350 GLU A N 1
ATOM 2701 C CA . GLU A 1 350 ? -0.892 -18.969 -29.859 1 93.25 350 GLU A CA 1
ATOM 2702 C C . GLU A 1 350 ? -1.447 -18.891 -28.438 1 93.25 350 GLU A C 1
ATOM 2704 O O . GLU A 1 350 ? -2.346 -18.094 -28.156 1 93.25 350 GLU A O 1
ATOM 2709 N N . LEU A 1 351 ? -0.952 -19.75 -27.609 1 95.69 351 LEU A N 1
ATOM 2710 C CA . LEU A 1 351 ? -1.422 -19.797 -26.234 1 95.69 351 LEU A CA 1
ATOM 2711 C C . LEU A 1 351 ? -0.612 -18.859 -25.344 1 95.69 351 LEU A C 1
ATOM 2713 O O . LEU A 1 351 ? 0.551 -18.578 -25.625 1 95.69 351 LEU A O 1
ATOM 2717 N N . PHE A 1 352 ? -1.231 -18.422 -24.297 1 93.62 352 PHE A N 1
ATOM 2718 C CA . PHE A 1 352 ? -0.527 -17.656 -23.266 1 93.62 352 PHE A CA 1
ATOM 2719 C C . PHE A 1 352 ? 0.28 -18.578 -22.375 1 93.62 352 PHE A C 1
ATOM 2721 O O . PHE A 1 352 ? -0.133 -19.719 -22.109 1 93.62 352 PHE A O 1
ATOM 2728 N N . ASN A 1 353 ? 1.427 -18.094 -21.906 1 94.81 353 ASN A N 1
ATOM 2729 C CA . ASN A 1 353 ? 2.152 -18.656 -20.766 1 94.81 353 ASN A CA 1
ATOM 2730 C C . ASN A 1 353 ? 2.613 -20.078 -21.047 1 94.81 353 ASN A C 1
ATOM 2732 O O . ASN A 1 353 ? 2.529 -20.938 -20.172 1 94.81 353 ASN A O 1
ATOM 2736 N N . VAL A 1 354 ? 2.998 -20.359 -22.25 1 94.88 354 VAL A N 1
ATOM 2737 C CA . VAL A 1 354 ? 3.516 -21.672 -22.594 1 94.88 354 VAL A CA 1
ATOM 2738 C C . VAL A 1 354 ? 4.855 -21.906 -21.891 1 94.88 354 VAL A C 1
ATOM 2740 O O . VAL A 1 354 ? 5.738 -21.047 -21.938 1 94.88 354 VAL A O 1
ATOM 2743 N N . VAL A 1 355 ? 4.922 -23.016 -21.188 1 92.12 355 VAL A N 1
ATOM 2744 C CA . VAL A 1 355 ? 6.164 -23.391 -20.516 1 92.12 355 VAL A CA 1
ATOM 2745 C C . VAL A 1 355 ? 7.168 -23.906 -21.547 1 92.12 355 VAL A C 1
ATOM 2747 O O . VAL A 1 355 ? 6.852 -24.781 -22.344 1 92.12 355 VAL A O 1
ATOM 2750 N N . SER A 1 356 ? 8.312 -23.219 -21.656 1 81.5 356 SER A N 1
ATOM 2751 C CA . SER A 1 356 ? 9.367 -23.688 -22.562 1 81.5 356 SER A CA 1
ATOM 2752 C C . SER A 1 356 ? 9.984 -24.984 -22.062 1 81.5 356 SER A C 1
ATOM 2754 O O . SER A 1 356 ? 10.414 -25.078 -20.922 1 81.5 356 SER A O 1
ATOM 2756 N N . LYS A 1 357 ? 9.789 -26.094 -22.859 1 70.38 357 LYS A N 1
ATOM 2757 C CA . LYS A 1 357 ? 10.344 -27.406 -22.5 1 70.38 357 LYS A CA 1
ATOM 2758 C C . LYS A 1 357 ? 11.836 -27.469 -22.812 1 70.38 357 LYS A C 1
ATOM 2760 O O . LYS A 1 357 ? 12.539 -28.359 -22.312 1 70.38 357 LYS A O 1
ATOM 2765 N N . ALA A 1 358 ? 12.336 -26.625 -23.703 1 52.97 358 ALA A N 1
ATOM 2766 C CA . ALA A 1 358 ? 13.734 -26.781 -24.094 1 52.97 358 ALA A CA 1
ATOM 2767 C C . ALA A 1 358 ? 14.633 -26.844 -22.859 1 52.97 358 ALA A C 1
ATOM 2769 O O . ALA A 1 358 ? 15.617 -27.594 -22.844 1 52.97 358 ALA A O 1
ATOM 2770 N N . LYS A 1 359 ? 14.703 -25.703 -22 1 46.56 359 LYS A N 1
ATOM 2771 C CA . LYS A 1 359 ? 15.852 -25.422 -21.141 1 46.56 359 LYS A CA 1
ATOM 2772 C C . LYS A 1 359 ? 15.859 -26.344 -19.922 1 46.56 359 LYS A C 1
ATOM 2774 O O . LYS A 1 359 ? 16.641 -26.125 -18.984 1 46.56 359 LYS A O 1
ATOM 2779 N N . MET A 1 360 ? 14.906 -27.156 -19.703 1 39.03 360 MET A N 1
ATOM 2780 C CA . MET A 1 360 ? 15.148 -27.844 -18.438 1 39.03 360 MET A CA 1
ATOM 2781 C C . MET A 1 360 ? 16.156 -28.969 -18.609 1 39.03 360 MET A C 1
ATOM 2783 O O . MET A 1 360 ? 16.188 -29.641 -19.641 1 39.03 360 MET A O 1
ATOM 2787 N N . MET B 1 1 ? 11.273 48.062 8.258 1 52.47 1 MET B N 1
ATOM 2788 C CA . MET B 1 1 ? 11.633 47.469 9.547 1 52.47 1 MET B CA 1
ATOM 2789 C C . MET B 1 1 ? 12.305 46.125 9.359 1 52.47 1 MET B C 1
ATOM 2791 O O . MET B 1 1 ? 12.031 45.406 8.391 1 52.47 1 MET B O 1
ATOM 2795 N N . ALA B 1 2 ? 13.258 45.906 10.125 1 71.56 2 ALA B N 1
ATOM 2796 C CA . ALA B 1 2 ? 13.992 44.625 10.078 1 71.56 2 ALA B CA 1
ATOM 2797 C C . ALA B 1 2 ? 13.07 43.438 10.359 1 71.56 2 ALA B C 1
ATOM 2799 O O . ALA B 1 2 ? 12.211 43.531 11.242 1 71.56 2 ALA B O 1
ATOM 2800 N N . LYS B 1 3 ? 13.008 42.531 9.492 1 92.19 3 LYS B N 1
ATOM 2801 C CA . LYS B 1 3 ? 12.141 41.375 9.664 1 92.19 3 LYS B CA 1
ATOM 2802 C C . LYS B 1 3 ? 12.719 40.406 10.711 1 92.19 3 LYS B C 1
ATOM 2804 O O . LYS B 1 3 ? 13.93 40.188 10.758 1 92.19 3 LYS B O 1
ATOM 2809 N N . HIS B 1 4 ? 11.93 40.125 11.711 1 97.06 4 HIS B N 1
ATOM 2810 C CA . HIS B 1 4 ? 12.273 39.188 12.758 1 97.06 4 HIS B CA 1
ATOM 2811 C C . HIS B 1 4 ? 11.406 37.906 12.68 1 97.06 4 HIS B C 1
ATOM 2813 O O . HIS B 1 4 ? 10.195 37.969 12.914 1 97.06 4 HIS B O 1
ATOM 2819 N N . LEU B 1 5 ? 12.078 36.812 12.375 1 96.88 5 LEU B N 1
ATOM 2820 C CA . LEU B 1 5 ? 11.43 35.531 12.266 1 96.88 5 LEU B CA 1
ATOM 2821 C C . LEU B 1 5 ? 11.617 34.719 13.547 1 96.88 5 LEU B C 1
ATOM 2823 O O . LEU B 1 5 ? 12.75 34.5 13.992 1 96.88 5 LEU B O 1
ATOM 2827 N N . LEU B 1 6 ? 10.547 34.312 14.102 1 97.38 6 LEU B N 1
ATOM 2828 C CA . LEU B 1 6 ? 10.57 33.469 15.289 1 97.38 6 LEU B CA 1
ATOM 2829 C C . LEU B 1 6 ? 10.055 32.062 14.969 1 97.38 6 LEU B C 1
ATOM 2831 O O . LEU B 1 6 ? 9.039 31.922 14.297 1 97.38 6 LEU B O 1
ATOM 2835 N N . LEU B 1 7 ? 10.766 31.047 15.312 1 97.19 7 LEU B N 1
ATOM 2836 C CA . LEU B 1 7 ? 10.32 29.656 15.266 1 97.19 7 LEU B CA 1
ATOM 2837 C C . LEU B 1 7 ? 10.094 29.109 16.672 1 97.19 7 LEU B C 1
ATOM 2839 O O . LEU B 1 7 ? 10.969 29.219 17.531 1 97.19 7 LEU B O 1
ATOM 2843 N N . THR B 1 8 ? 8.914 28.641 16.938 1 96.38 8 THR B N 1
ATOM 2844 C CA . THR B 1 8 ? 8.586 27.922 18.172 1 96.38 8 THR B CA 1
ATOM 2845 C C . THR B 1 8 ? 8.117 26.516 17.859 1 96.38 8 THR B C 1
ATOM 2847 O O . THR B 1 8 ? 6.938 26.297 17.562 1 96.38 8 THR B O 1
ATOM 2850 N N . LEU B 1 9 ? 9.008 25.547 17.828 1 93.5 9 LEU B N 1
ATOM 2851 C CA . LEU B 1 9 ? 8.711 24.172 17.438 1 93.5 9 LEU B CA 1
ATOM 2852 C C . LEU B 1 9 ? 9.094 23.203 18.547 1 93.5 9 LEU B C 1
ATOM 2854 O O . LEU B 1 9 ? 10 23.469 19.328 1 93.5 9 LEU B O 1
ATOM 2858 N N . PRO B 1 10 ? 8.453 22.078 18.609 1 89.88 10 PRO B N 1
ATOM 2859 C CA . PRO B 1 10 ? 8.766 21.078 19.625 1 89.88 10 PRO B CA 1
ATOM 2860 C C . PRO B 1 10 ? 9.922 20.156 19.234 1 89.88 10 PRO B C 1
ATOM 2862 O O . PRO B 1 10 ? 10.086 19.078 19.812 1 89.88 10 PRO B O 1
ATOM 2865 N N . PHE B 1 11 ? 10.664 20.578 18.25 1 87.25 11 PHE B N 1
ATOM 2866 C CA . PHE B 1 11 ? 11.812 19.828 17.766 1 87.25 11 PHE B CA 1
ATOM 2867 C C . PHE B 1 11 ? 13.117 20.516 18.141 1 87.25 11 PHE B C 1
ATOM 2869 O O . PHE B 1 11 ? 13.125 21.719 18.406 1 87.25 11 PHE B O 1
ATOM 2876 N N . PRO B 1 12 ? 14.188 19.703 18.141 1 88 12 PRO B N 1
ATOM 2877 C CA . PRO B 1 12 ? 15.477 20.375 18.297 1 88 12 PRO B CA 1
ATOM 2878 C C . PRO B 1 12 ? 15.758 21.391 17.188 1 88 12 PRO B C 1
ATOM 2880 O O . PRO B 1 12 ? 15.234 21.266 16.078 1 88 12 PRO B O 1
ATOM 2883 N N . LYS B 1 13 ? 16.562 22.359 17.594 1 92.62 13 LYS B N 1
ATOM 2884 C CA . LYS B 1 13 ? 16.922 23.406 16.641 1 92.62 13 LYS B CA 1
ATOM 2885 C C . LYS B 1 13 ? 17.438 22.828 15.328 1 92.62 13 LYS B C 1
ATOM 2887 O O . LYS B 1 13 ? 18.438 22.109 15.312 1 92.62 13 LYS B O 1
ATOM 2892 N N . PRO B 1 14 ? 16.688 23.031 14.266 1 91.31 14 PRO B N 1
ATOM 2893 C CA . PRO B 1 14 ? 17.125 22.5 12.961 1 91.31 14 PRO B CA 1
ATOM 2894 C C . PRO B 1 14 ? 18.219 23.359 12.312 1 91.31 14 PRO B C 1
ATOM 2896 O O . PRO B 1 14 ? 17.953 24.047 11.32 1 91.31 14 PRO B O 1
ATOM 2899 N N . GLU B 1 15 ? 19.453 23.234 12.727 1 93.94 15 GLU B N 1
ATOM 2900 C CA . GLU B 1 15 ? 20.562 24.109 12.367 1 93.94 15 GLU B CA 1
ATOM 2901 C C . GLU B 1 15 ? 20.75 24.172 10.859 1 93.94 15 GLU B C 1
ATOM 2903 O O . GLU B 1 15 ? 20.859 25.266 10.289 1 93.94 15 GLU B O 1
ATOM 2908 N N . PRO B 1 16 ? 20.688 23 10.219 1 92.12 16 PRO B N 1
ATOM 2909 C CA . PRO B 1 16 ? 20.875 23.078 8.773 1 92.12 16 PRO B CA 1
ATOM 2910 C C . PRO B 1 16 ? 19.812 23.922 8.078 1 92.12 16 PRO B C 1
ATOM 2912 O O . PRO B 1 16 ? 20.109 24.688 7.164 1 92.12 16 PRO B O 1
ATOM 2915 N N . PHE B 1 17 ? 18.641 23.828 8.523 1 91.5 17 PHE B N 1
ATOM 2916 C CA . PHE B 1 17 ? 17.562 24.594 7.914 1 91.5 17 PHE B CA 1
ATOM 2917 C C . PHE B 1 17 ? 17.688 26.078 8.242 1 91.5 17 PHE B C 1
ATOM 2919 O O . PHE B 1 17 ? 17.469 26.922 7.375 1 91.5 17 PHE B O 1
ATOM 2926 N N . LEU B 1 18 ? 18.047 26.391 9.445 1 94.44 18 LEU B N 1
ATOM 2927 C CA . LEU B 1 18 ? 18.172 27.781 9.852 1 94.44 18 LEU B CA 1
ATOM 2928 C C . LEU B 1 18 ? 19.297 28.469 9.078 1 94.44 18 LEU B C 1
ATOM 2930 O O . LEU B 1 18 ? 19.188 29.641 8.727 1 94.44 18 LEU B O 1
ATOM 2934 N N . GLN B 1 19 ? 20.312 27.688 8.836 1 95.06 19 GLN B N 1
ATOM 2935 C CA . GLN B 1 19 ? 21.406 28.234 8.047 1 95.06 19 GLN B CA 1
ATOM 2936 C C . GLN B 1 19 ? 20.969 28.547 6.621 1 95.06 19 GLN B C 1
ATOM 2938 O O . GLN B 1 19 ? 21.328 29.594 6.07 1 95.06 19 GLN B O 1
ATOM 2943 N N . ARG B 1 20 ? 20.219 27.672 6.105 1 93.5 20 ARG B N 1
ATOM 2944 C CA . ARG B 1 20 ? 19.672 27.906 4.77 1 93.5 20 ARG B CA 1
ATOM 2945 C C . ARG B 1 20 ? 18.75 29.125 4.762 1 93.5 20 ARG B C 1
ATOM 2947 O O . ARG B 1 20 ? 18.797 29.938 3.834 1 93.5 20 ARG B O 1
ATOM 2954 N N . LEU B 1 21 ? 17.938 29.219 5.738 1 94 21 LEU B N 1
ATOM 2955 C CA . LEU B 1 21 ? 17.016 30.359 5.867 1 94 21 LEU B CA 1
ATOM 2956 C C . LEU B 1 21 ? 17.781 31.672 5.941 1 94 21 LEU B C 1
ATOM 2958 O O . LEU B 1 21 ? 17.406 32.656 5.297 1 94 21 LEU B O 1
ATOM 2962 N N . GLN B 1 22 ? 18.875 31.625 6.711 1 94.94 22 GLN B N 1
ATOM 2963 C CA . GLN B 1 22 ? 19.688 32.812 6.863 1 94.94 22 GLN B CA 1
ATOM 2964 C C . GLN B 1 22 ? 20.359 33.188 5.547 1 94.94 22 GLN B C 1
ATOM 2966 O O . GLN B 1 22 ? 20.531 34.375 5.242 1 94.94 22 GLN B O 1
ATOM 2971 N N . ALA B 1 23 ? 20.719 32.156 4.832 1 95.44 23 ALA B N 1
ATOM 2972 C CA . ALA B 1 23 ? 21.359 32.406 3.537 1 95.44 23 ALA B CA 1
ATOM 2973 C C . ALA B 1 23 ? 20.375 33.031 2.555 1 95.44 23 ALA B C 1
ATOM 2975 O O . ALA B 1 23 ? 20.766 33.906 1.755 1 95.44 23 ALA B O 1
ATOM 2976 N N . VAL B 1 24 ? 19.188 32.656 2.605 1 94 24 VAL B N 1
ATOM 2977 C CA . VAL B 1 24 ? 18.156 33.156 1.692 1 94 24 VAL B CA 1
ATOM 2978 C C . VAL B 1 24 ? 17.734 34.562 2.121 1 94 24 VAL B C 1
ATOM 2980 O O . VAL B 1 24 ? 17.453 35.438 1.278 1 94 24 VAL B O 1
ATOM 2983 N N . PHE B 1 25 ? 17.719 34.719 3.496 1 94.56 25 PHE B N 1
ATOM 2984 C CA . PHE B 1 25 ? 17.312 36.031 4.043 1 94.56 25 PHE B CA 1
ATOM 2985 C C . PHE B 1 25 ? 18.391 36.594 4.961 1 94.56 25 PHE B C 1
ATOM 2987 O O . PHE B 1 25 ? 18.203 36.688 6.172 1 94.56 25 PHE B O 1
ATOM 2994 N N . PRO B 1 26 ? 19.406 37.125 4.414 1 94.12 26 PRO B N 1
ATOM 2995 C CA . PRO B 1 26 ? 20.562 37.531 5.211 1 94.12 26 PRO B CA 1
ATOM 2996 C C . PRO B 1 26 ? 20.25 38.688 6.145 1 94.12 26 PRO B C 1
ATOM 2998 O O . PRO B 1 26 ? 20.891 38.844 7.188 1 94.12 26 PRO B O 1
ATOM 3001 N N . ASP B 1 27 ? 19.219 39.375 5.859 1 93.75 27 ASP B N 1
ATOM 3002 C CA . ASP B 1 27 ? 18.938 40.594 6.633 1 93.75 27 ASP B CA 1
ATOM 3003 C C . ASP B 1 27 ? 17.891 40.312 7.707 1 93.75 27 ASP B C 1
ATOM 3005 O O . ASP B 1 27 ? 17.562 41.219 8.492 1 93.75 27 ASP B O 1
ATOM 3009 N N . TRP B 1 28 ? 17.375 39.156 7.742 1 94.62 28 TRP B N 1
ATOM 3010 C CA . TRP B 1 28 ? 16.359 38.844 8.734 1 94.62 28 TRP B CA 1
ATOM 3011 C C . TRP B 1 28 ? 17 38.375 10.047 1 94.62 28 TRP B C 1
ATOM 3013 O O . TRP B 1 28 ? 18 37.656 10.039 1 94.62 28 TRP B O 1
ATOM 3023 N N . LYS B 1 29 ? 16.438 38.906 11.109 1 96.69 29 LYS B N 1
ATOM 3024 C CA . LYS B 1 29 ? 16.734 38.312 12.406 1 96.69 29 LYS B CA 1
ATOM 3025 C C . LYS B 1 29 ? 15.969 37 12.609 1 96.69 29 LYS B C 1
ATOM 3027 O O . LYS B 1 29 ? 14.75 36.969 12.406 1 96.69 29 LYS B O 1
ATOM 3032 N N . ILE B 1 30 ? 16.672 35.938 12.93 1 96.56 30 ILE B N 1
ATOM 3033 C CA . ILE B 1 30 ? 16.047 34.656 13.125 1 96.56 30 ILE B CA 1
ATOM 3034 C C . ILE B 1 30 ? 16.25 34.188 14.562 1 96.56 30 ILE B C 1
ATOM 3036 O O . ILE B 1 30 ? 17.391 34.094 15.039 1 96.56 30 ILE B O 1
ATOM 3040 N N . THR B 1 31 ? 15.172 33.906 15.242 1 97.12 31 THR B N 1
ATOM 3041 C CA . THR B 1 31 ? 15.195 33.406 16.609 1 97.12 31 THR B CA 1
ATOM 3042 C C . THR B 1 31 ? 14.484 32.062 16.703 1 97.12 31 THR B C 1
ATOM 3044 O O . THR B 1 31 ? 13.398 31.891 16.125 1 97.12 31 THR B O 1
ATOM 3047 N N . TYR B 1 32 ? 15.109 31.125 17.266 1 97.31 32 TYR B N 1
ATOM 3048 C CA . TYR B 1 32 ? 14.508 29.828 17.516 1 97.31 32 TYR B CA 1
ATOM 3049 C C . TYR B 1 32 ? 14.289 29.609 19 1 97.31 32 TYR B C 1
ATOM 3051 O O . TYR B 1 32 ? 15.219 29.766 19.797 1 97.31 32 TYR B O 1
ATOM 3059 N N . LEU B 1 33 ? 13.086 29.328 19.406 1 96.44 33 LEU B N 1
ATOM 3060 C CA . LEU B 1 33 ? 12.742 28.938 20.766 1 96.44 33 LEU B CA 1
ATOM 3061 C C . LEU B 1 33 ? 12.133 27.531 20.781 1 96.44 33 LEU B C 1
ATOM 3063 O O . LEU B 1 33 ? 11.117 27.281 20.125 1 96.44 33 LEU B O 1
ATOM 3067 N N . HIS B 1 34 ? 12.711 26.688 21.5 1 94.75 34 HIS B N 1
ATOM 3068 C CA . HIS B 1 34 ? 12.234 25.312 21.609 1 94.75 34 HIS B CA 1
ATOM 3069 C C . HIS B 1 34 ? 10.984 25.219 22.484 1 94.75 34 HIS B C 1
ATOM 3071 O O . HIS B 1 34 ? 11.023 25.594 23.656 1 94.75 34 HIS B O 1
ATOM 3077 N N . HIS B 1 35 ? 9.898 24.828 21.844 1 93.62 35 HIS B N 1
ATOM 3078 C CA . HIS B 1 35 ? 8.742 24.422 22.641 1 93.62 35 HIS B CA 1
ATOM 3079 C C . HIS B 1 35 ? 8.938 23.047 23.234 1 93.62 35 HIS B C 1
ATOM 3081 O O . HIS B 1 35 ? 8.758 22.031 22.547 1 93.62 35 HIS B O 1
ATOM 3087 N N . ALA B 1 36 ? 9.258 22.953 24.484 1 89.44 36 ALA B N 1
ATOM 3088 C CA . ALA B 1 36 ? 9.742 21.719 25.109 1 89.44 36 ALA B CA 1
ATOM 3089 C C . ALA B 1 36 ? 8.578 20.797 25.453 1 89.44 36 ALA B C 1
ATOM 3091 O O . ALA B 1 36 ? 8.344 20.5 26.641 1 89.44 36 ALA B O 1
ATOM 3092 N N . VAL B 1 37 ? 7.91 20.359 24.469 1 85.56 37 VAL B N 1
ATOM 3093 C CA . VAL B 1 37 ? 6.844 19.359 24.562 1 85.56 37 VAL B CA 1
ATOM 3094 C C . VAL B 1 37 ? 7.059 18.266 23.516 1 85.56 37 VAL B C 1
ATOM 3096 O O . VAL B 1 37 ? 7.844 18.453 22.578 1 85.56 37 VAL B O 1
ATOM 3099 N N . LYS B 1 38 ? 6.441 17.156 23.797 1 76.38 38 LYS B N 1
ATOM 3100 C CA . LYS B 1 38 ? 6.418 16.141 22.734 1 76.38 38 LYS B CA 1
ATOM 3101 C C . LYS B 1 38 ? 5.629 16.641 21.516 1 76.38 38 LYS B C 1
ATOM 3103 O O . LYS B 1 38 ? 4.609 17.328 21.672 1 76.38 38 LYS B O 1
ATOM 3108 N N . PRO B 1 39 ? 6.105 16.312 20.312 1 75.19 39 PRO B N 1
ATOM 3109 C CA . PRO B 1 39 ? 5.445 16.828 19.109 1 75.19 39 PRO B CA 1
ATOM 3110 C C . PRO B 1 39 ? 3.941 16.562 19.109 1 75.19 39 PRO B C 1
ATOM 3112 O O . PRO B 1 39 ? 3.156 17.453 18.75 1 75.19 39 PRO B O 1
ATOM 3115 N N . THR B 1 40 ? 3.557 15.508 19.641 1 70.5 40 THR B N 1
ATOM 3116 C CA . THR B 1 40 ? 2.141 15.156 19.641 1 70.5 40 THR B CA 1
ATOM 3117 C C . THR B 1 40 ? 1.382 15.977 20.688 1 70.5 40 THR B C 1
ATOM 3119 O O . THR B 1 40 ? 0.165 16.141 20.578 1 70.5 40 THR B O 1
ATOM 3122 N N . GLU B 1 41 ? 2.09 16.484 21.656 1 77.62 41 GLU B N 1
ATOM 3123 C CA . GLU B 1 41 ? 1.478 17.266 22.719 1 77.62 41 GLU B CA 1
ATOM 3124 C C . GLU B 1 41 ? 1.355 18.734 22.328 1 77.62 41 GLU B C 1
ATOM 3126 O O . GLU B 1 41 ? 0.625 19.5 22.969 1 77.62 41 GLU B O 1
ATOM 3131 N N . ALA B 1 42 ? 2.031 19.016 21.312 1 80.81 42 ALA B N 1
ATOM 3132 C CA . ALA B 1 42 ? 2.088 20.422 20.891 1 80.81 42 ALA B CA 1
ATOM 3133 C C . ALA B 1 42 ? 0.708 20.938 20.484 1 80.81 42 ALA B C 1
ATOM 3135 O O . ALA B 1 42 ? 0.48 22.141 20.422 1 80.81 42 ALA B O 1
ATOM 3136 N N . PHE B 1 43 ? -0.189 20.031 20.266 1 77.5 43 PHE B N 1
ATOM 3137 C CA . PHE B 1 43 ? -1.534 20.406 19.844 1 77.5 43 PHE B CA 1
ATOM 3138 C C . PHE B 1 43 ? -2.371 20.828 21.047 1 77.5 43 PHE B C 1
ATOM 3140 O O . PHE B 1 43 ? -3.336 21.594 20.891 1 77.5 43 PHE B O 1
ATOM 3147 N N . TYR B 1 44 ? -1.907 20.438 22.234 1 79.12 44 TYR B N 1
ATOM 3148 C CA . TYR B 1 44 ? -2.744 20.766 23.375 1 79.12 44 TYR B CA 1
ATOM 3149 C C . TYR B 1 44 ? -1.932 21.469 24.469 1 79.12 44 TYR B C 1
ATOM 3151 O O . TYR B 1 44 ? -2.494 22.109 25.359 1 79.12 44 TYR B O 1
ATOM 3159 N N . LYS B 1 45 ? -0.63 21.297 24.391 1 85.5 45 LYS B N 1
ATOM 3160 C CA . LYS B 1 45 ? 0.261 22.062 25.266 1 85.5 45 LYS B CA 1
ATOM 3161 C C . LYS B 1 45 ? 0.859 23.25 24.547 1 85.5 45 LYS B C 1
ATOM 3163 O O . LYS B 1 45 ? 1.959 23.172 24 1 85.5 45 LYS B O 1
ATOM 3168 N N . GLN B 1 46 ? 0.167 24.312 24.625 1 86.69 46 GLN B N 1
ATOM 3169 C CA . GLN B 1 46 ? 0.497 25.469 23.797 1 86.69 46 GLN B CA 1
ATOM 3170 C C . GLN B 1 46 ? 1.179 26.547 24.625 1 86.69 46 GLN B C 1
ATOM 3172 O O . GLN B 1 46 ? 1.611 27.578 24.078 1 86.69 46 GLN B O 1
ATOM 3177 N N . ASP B 1 47 ? 1.273 26.328 25.906 1 85.81 47 ASP B N 1
ATOM 3178 C CA . ASP B 1 47 ? 1.833 27.344 26.781 1 85.81 47 ASP B CA 1
ATOM 3179 C C . ASP B 1 47 ? 3.359 27.359 26.719 1 85.81 47 ASP B C 1
ATOM 3181 O O . ASP B 1 47 ? 3.998 26.312 26.812 1 85.81 47 ASP B O 1
ATOM 3185 N N . MET B 1 48 ? 3.871 28.438 26.312 1 92.56 48 MET B N 1
ATOM 3186 C CA . MET B 1 48 ? 5.312 28.656 26.25 1 92.56 48 MET B CA 1
ATOM 3187 C C . MET B 1 48 ? 5.648 30.125 26.531 1 92.56 48 MET B C 1
ATOM 3189 O O . MET B 1 48 ? 4.938 31.031 26.094 1 92.56 48 MET B O 1
ATOM 3193 N N . HIS B 1 49 ? 6.664 30.297 27.281 1 93.44 49 HIS B N 1
ATOM 3194 C CA . HIS B 1 49 ? 7.121 31.672 27.531 1 93.44 49 HIS B CA 1
ATOM 3195 C C . HIS B 1 49 ? 7.961 32.188 26.375 1 93.44 49 HIS B C 1
ATOM 3197 O O . HIS B 1 49 ? 8.953 31.562 26 1 93.44 49 HIS B O 1
ATOM 3203 N N . ILE B 1 50 ? 7.539 33.219 25.844 1 96.44 50 ILE B N 1
ATOM 3204 C CA . ILE B 1 50 ? 8.312 33.969 24.859 1 96.44 50 ILE B CA 1
ATOM 3205 C C . ILE B 1 50 ? 8.68 35.344 25.438 1 96.44 50 ILE B C 1
ATOM 3207 O O . ILE B 1 50 ? 7.801 36.125 25.812 1 96.44 50 ILE B O 1
ATOM 3211 N N . PRO B 1 51 ? 9.906 35.719 25.516 1 97 51 PRO B N 1
ATOM 3212 C CA . PRO B 1 51 ? 10.312 37.031 26.047 1 97 51 PRO B CA 1
ATOM 3213 C C . PRO B 1 51 ? 9.625 38.188 25.344 1 97 51 PRO B C 1
ATOM 3215 O O . PRO B 1 51 ? 9.539 38.219 24.109 1 97 51 PRO B O 1
ATOM 3218 N N . PRO B 1 52 ? 9.219 39.156 26.125 1 96.81 52 PRO B N 1
ATOM 3219 C CA . PRO B 1 52 ? 8.5 40.281 25.547 1 96.81 52 PRO B CA 1
ATOM 3220 C C . PRO B 1 52 ? 9.328 41.031 24.516 1 96.81 52 PRO B C 1
ATOM 3222 O O . PRO B 1 52 ? 8.781 41.562 23.547 1 96.81 52 PRO B O 1
ATOM 3225 N N . GLU B 1 53 ? 10.594 41.062 24.75 1 96.56 53 GLU B N 1
ATOM 3226 C CA . GLU B 1 53 ? 11.461 41.781 23.812 1 96.56 53 GLU B CA 1
ATOM 3227 C C . GLU B 1 53 ? 11.406 41.125 22.438 1 96.56 53 GLU B C 1
ATOM 3229 O O . GLU B 1 53 ? 11.477 41.844 21.422 1 96.56 53 GLU B O 1
ATOM 3234 N N . ILE B 1 54 ? 11.25 39.844 22.453 1 96.94 54 ILE B N 1
ATOM 3235 C CA . ILE B 1 54 ? 11.141 39.125 21.188 1 96.94 54 ILE B CA 1
ATOM 3236 C C . ILE B 1 54 ? 9.758 39.375 20.578 1 96.94 54 ILE B C 1
ATOM 3238 O O . ILE B 1 54 ? 9.648 39.688 19.391 1 96.94 54 ILE B O 1
ATOM 3242 N N . LEU B 1 55 ? 8.742 39.25 21.375 1 96.94 55 LEU B N 1
ATOM 3243 C CA . LEU B 1 55 ? 7.363 39.406 20.906 1 96.94 55 LEU B CA 1
ATOM 3244 C C . LEU B 1 55 ? 7.152 40.781 20.281 1 96.94 55 LEU B C 1
ATOM 3246 O O . LEU B 1 55 ? 6.434 40.906 19.281 1 96.94 55 LEU B O 1
ATOM 3250 N N . ARG B 1 56 ? 7.77 41.781 20.828 1 95.81 56 ARG B N 1
ATOM 3251 C CA . ARG B 1 56 ? 7.586 43.156 20.344 1 95.81 56 ARG B CA 1
ATOM 3252 C C . ARG B 1 56 ? 8.219 43.344 18.969 1 95.81 56 ARG B C 1
ATOM 3254 O O . ARG B 1 56 ? 7.785 44.219 18.203 1 95.81 56 ARG B O 1
ATOM 3261 N N . GLU B 1 57 ? 9.172 42.438 18.688 1 96.44 57 GLU B N 1
ATOM 3262 C CA . GLU B 1 57 ? 9.93 42.656 17.469 1 96.44 57 GLU B CA 1
ATOM 3263 C C . GLU B 1 57 ? 9.516 41.656 16.375 1 96.44 57 GLU B C 1
ATOM 3265 O O . GLU B 1 57 ? 9.766 41.906 15.195 1 96.44 57 GLU B O 1
ATOM 3270 N N . VAL B 1 58 ? 8.891 40.625 16.703 1 97.31 58 VAL B N 1
ATOM 3271 C CA . VAL B 1 58 ? 8.641 39.531 15.773 1 97.31 58 VAL B CA 1
ATOM 3272 C C . VAL B 1 58 ? 7.68 39.969 14.68 1 97.31 58 VAL B C 1
ATOM 3274 O O . VAL B 1 58 ? 6.691 40.656 14.953 1 97.31 58 VAL B O 1
ATOM 3277 N N . THR B 1 59 ? 8.031 39.719 13.445 1 96.94 59 THR B N 1
ATOM 3278 C CA . THR B 1 59 ? 7.188 40.062 12.32 1 96.94 59 THR B CA 1
ATOM 3279 C C . THR B 1 59 ? 6.594 38.844 11.656 1 96.94 59 THR B C 1
ATOM 3281 O O . THR B 1 59 ? 5.594 38.938 10.938 1 96.94 59 THR B O 1
ATOM 3284 N N . ALA B 1 60 ? 7.23 37.688 11.836 1 96.94 60 ALA B N 1
ATOM 3285 C CA . ALA B 1 60 ? 6.789 36.406 11.289 1 96.94 60 ALA B CA 1
ATOM 3286 C C . ALA B 1 60 ? 7.027 35.281 12.281 1 96.94 60 ALA B C 1
ATOM 3288 O O . ALA B 1 60 ? 8.016 35.281 13.023 1 96.94 60 ALA B O 1
ATOM 3289 N N . LEU B 1 61 ? 6.121 34.312 12.297 1 97.19 61 LEU B N 1
ATOM 3290 C CA . LEU B 1 61 ? 6.168 33.219 13.266 1 97.19 61 LEU B CA 1
ATOM 3291 C C . LEU B 1 61 ? 5.938 31.875 12.578 1 97.19 61 LEU B C 1
ATOM 3293 O O . LEU B 1 61 ? 5 31.719 11.789 1 97.19 61 LEU B O 1
ATOM 3297 N N . MET B 1 62 ? 6.797 30.969 12.727 1 96.94 62 MET B N 1
ATOM 3298 C CA . MET B 1 62 ? 6.578 29.547 12.445 1 96.94 62 MET B CA 1
ATOM 3299 C C . MET B 1 62 ? 6.309 28.766 13.727 1 96.94 62 MET B C 1
ATOM 3301 O O . MET B 1 62 ? 7.117 28.797 14.656 1 96.94 62 MET B O 1
ATOM 3305 N N . THR B 1 63 ? 5.184 28.047 13.781 1 95.75 63 THR B N 1
ATOM 3306 C CA . THR B 1 63 ? 4.785 27.438 15.039 1 95.75 63 THR B CA 1
ATOM 3307 C C . THR B 1 63 ? 3.904 26.219 14.789 1 95.75 63 THR B C 1
ATOM 3309 O O . THR B 1 63 ? 3.498 25.953 13.656 1 95.75 63 THR B O 1
ATOM 3312 N N . MET B 1 64 ? 3.764 25.406 15.742 1 91.88 64 MET B N 1
ATOM 3313 C CA . MET B 1 64 ? 2.828 24.281 15.695 1 91.88 64 MET B CA 1
ATOM 3314 C C . MET B 1 64 ? 1.579 24.578 16.516 1 91.88 64 MET B C 1
ATOM 3316 O O . MET B 1 64 ? 0.51 24.031 16.25 1 91.88 64 MET B O 1
ATOM 3320 N N . GLY B 1 65 ? 1.745 25.531 17.438 1 90.94 65 GLY B N 1
ATOM 3321 C CA . GLY B 1 65 ? 0.569 25.766 18.266 1 90.94 65 GLY B CA 1
ATOM 3322 C C . GLY B 1 65 ? 0.708 26.969 19.188 1 90.94 65 GLY B C 1
ATOM 3323 O O . GLY B 1 65 ? -0.272 27.406 19.781 1 90.94 65 GLY B O 1
ATOM 3324 N N . VAL B 1 66 ? 1.864 27.5 19.25 1 93.94 66 VAL B N 1
ATOM 3325 C CA . VAL B 1 66 ? 2.115 28.656 20.125 1 93.94 66 VAL B CA 1
ATOM 3326 C C . VAL B 1 66 ? 1.794 29.938 19.375 1 93.94 66 VAL B C 1
ATOM 3328 O O . VAL B 1 66 ? 2.582 30.406 18.547 1 93.94 66 VAL B O 1
ATOM 3331 N N . VAL B 1 67 ? 0.671 30.531 19.703 1 95.06 67 VAL B N 1
ATOM 3332 C CA . VAL B 1 67 ? 0.214 31.719 19 1 95.06 67 VAL B CA 1
ATOM 3333 C C . VAL B 1 67 ? 0.108 32.875 19.969 1 95.06 67 VAL B C 1
ATOM 3335 O O . VAL B 1 67 ? -0.724 32.875 20.891 1 95.06 67 VAL B O 1
ATOM 3338 N N . PRO B 1 68 ? 0.875 33.875 19.859 1 94.88 68 PRO B N 1
ATOM 3339 C CA . PRO B 1 68 ? 0.789 35.031 20.75 1 94.88 68 PRO B CA 1
ATOM 3340 C C . PRO B 1 68 ? -0.457 35.875 20.5 1 94.88 68 PRO B C 1
ATOM 3342 O O . PRO B 1 68 ? -1.047 35.812 19.422 1 94.88 68 PRO B O 1
ATOM 3345 N N . ASP B 1 69 ? -0.819 36.594 21.516 1 94.94 69 ASP B N 1
ATOM 3346 C CA . ASP B 1 69 ? -1.825 37.625 21.312 1 94.94 69 ASP B CA 1
ATOM 3347 C C . ASP B 1 69 ? -1.279 38.781 20.469 1 94.94 69 ASP B C 1
ATOM 3349 O O . ASP B 1 69 ? -0.169 39.25 20.703 1 94.94 69 ASP B O 1
ATOM 3353 N N . PRO B 1 70 ? -2.064 39.156 19.531 1 96 70 PRO B N 1
ATOM 3354 C CA . PRO B 1 70 ? -1.604 40.25 18.688 1 96 70 PRO B CA 1
ATOM 3355 C C . PRO B 1 70 ? -1.228 41.5 19.484 1 96 70 PRO B C 1
ATOM 3357 O O . PRO B 1 70 ? -0.351 42.281 19.062 1 96 70 PRO B O 1
ATOM 3360 N N . ALA B 1 71 ? -1.826 41.688 20.641 1 95.94 71 ALA B N 1
ATOM 3361 C CA . ALA B 1 71 ? -1.519 42.812 21.5 1 95.94 71 ALA B CA 1
ATOM 3362 C C . ALA B 1 71 ? -0.078 42.781 21.984 1 95.94 71 ALA B C 1
ATOM 3364 O O . ALA B 1 71 ? 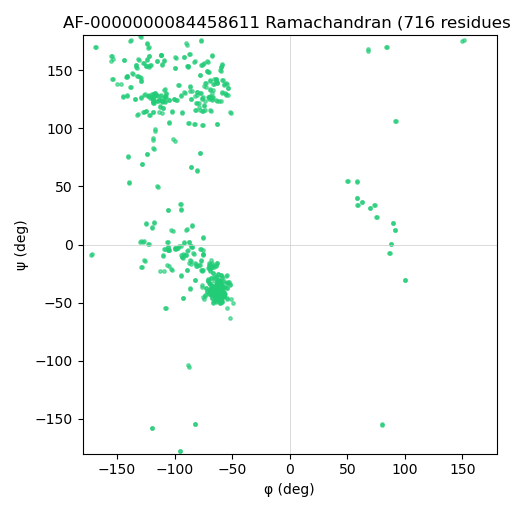0.563 43.812 22.172 1 95.94 71 ALA B O 1
ATOM 3365 N N . ASP B 1 72 ? 0.398 41.594 22.188 1 96.19 72 ASP B N 1
ATOM 3366 C CA . ASP B 1 72 ? 1.752 41.406 22.688 1 96.19 72 ASP B CA 1
ATOM 3367 C C . ASP B 1 72 ? 2.77 41.406 21.547 1 96.19 72 ASP B C 1
ATOM 3369 O O . ASP B 1 72 ? 3.973 41.531 21.781 1 96.19 72 ASP B O 1
ATOM 3373 N N . ALA B 1 73 ? 2.305 41.219 20.328 1 97 73 ALA B N 1
ATOM 3374 C CA . ALA B 1 73 ? 3.158 41.156 19.141 1 97 73 ALA B CA 1
ATOM 3375 C C . ALA B 1 73 ? 2.68 42.094 18.062 1 97 73 ALA B C 1
ATOM 3377 O O . ALA B 1 73 ? 2.275 41.688 16.969 1 97 73 ALA B O 1
ATOM 3378 N N . PRO B 1 74 ? 2.822 43.344 18.297 1 96.25 74 PRO B N 1
ATOM 3379 C CA . PRO B 1 74 ? 2.188 44.344 17.453 1 96.25 74 PRO B CA 1
ATOM 3380 C C . PRO B 1 74 ? 2.748 44.375 16.031 1 96.25 74 PRO B C 1
ATOM 3382 O O . PRO B 1 74 ? 2.104 44.906 15.117 1 96.25 74 PRO B O 1
ATOM 3385 N N . ASN B 1 75 ? 3.912 43.812 15.82 1 96.81 75 ASN B N 1
ATOM 3386 C CA . ASN B 1 75 ? 4.527 43.844 14.5 1 96.81 75 ASN B CA 1
ATOM 3387 C C . ASN B 1 75 ? 4.289 42.562 13.734 1 96.81 75 ASN B C 1
ATOM 3389 O O . ASN B 1 75 ? 4.695 42.438 12.578 1 96.81 75 ASN B O 1
ATOM 3393 N N . LEU B 1 76 ? 3.645 41.594 14.336 1 97.06 76 LEU B N 1
ATOM 3394 C CA . LEU B 1 76 ? 3.404 40.281 13.719 1 97.06 76 LEU B CA 1
ATOM 3395 C C . LEU B 1 76 ? 2.439 40.406 12.539 1 97.06 76 LEU B C 1
ATOM 3397 O O . LEU B 1 76 ? 1.357 40.969 12.68 1 97.06 76 LEU B O 1
ATOM 3401 N N . ARG B 1 77 ? 2.92 39.906 11.375 1 95.81 77 ARG B N 1
ATOM 3402 C CA . ARG B 1 77 ? 2.098 40.031 10.172 1 95.81 77 ARG B CA 1
ATOM 3403 C C . ARG B 1 77 ? 1.885 38.688 9.508 1 95.81 77 ARG B C 1
ATOM 3405 O O . ARG B 1 77 ? 1.001 38.531 8.664 1 95.81 77 ARG B O 1
ATOM 3412 N N . TYR B 1 78 ? 2.682 37.688 9.922 1 96.81 78 TYR B N 1
ATOM 3413 C CA . TYR B 1 78 ? 2.641 36.406 9.242 1 96.81 78 TYR B CA 1
ATOM 3414 C C . TYR B 1 78 ? 2.854 35.281 10.234 1 96.81 78 TYR B C 1
ATOM 3416 O O . TYR B 1 78 ? 3.783 35.312 11.039 1 96.81 78 TYR B O 1
ATOM 3424 N N . ILE B 1 79 ? 1.951 34.312 10.227 1 97.44 79 ILE B N 1
ATOM 3425 C CA . ILE B 1 79 ? 2.102 33.062 10.984 1 97.44 79 ILE B CA 1
ATOM 3426 C C . ILE B 1 79 ? 2.012 31.875 10.047 1 97.44 79 ILE B C 1
ATOM 3428 O O . ILE B 1 79 ? 1.076 31.766 9.25 1 97.44 79 ILE B O 1
ATOM 3432 N N . HIS B 1 80 ? 2.984 31.016 10.109 1 97.62 80 HIS B N 1
ATOM 3433 C CA . HIS B 1 80 ? 2.941 29.734 9.406 1 97.62 80 HIS B CA 1
ATOM 3434 C C . HIS B 1 80 ? 2.877 28.562 10.383 1 97.62 80 HIS B C 1
ATOM 3436 O O . HIS B 1 80 ? 3.713 28.453 11.281 1 97.62 80 HIS B O 1
ATOM 3442 N N . PHE B 1 81 ? 1.884 27.781 10.164 1 95.38 81 PHE B N 1
ATOM 3443 C CA . PHE B 1 81 ? 1.791 26.562 10.953 1 95.38 81 PHE B CA 1
ATOM 3444 C C . PHE B 1 81 ? 2.479 25.406 10.242 1 95.38 81 PHE B C 1
ATOM 3446 O O . PHE B 1 81 ? 2.203 25.141 9.07 1 95.38 81 PHE B O 1
ATOM 3453 N N . ASN B 1 82 ? 3.305 24.734 10.992 1 93.25 82 ASN B N 1
ATOM 3454 C CA . ASN B 1 82 ? 4.047 23.625 10.43 1 93.25 82 ASN B CA 1
ATOM 3455 C C . ASN B 1 82 ? 3.158 22.391 10.234 1 93.25 82 ASN B C 1
ATOM 3457 O O . ASN B 1 82 ? 3.619 21.359 9.766 1 93.25 82 ASN B O 1
ATOM 3461 N N . VAL B 1 83 ? 1.902 22.484 10.461 1 89.94 83 VAL B N 1
ATOM 3462 C CA . VAL B 1 83 ? 0.912 21.422 10.328 1 89.94 83 VAL B CA 1
ATOM 3463 C C . VAL B 1 83 ? -0.191 21.859 9.367 1 89.94 83 VAL B C 1
ATOM 3465 O O . VAL B 1 83 ? -0.275 23.031 9 1 89.94 83 VAL B O 1
ATOM 3468 N N . ALA B 1 84 ? -1.015 20.906 9.008 1 87.5 84 ALA B N 1
ATOM 3469 C CA . ALA B 1 84 ? -2.102 21.203 8.078 1 87.5 84 ALA B CA 1
ATOM 3470 C C . ALA B 1 84 ? -3.33 21.719 8.828 1 87.5 84 ALA B C 1
ATOM 3472 O O . ALA B 1 84 ? -4.039 22.609 8.328 1 87.5 84 ALA B O 1
ATOM 3473 N N . GLY B 1 85 ? -3.582 21.188 9.953 1 84.69 85 GLY B N 1
ATOM 3474 C CA . GLY B 1 85 ? -4.773 21.547 10.719 1 84.69 85 GLY B CA 1
ATOM 3475 C C . GLY B 1 85 ? -4.512 22.578 11.781 1 84.69 85 GLY B C 1
ATOM 3476 O O . GLY B 1 85 ? -3.484 22.547 12.461 1 84.69 85 GLY B O 1
ATOM 3477 N N . THR B 1 86 ? -5.434 23.609 11.945 1 87.88 86 THR B N 1
ATOM 3478 C CA . THR B 1 86 ? -5.27 24.672 12.93 1 87.88 86 THR B CA 1
ATOM 3479 C C . THR B 1 86 ? -6.492 24.75 13.836 1 87.88 86 THR B C 1
ATOM 3481 O O . THR B 1 86 ? -6.723 25.781 14.477 1 87.88 86 THR B O 1
ATOM 3484 N N . ASP B 1 87 ? -7.262 23.672 13.844 1 83.75 87 ASP B N 1
ATOM 3485 C CA . ASP B 1 87 ? -8.5 23.656 14.617 1 83.75 87 ASP B CA 1
ATOM 3486 C C . ASP B 1 87 ? -8.234 23.906 16.094 1 83.75 87 ASP B C 1
ATOM 3488 O O . ASP B 1 87 ? -9.062 24.5 16.797 1 83.75 87 ASP B O 1
ATOM 3492 N N . HIS B 1 88 ? -7.113 23.562 16.578 1 83.44 88 HIS B N 1
ATOM 3493 C CA . HIS B 1 88 ? -6.781 23.672 18 1 83.44 88 HIS B CA 1
ATOM 3494 C C . HIS B 1 88 ? -6.457 25.109 18.375 1 83.44 88 HIS B C 1
ATOM 3496 O O . HIS B 1 88 ? -6.469 25.469 19.562 1 83.44 88 HIS B O 1
ATOM 3502 N N . VAL B 1 89 ? -6.234 25.984 17.422 1 89.81 89 VAL B N 1
ATOM 3503 C CA . VAL B 1 89 ? -5.828 27.344 17.734 1 89.81 89 VAL B CA 1
ATOM 3504 C C . VAL B 1 89 ? -6.719 28.344 16.984 1 89.81 89 VAL B C 1
ATOM 3506 O O . VAL B 1 89 ? -6.559 29.547 17.125 1 89.81 89 VAL B O 1
ATOM 3509 N N . ALA B 1 90 ? -7.691 27.844 16.266 1 88.44 90 ALA B N 1
ATOM 3510 C CA . ALA B 1 90 ? -8.508 28.688 15.383 1 88.44 90 ALA B CA 1
ATOM 3511 C C . ALA B 1 90 ? -9.305 29.703 16.188 1 88.44 90 ALA B C 1
ATOM 3513 O O . ALA B 1 90 ? -9.734 30.734 15.656 1 88.44 90 ALA B O 1
ATOM 3514 N N . HIS B 1 91 ? -9.461 29.484 17.469 1 89.5 91 HIS B N 1
ATOM 3515 C CA . HIS B 1 91 ? -10.242 30.375 18.328 1 89.5 91 HIS B CA 1
ATOM 3516 C C . HIS B 1 91 ? -9.406 31.547 18.812 1 89.5 91 HIS B C 1
ATOM 3518 O O . HIS B 1 91 ? -9.945 32.5 19.375 1 89.5 91 HIS B O 1
ATOM 3524 N N . LYS B 1 92 ? -8.164 31.609 18.594 1 92.81 92 LYS B N 1
ATOM 3525 C CA . LYS B 1 92 ? -7.27 32.625 19.141 1 92.81 92 LYS B CA 1
ATOM 3526 C C . LYS B 1 92 ? -7.418 33.938 18.375 1 92.81 92 LYS B C 1
ATOM 3528 O O . LYS B 1 92 ? -7.695 33.938 17.172 1 92.81 92 LYS B O 1
ATOM 3533 N N . PRO B 1 93 ? -7.109 35.031 19 1 94.69 93 PRO B N 1
ATOM 3534 C CA . PRO B 1 93 ? -7.312 36.344 18.422 1 94.69 93 PRO B CA 1
ATOM 3535 C C . PRO B 1 93 ? -6.531 36.562 17.125 1 94.69 93 PRO B C 1
ATOM 3537 O O . PRO B 1 93 ? -6.98 37.281 16.25 1 94.69 93 PRO B O 1
ATOM 3540 N N . ALA B 1 94 ? -5.453 35.969 17.016 1 94.31 94 ALA B N 1
ATOM 3541 C CA . ALA B 1 94 ? -4.621 36.125 15.82 1 94.31 94 ALA B CA 1
ATOM 3542 C C . ALA B 1 94 ? -5.375 35.719 14.562 1 94.31 94 ALA B C 1
ATOM 3544 O O . ALA B 1 94 ? -5.148 36.25 13.484 1 94.31 94 ALA B O 1
ATOM 3545 N N . PHE B 1 95 ? -6.273 34.75 14.688 1 94.31 95 PHE B N 1
ATOM 3546 C CA . PHE B 1 95 ? -7.008 34.219 13.547 1 94.31 95 PHE B CA 1
ATOM 3547 C C . PHE B 1 95 ? -8.086 35.188 13.094 1 94.31 95 PHE B C 1
ATOM 3549 O O . PHE B 1 95 ? -8.641 35.062 12 1 94.31 95 PHE B O 1
ATOM 3556 N N . LYS B 1 96 ? -8.312 36.25 13.875 1 93.06 96 LYS B N 1
ATOM 3557 C CA . LYS B 1 96 ? -9.312 37.25 13.547 1 93.06 96 LYS B CA 1
ATOM 3558 C C . LYS B 1 96 ? -8.656 38.562 13.156 1 93.06 96 LYS B C 1
ATOM 3560 O O . LYS B 1 96 ? -9.344 39.5 12.742 1 93.06 96 LYS B O 1
ATOM 3565 N N . ASP B 1 97 ? -7.438 38.656 13.344 1 94.62 97 ASP B N 1
ATOM 3566 C CA . ASP B 1 97 ? -6.715 39.875 13.039 1 94.62 97 ASP B CA 1
ATOM 3567 C C . ASP B 1 97 ? -6.48 40.031 11.539 1 94.62 97 ASP B C 1
ATOM 3569 O O . ASP B 1 97 ? -5.758 39.219 10.938 1 94.62 97 ASP B O 1
ATOM 3573 N N . PRO B 1 98 ? -7.027 41 10.883 1 93.25 98 PRO B N 1
ATOM 3574 C CA . PRO B 1 98 ? -6.887 41.125 9.43 1 93.25 98 PRO B CA 1
ATOM 3575 C C . PRO B 1 98 ? -5.457 41.469 9.008 1 93.25 98 PRO B C 1
ATOM 3577 O O . PRO B 1 98 ? -5.113 41.344 7.832 1 93.25 98 PRO B O 1
ATOM 3580 N N . ASN B 1 99 ? -4.695 41.844 9.961 1 94 99 ASN B N 1
ATOM 3581 C CA . ASN B 1 99 ? -3.334 42.25 9.625 1 94 99 ASN B CA 1
ATOM 3582 C C . ASN B 1 99 ? -2.379 41.062 9.648 1 94 99 ASN B C 1
ATOM 3584 O O . ASN B 1 99 ? -1.21 41.188 9.281 1 94 99 ASN B O 1
ATOM 3588 N N . ILE B 1 100 ? -2.887 39.969 10.055 1 96.38 100 ILE B N 1
ATOM 3589 C CA . ILE B 1 100 ? -2.041 38.781 10.148 1 96.38 100 ILE B CA 1
ATOM 3590 C C . ILE B 1 100 ? -2.477 37.75 9.117 1 96.38 100 ILE B C 1
ATOM 3592 O O . ILE B 1 100 ? -3.621 37.312 9.125 1 96.38 100 ILE B O 1
ATOM 3596 N N . THR B 1 101 ? -1.565 37.438 8.227 1 96.38 101 THR B N 1
ATOM 3597 C CA . THR B 1 101 ? -1.778 36.312 7.289 1 96.38 101 THR B CA 1
ATOM 3598 C C . THR B 1 101 ? -1.362 35 7.918 1 96.38 101 THR B C 1
ATOM 3600 O O . THR B 1 101 ? -0.298 34.906 8.531 1 96.38 101 THR B O 1
ATOM 3603 N N . ILE B 1 102 ? -2.197 34 7.816 1 96.81 102 ILE B N 1
ATOM 3604 C CA . ILE B 1 102 ? -1.914 32.719 8.391 1 96.81 102 ILE B CA 1
ATOM 3605 C C . ILE B 1 102 ? -1.875 31.656 7.285 1 96.81 102 ILE B C 1
ATOM 3607 O O . ILE B 1 102 ? -2.773 31.594 6.441 1 96.81 102 ILE B O 1
ATOM 3611 N N . THR B 1 103 ? -0.803 30.922 7.219 1 96.62 103 THR B N 1
ATOM 3612 C CA . THR B 1 103 ? -0.69 29.797 6.297 1 96.62 103 THR B CA 1
ATOM 3613 C C . THR B 1 103 ? -0.392 28.5 7.051 1 96.62 103 THR B C 1
ATOM 3615 O O . THR B 1 103 ? -0.046 28.531 8.234 1 96.62 103 THR B O 1
ATOM 3618 N N . THR B 1 104 ? -0.642 27.391 6.352 1 95.69 104 THR B N 1
ATOM 3619 C CA . THR B 1 104 ? -0.377 26.078 6.918 1 95.69 104 THR B CA 1
ATOM 3620 C C . THR B 1 104 ? 0.556 25.266 6.016 1 95.69 104 THR B C 1
ATOM 3622 O O . THR B 1 104 ? 0.896 25.719 4.914 1 95.69 104 THR B O 1
ATOM 3625 N N . SER B 1 105 ? 0.93 24.156 6.539 1 96.25 105 SER B N 1
ATOM 3626 C CA . SER B 1 105 ? 1.757 23.25 5.75 1 96.25 105 SER B CA 1
ATOM 3627 C C . SER B 1 105 ? 0.907 22.203 5.051 1 96.25 105 SER B C 1
ATOM 3629 O O . SER B 1 105 ? 1.354 21.062 4.848 1 96.25 105 SER B O 1
ATOM 3631 N N . THR B 1 106 ? -0.283 22.594 4.645 1 94.69 106 THR B N 1
ATOM 3632 C CA . THR B 1 106 ? -1.16 21.734 3.867 1 94.69 106 THR B CA 1
ATOM 3633 C C . THR B 1 106 ? -0.439 21.203 2.629 1 94.69 106 THR B C 1
ATOM 3635 O O . THR B 1 106 ? 0.237 21.953 1.929 1 94.69 106 THR B O 1
ATOM 3638 N N . GLY B 1 107 ? -0.58 19.922 2.385 1 95.94 107 GLY B N 1
ATOM 3639 C CA . GLY B 1 107 ? 0.108 19.266 1.278 1 95.94 107 GLY B CA 1
ATOM 3640 C C . GLY B 1 107 ? 1.352 18.516 1.708 1 95.94 107 GLY B C 1
ATOM 3641 O O . GLY B 1 107 ? 1.761 17.562 1.051 1 95.94 107 GLY B O 1
ATOM 3642 N N . GLY B 1 108 ? 2.02 18.984 2.76 1 95.94 108 GLY B N 1
ATOM 3643 C CA . GLY B 1 108 ? 3.252 18.391 3.248 1 95.94 108 GLY B CA 1
ATOM 3644 C C . GLY B 1 108 ? 3.086 16.953 3.68 1 95.94 108 GLY B C 1
ATOM 3645 O O . GLY B 1 108 ? 3.814 16.062 3.213 1 95.94 108 GLY B O 1
ATOM 3646 N N . PRO B 1 109 ? 2.014 16.734 4.465 1 96 109 PRO B N 1
ATOM 3647 C CA . PRO B 1 109 ? 1.847 15.375 5.012 1 96 109 PRO B CA 1
ATOM 3648 C C . PRO B 1 109 ? 1.129 14.438 4.043 1 96 109 PRO B C 1
ATOM 3650 O O . PRO B 1 109 ? 0.978 13.25 4.332 1 96 109 PRO B O 1
ATOM 3653 N N . SER B 1 110 ? 0.696 14.883 2.875 1 97.69 110 SER B N 1
ATOM 3654 C CA . SER B 1 110 ? -0.248 14.164 2.023 1 97.69 110 SER B CA 1
ATOM 3655 C C . SER B 1 110 ? 0.308 12.805 1.603 1 97.69 110 SER B C 1
ATOM 3657 O O . SER B 1 110 ? -0.401 11.797 1.642 1 97.69 110 SER B O 1
ATOM 3659 N N . ILE B 1 111 ? 1.575 12.781 1.259 1 98.25 111 ILE B N 1
ATOM 3660 C CA . ILE B 1 111 ? 2.186 11.539 0.787 1 98.25 111 ILE B CA 1
ATOM 3661 C C . ILE B 1 111 ? 2.246 10.531 1.929 1 98.25 111 ILE B C 1
ATOM 3663 O O . ILE B 1 111 ? 1.812 9.383 1.774 1 98.25 111 ILE B O 1
ATOM 3667 N N . ALA B 1 112 ? 2.686 10.992 3.064 1 97.38 112 ALA B N 1
ATOM 3668 C CA . ALA B 1 112 ? 2.807 10.109 4.223 1 97.38 112 ALA B CA 1
ATOM 3669 C C . ALA B 1 112 ? 1.442 9.57 4.648 1 97.38 112 ALA B C 1
ATOM 3671 O O . ALA B 1 112 ? 1.289 8.367 4.879 1 97.38 112 ALA B O 1
ATOM 3672 N N . VAL B 1 113 ? 0.493 10.414 4.727 1 98.12 113 VAL B N 1
ATOM 3673 C CA . VAL B 1 113 ? -0.83 10.016 5.195 1 98.12 113 VAL B CA 1
ATOM 3674 C C . VAL B 1 113 ? -1.455 9.039 4.203 1 98.12 113 VAL B C 1
ATOM 3676 O O . VAL B 1 113 ? -2.053 8.031 4.605 1 98.12 113 VAL B O 1
ATOM 3679 N N . ALA B 1 114 ? -1.329 9.281 2.916 1 98.81 114 ALA B N 1
ATOM 3680 C CA . ALA B 1 114 ? -1.889 8.391 1.904 1 98.81 114 ALA B CA 1
ATOM 3681 C C . ALA B 1 114 ? -1.241 7.008 1.974 1 98.81 114 ALA B C 1
ATOM 3683 O O . ALA B 1 114 ? -1.91 5.992 1.78 1 98.81 114 ALA B O 1
ATOM 3684 N N . GLU B 1 115 ? 0.048 6.98 2.236 1 98.75 115 GLU B N 1
ATOM 3685 C CA . GLU B 1 115 ? 0.733 5.703 2.398 1 98.75 115 GLU B CA 1
ATOM 3686 C C . GLU B 1 115 ? 0.199 4.941 3.607 1 98.75 115 GLU B C 1
ATOM 3688 O O . GLU B 1 115 ? 0.027 3.721 3.551 1 98.75 115 GLU B O 1
ATOM 3693 N N . TRP B 1 116 ? -0.036 5.699 4.68 1 98.31 116 TRP B N 1
ATOM 3694 C CA . TRP B 1 116 ? -0.638 5.078 5.852 1 98.31 116 TRP B CA 1
ATOM 3695 C C . TRP B 1 116 ? -2.018 4.516 5.523 1 98.31 116 TRP B C 1
ATOM 3697 O O . TRP B 1 116 ? -2.34 3.385 5.898 1 98.31 116 TRP B O 1
ATOM 3707 N N . VAL B 1 117 ? -2.818 5.27 4.773 1 98.88 117 VAL B N 1
ATOM 3708 C CA . VAL B 1 117 ? -4.164 4.855 4.395 1 98.88 117 VAL B CA 1
ATOM 3709 C C . VAL B 1 117 ? -4.098 3.559 3.588 1 98.88 117 VAL B C 1
ATOM 3711 O O . VAL B 1 117 ? -4.754 2.572 3.932 1 98.88 117 VAL B O 1
ATOM 3714 N N . LEU B 1 118 ? -3.266 3.537 2.586 1 98.88 118 LEU B N 1
ATOM 3715 C CA . LEU B 1 118 ? -3.174 2.354 1.735 1 98.88 118 LEU B CA 1
ATOM 3716 C C . LEU B 1 118 ? -2.584 1.177 2.504 1 98.88 118 LEU B C 1
ATOM 3718 O O . LEU B 1 118 ? -3.02 0.036 2.332 1 98.88 118 LEU B O 1
ATOM 3722 N N . GLY B 1 119 ? -1.531 1.455 3.307 1 98.81 119 GLY B N 1
ATOM 3723 C CA . GLY B 1 119 ? -0.97 0.397 4.133 1 98.81 119 GLY B CA 1
ATOM 3724 C C . GLY B 1 119 ? -1.986 -0.239 5.062 1 98.81 119 GLY B C 1
ATOM 3725 O O . GLY B 1 119 ? -2.006 -1.46 5.227 1 98.81 119 GLY B O 1
ATOM 3726 N N . SER B 1 120 ? -2.83 0.595 5.645 1 98.81 120 SER B N 1
ATOM 3727 C CA . SER B 1 120 ? -3.85 0.083 6.555 1 98.81 120 SER B CA 1
ATOM 3728 C C . SER B 1 120 ? -4.918 -0.704 5.805 1 98.81 120 SER B C 1
ATOM 3730 O O . SER B 1 120 ? -5.363 -1.756 6.266 1 98.81 120 SER B O 1
ATOM 3732 N N . ILE B 1 121 ? -5.34 -0.183 4.637 1 98.81 121 ILE B N 1
ATOM 3733 C CA . ILE B 1 121 ? -6.312 -0.888 3.811 1 98.81 121 ILE B CA 1
ATOM 3734 C C . ILE B 1 121 ? -5.77 -2.262 3.426 1 98.81 121 ILE B C 1
ATOM 3736 O O . ILE B 1 121 ? -6.457 -3.273 3.57 1 98.81 121 ILE B O 1
ATOM 3740 N N . LEU B 1 122 ? -4.52 -2.332 3 1 98.62 122 LEU B N 1
ATOM 3741 C CA . LEU B 1 122 ? -3.91 -3.598 2.605 1 98.62 122 LEU B CA 1
ATOM 3742 C C . LEU B 1 122 ? -3.709 -4.504 3.814 1 98.62 122 LEU B C 1
ATOM 3744 O O . LEU B 1 122 ? -3.828 -5.727 3.707 1 98.62 122 LEU B O 1
ATOM 3748 N N . GLY B 1 123 ? -3.322 -3.879 4.977 1 97.94 123 GLY B N 1
ATOM 3749 C CA . GLY B 1 123 ? -3.213 -4.648 6.207 1 97.94 123 GLY B CA 1
ATOM 3750 C C . GLY B 1 123 ? -4.484 -5.398 6.559 1 97.94 123 GLY B C 1
ATOM 3751 O O . GLY B 1 123 ? -4.426 -6.523 7.062 1 97.94 123 GLY B O 1
ATOM 3752 N N . LEU B 1 124 ? -5.605 -4.793 6.207 1 97.06 124 LEU B N 1
ATOM 3753 C CA . LEU B 1 124 ? -6.902 -5.359 6.555 1 97.06 124 LEU B CA 1
ATOM 3754 C C . LEU B 1 124 ? -7.426 -6.25 5.434 1 97.06 124 LEU B C 1
ATOM 3756 O O . LEU B 1 124 ? -7.867 -7.375 5.688 1 97.06 124 LEU B O 1
ATOM 3760 N N . SER B 1 125 ? -7.367 -5.816 4.16 1 96.44 125 SER B N 1
ATOM 3761 C CA . SER B 1 125 ? -7.945 -6.535 3.027 1 96.44 125 SER B CA 1
ATOM 3762 C C . SER B 1 125 ? -7.156 -7.801 2.715 1 96.44 125 SER B C 1
ATOM 3764 O O . SER B 1 125 ? -7.73 -8.812 2.301 1 96.44 125 SER B O 1
ATOM 3766 N N . ARG B 1 126 ? -5.832 -7.727 2.988 1 95.75 126 ARG B N 1
ATOM 3767 C CA . ARG B 1 126 ? -4.969 -8.859 2.682 1 95.75 126 ARG B CA 1
ATOM 3768 C C . ARG B 1 126 ? -4.562 -9.602 3.951 1 95.75 126 ARG B C 1
ATOM 3770 O O . ARG B 1 126 ? -3.734 -10.516 3.908 1 95.75 126 ARG B O 1
ATOM 3777 N N . ARG B 1 127 ? -5.051 -9.188 5.086 1 94.44 127 ARG B N 1
ATOM 3778 C CA . ARG B 1 127 ? -4.953 -9.867 6.375 1 94.44 127 ARG B CA 1
ATOM 3779 C C . ARG B 1 127 ? -3.52 -9.844 6.898 1 94.44 127 ARG B C 1
ATOM 3781 O O . ARG B 1 127 ? -3.076 -10.797 7.547 1 94.44 127 ARG B O 1
ATOM 3788 N N . LEU B 1 128 ? -2.805 -8.852 6.59 1 96.5 128 LEU B N 1
ATOM 3789 C CA . LEU B 1 128 ? -1.403 -8.773 6.992 1 96.5 128 LEU B CA 1
ATOM 3790 C C . LEU B 1 128 ? -1.276 -8.703 8.508 1 96.5 128 LEU B C 1
ATOM 3792 O O . LEU B 1 128 ? -0.367 -9.297 9.094 1 96.5 128 LEU B O 1
ATOM 3796 N N . PHE B 1 129 ? -2.195 -7.973 9.203 1 96.06 129 PHE B N 1
ATOM 3797 C CA . PHE B 1 129 ? -2.158 -7.867 10.656 1 96.06 129 PHE B CA 1
ATOM 3798 C C . PHE B 1 129 ? -2.426 -9.219 11.305 1 96.06 129 PHE B C 1
ATOM 3800 O O . PHE B 1 129 ? -1.8 -9.57 12.312 1 96.06 129 PHE B O 1
ATOM 3807 N N . GLN B 1 130 ? -3.33 -9.969 10.727 1 92.88 130 GLN B N 1
ATOM 3808 C CA . GLN B 1 130 ? -3.609 -11.312 11.219 1 92.88 130 GLN B CA 1
ATOM 3809 C C . GLN B 1 130 ? -2.396 -12.219 11.062 1 92.88 130 GLN B C 1
ATOM 3811 O O . GLN B 1 130 ? -2.086 -13.016 11.953 1 92.88 130 GLN B O 1
ATOM 3816 N N . PHE B 1 131 ? -1.734 -12.109 9.969 1 93.38 131 PHE B N 1
ATOM 3817 C CA . PHE B 1 131 ? -0.569 -12.953 9.734 1 93.38 131 PHE B CA 1
ATOM 3818 C C . PHE B 1 131 ? 0.576 -12.562 10.664 1 93.38 131 PHE B C 1
ATOM 3820 O O . PHE B 1 131 ? 1.357 -13.414 11.086 1 93.38 131 PHE B O 1
ATOM 3827 N N . LYS B 1 132 ? 0.677 -11.258 10.992 1 95.12 132 LYS B N 1
ATOM 3828 C CA . LYS B 1 132 ? 1.667 -10.852 11.984 1 95.12 132 LYS B CA 1
ATOM 3829 C C . LYS B 1 132 ? 1.384 -11.5 13.336 1 95.12 132 LYS B C 1
ATOM 3831 O O . LYS B 1 132 ? 2.311 -11.906 14.039 1 95.12 132 LYS B O 1
ATOM 3836 N N . GLU B 1 133 ? 0.106 -11.617 13.664 1 93.19 133 GLU B N 1
ATOM 3837 C CA . GLU B 1 133 ? -0.275 -12.312 14.891 1 93.19 133 GLU B CA 1
ATOM 3838 C C . GLU B 1 133 ? 0.108 -13.781 14.828 1 93.19 133 GLU B C 1
ATOM 3840 O O . GLU B 1 133 ? 0.579 -14.352 15.82 1 93.19 133 GLU B O 1
ATOM 3845 N N . LEU B 1 134 ? -0.111 -14.398 13.711 1 92.5 134 LEU B N 1
ATOM 3846 C CA . LEU B 1 134 ? 0.266 -15.797 13.539 1 92.5 134 LEU B CA 1
ATOM 3847 C C . LEU B 1 134 ? 1.777 -15.969 13.641 1 92.5 134 LEU B C 1
ATOM 3849 O O . LEU B 1 134 ? 2.258 -16.953 14.211 1 92.5 134 LEU B O 1
ATOM 3853 N N . GLN B 1 135 ? 2.527 -15.031 13.039 1 94.56 135 GLN B N 1
ATOM 3854 C CA . GLN B 1 135 ? 3.98 -15.023 13.18 1 94.56 135 GLN B CA 1
ATOM 3855 C C . GLN B 1 135 ? 4.395 -15.008 14.648 1 94.56 135 GLN B C 1
ATOM 3857 O O . GLN B 1 135 ? 5.262 -15.781 15.062 1 94.56 135 GLN B O 1
ATOM 3862 N N . ASN B 1 136 ? 3.756 -14.141 15.445 1 93.88 136 ASN B N 1
ATOM 3863 C CA . ASN B 1 136 ? 4.059 -14.047 16.875 1 93.88 136 ASN B CA 1
ATOM 3864 C C . ASN B 1 136 ? 3.775 -15.359 17.594 1 93.88 136 ASN B C 1
ATOM 3866 O O . ASN B 1 136 ? 4.465 -15.711 18.547 1 93.88 136 ASN B O 1
ATOM 3870 N N . ALA B 1 137 ? 2.818 -16.047 17.109 1 93.5 137 ALA B N 1
ATOM 3871 C CA . ALA B 1 137 ? 2.445 -17.344 17.688 1 93.5 137 ALA B CA 1
ATOM 3872 C C . ALA B 1 137 ? 3.297 -18.469 17.109 1 93.5 137 ALA B C 1
ATOM 3874 O O . ALA B 1 137 ? 3.113 -19.641 17.453 1 93.5 137 ALA B O 1
ATOM 3875 N N . LYS B 1 138 ? 4.223 -18.172 16.172 1 94.31 138 LYS B N 1
ATOM 3876 C CA . LYS B 1 138 ? 5.102 -19.125 15.508 1 94.31 138 LYS B CA 1
ATOM 3877 C C . LYS B 1 138 ? 4.297 -20.203 14.781 1 94.31 138 LYS B C 1
ATOM 3879 O O . LYS B 1 138 ? 4.605 -21.391 14.875 1 94.31 138 LYS B O 1
ATOM 3884 N N . SER B 1 139 ? 3.24 -19.719 14.188 1 89.5 139 SER B N 1
ATOM 3885 C CA . SER B 1 139 ? 2.33 -20.625 13.492 1 89.5 139 SER B CA 1
ATOM 3886 C C . SER B 1 139 ? 2.252 -20.281 12.008 1 89.5 139 SER B C 1
ATOM 3888 O O . SER B 1 139 ? 1.984 -19.141 11.641 1 89.5 139 SER B O 1
ATOM 3890 N N . TRP B 1 140 ? 2.518 -21.25 11.281 1 86 140 TRP B N 1
ATOM 3891 C CA . TRP B 1 140 ? 2.383 -21.062 9.844 1 86 140 TRP B CA 1
ATOM 3892 C C . TRP B 1 140 ? 0.92 -20.875 9.453 1 86 140 TRP B C 1
ATOM 3894 O O . TRP B 1 140 ? 0.61 -20.125 8.531 1 86 140 TRP B O 1
ATOM 3904 N N . GLY B 1 141 ? -0.032 -21.328 10.406 1 72.75 141 GLY B N 1
ATOM 3905 C CA . GLY B 1 141 ? -1.472 -21.172 10.273 1 72.75 141 GLY B CA 1
ATOM 3906 C C . GLY B 1 141 ? -2.064 -22 9.148 1 72.75 141 GLY B C 1
ATOM 3907 O O . GLY B 1 141 ? -1.352 -22.75 8.484 1 72.75 141 GLY B O 1
ATOM 3908 N N . SER B 1 142 ? -3.506 -22.062 9.242 1 63.97 142 SER B N 1
ATOM 3909 C CA . SER B 1 142 ? -4.273 -22.656 8.156 1 63.97 142 SER B CA 1
ATOM 3910 C C . SER B 1 142 ? -4.461 -21.688 7 1 63.97 142 SER B C 1
ATOM 3912 O O . SER B 1 142 ? -4.578 -20.469 7.219 1 63.97 142 SER B O 1
ATOM 3914 N N . PRO B 1 143 ? -4.168 -22.047 5.785 1 55.12 143 PRO B N 1
ATOM 3915 C CA . PRO B 1 143 ? -3.947 -21.219 4.602 1 55.12 143 PRO B CA 1
ATOM 3916 C C . PRO B 1 143 ? -5.055 -20.188 4.387 1 55.12 143 PRO B C 1
ATOM 3918 O O . PRO B 1 143 ? -4.797 -19.094 3.902 1 55.12 143 PRO B O 1
ATOM 3921 N N . VAL B 1 144 ? -6.406 -20.547 4.395 1 60.12 144 VAL B N 1
ATOM 3922 C CA . VAL B 1 144 ? -7.273 -19.5 3.869 1 60.12 144 VAL B CA 1
ATOM 3923 C C . VAL B 1 144 ? -8.227 -19.016 4.961 1 60.12 144 VAL B C 1
ATOM 3925 O O . VAL B 1 144 ? -9.125 -19.75 5.375 1 60.12 144 VAL B O 1
ATOM 3928 N N . PRO B 1 145 ? -7.852 -17.781 5.707 1 61.94 145 PRO B N 1
ATOM 3929 C CA . PRO B 1 145 ? -8.781 -17.203 6.68 1 61.94 145 PRO B CA 1
ATOM 3930 C C . PRO B 1 145 ? -10.172 -16.953 6.09 1 61.94 145 PRO B C 1
ATOM 3932 O O . PRO B 1 145 ? -10.305 -16.734 4.879 1 61.94 145 PRO B O 1
ATOM 3935 N N . ALA B 1 146 ? -11.289 -17.375 6.664 1 65.69 146 ALA B N 1
ATOM 3936 C CA . ALA B 1 146 ? -12.641 -16.969 6.301 1 65.69 146 ALA B CA 1
ATOM 3937 C C . ALA B 1 146 ? -12.992 -15.625 6.91 1 65.69 146 ALA B C 1
ATOM 3939 O O . ALA B 1 146 ? -12.773 -15.391 8.102 1 65.69 146 ALA B O 1
ATOM 3940 N N . PRO B 1 147 ? -13.477 -14.805 6.172 1 73.31 147 PRO B N 1
ATOM 3941 C CA . PRO B 1 147 ? -13.562 -14.773 4.707 1 73.31 147 PRO B CA 1
ATOM 3942 C C . PRO B 1 147 ? -12.203 -14.609 4.039 1 73.31 147 PRO B C 1
ATOM 3944 O O . PRO B 1 147 ? -11.266 -14.102 4.66 1 73.31 147 PRO B O 1
ATOM 3947 N N . PRO B 1 148 ? -12.117 -14.914 2.766 1 80 148 PRO B N 1
ATOM 3948 C CA . PRO B 1 148 ? -10.828 -14.805 2.076 1 80 148 PRO B CA 1
ATOM 3949 C C . PRO B 1 148 ? -10.391 -13.359 1.874 1 80 148 PRO B C 1
ATOM 3951 O O . PRO B 1 148 ? -11.227 -12.461 1.758 1 80 148 PRO B O 1
ATOM 3954 N N . PRO B 1 149 ? -9.102 -13.172 1.881 1 90.81 149 PRO B N 1
ATOM 3955 C CA . PRO B 1 149 ? -8.602 -11.852 1.499 1 90.81 149 PRO B CA 1
ATOM 3956 C C . PRO B 1 149 ? -9.016 -11.445 0.085 1 90.81 149 PRO B C 1
ATOM 3958 O O . PRO B 1 149 ? -9.391 -12.305 -0.719 1 90.81 149 PRO B O 1
ATOM 3961 N N . PHE B 1 150 ? -9.078 -10.211 -0.203 1 93.62 150 PHE B N 1
ATOM 3962 C CA . PHE B 1 150 ? -9.43 -9.758 -1.544 1 93.62 150 PHE B CA 1
ATOM 3963 C C . PHE B 1 150 ? -8.469 -8.672 -2.018 1 93.62 150 PHE B C 1
ATOM 3965 O O . PHE B 1 150 ? -7.848 -7.988 -1.201 1 93.62 150 PHE B O 1
ATOM 3972 N N . ALA B 1 151 ? -8.297 -8.57 -3.295 1 97 151 ALA B N 1
ATOM 3973 C CA . ALA B 1 151 ? -7.5 -7.527 -3.926 1 97 151 ALA B CA 1
ATOM 3974 C C . ALA B 1 151 ? -8.336 -6.281 -4.191 1 97 151 ALA B C 1
ATOM 3976 O O . ALA B 1 151 ? -9.57 -6.34 -4.172 1 97 151 ALA B O 1
ATOM 3977 N N . LEU B 1 152 ? -7.711 -5.188 -4.441 1 98.19 152 LEU B N 1
ATOM 3978 C CA . LEU B 1 152 ? -8.383 -3.896 -4.492 1 98.19 152 LEU B CA 1
ATOM 3979 C C . LEU B 1 152 ? -8.891 -3.602 -5.902 1 98.19 152 LEU B C 1
ATOM 3981 O O . LEU B 1 152 ? -9.727 -2.717 -6.09 1 98.19 152 LEU B O 1
ATOM 3985 N N . ASP B 1 153 ? -8.289 -4.258 -6.902 1 97.38 153 ASP B N 1
ATOM 3986 C CA . ASP B 1 153 ? -8.688 -3.979 -8.273 1 97.38 153 ASP B CA 1
ATOM 3987 C C . ASP B 1 153 ? -10.18 -4.25 -8.477 1 97.38 153 ASP B C 1
ATOM 3989 O O . ASP B 1 153 ? -10.695 -5.277 -8.031 1 97.38 153 ASP B O 1
ATOM 3993 N N . GLY B 1 154 ? -10.828 -3.275 -9.086 1 96.56 154 GLY B N 1
ATOM 3994 C CA . GLY B 1 154 ? -12.25 -3.402 -9.359 1 96.56 154 GLY B CA 1
ATOM 3995 C C . GLY B 1 154 ? -13.125 -2.957 -8.203 1 96.56 154 GLY B C 1
ATOM 3996 O O . GLY B 1 154 ? -14.352 -2.896 -8.328 1 96.56 154 GLY B O 1
ATOM 3997 N N . LYS B 1 155 ? -12.523 -2.668 -7.066 1 97.88 155 LYS B N 1
ATOM 3998 C CA . LYS B 1 155 ? -13.281 -2.199 -5.906 1 97.88 155 LYS B CA 1
ATOM 3999 C C . LYS B 1 155 ? -13.547 -0.699 -5.996 1 97.88 155 LYS B C 1
ATOM 4001 O O . LYS B 1 155 ? -12.914 0.004 -6.785 1 97.88 155 LYS B O 1
ATOM 4006 N N . LYS B 1 156 ? -14.547 -0.245 -5.316 1 98.56 156 LYS B N 1
ATOM 4007 C CA . LYS B 1 156 ? -14.938 1.161 -5.316 1 98.56 156 LYS B CA 1
ATOM 4008 C C . LYS B 1 156 ? -14.578 1.83 -3.992 1 98.56 156 LYS B C 1
ATOM 4010 O O . LYS B 1 156 ? -14.844 1.281 -2.92 1 98.56 156 LYS B O 1
ATOM 4015 N N . ILE B 1 157 ? -13.906 3.002 -4.035 1 98.88 157 ILE B N 1
ATOM 4016 C CA . ILE B 1 157 ? -13.531 3.773 -2.854 1 98.88 157 ILE B CA 1
ATOM 4017 C C . ILE B 1 157 ? -14.227 5.129 -2.879 1 98.88 157 ILE B C 1
ATOM 4019 O O . ILE B 1 157 ? 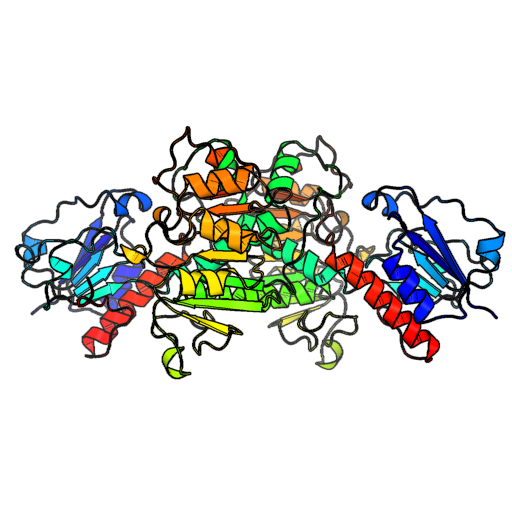-14.273 5.789 -3.92 1 98.88 157 ILE B O 1
ATOM 4023 N N . GLY B 1 158 ? -14.852 5.484 -1.77 1 98.88 158 GLY B N 1
ATOM 4024 C CA . GLY B 1 158 ? -15.398 6.812 -1.545 1 98.88 158 GLY B CA 1
ATOM 4025 C C . GLY B 1 158 ? -14.562 7.652 -0.595 1 98.88 158 GLY B C 1
ATOM 4026 O O . GLY B 1 158 ? -14.297 7.234 0.534 1 98.88 158 GLY B O 1
ATOM 4027 N N . ILE B 1 159 ? -14.164 8.812 -1.049 1 98.94 159 ILE B N 1
ATOM 4028 C CA . ILE B 1 159 ? -13.352 9.711 -0.235 1 98.94 159 ILE B CA 1
ATOM 4029 C C . ILE B 1 159 ? -14.18 10.93 0.173 1 98.94 159 ILE B C 1
ATOM 4031 O O . ILE B 1 159 ? -14.656 11.68 -0.683 1 98.94 159 ILE B O 1
ATOM 4035 N N . VAL B 1 160 ? -14.375 11.07 1.479 1 98.75 160 VAL B N 1
ATOM 4036 C CA . VAL B 1 160 ? -15.062 12.242 2.02 1 98.75 160 VAL B CA 1
ATOM 4037 C C . VAL B 1 160 ? -14.039 13.305 2.406 1 98.75 160 VAL B C 1
ATOM 4039 O O . VAL B 1 160 ? -13.289 13.141 3.365 1 98.75 160 VAL B O 1
ATOM 4042 N N . GLY B 1 161 ? -14.047 14.414 1.734 1 97.31 161 GLY B N 1
ATOM 4043 C CA . GLY B 1 161 ? -12.977 15.398 1.812 1 97.31 161 GLY B CA 1
ATOM 4044 C C . GLY B 1 161 ? -11.898 15.188 0.767 1 97.31 161 GLY B C 1
ATOM 4045 O O . GLY B 1 161 ? -11.039 14.32 0.917 1 97.31 161 GLY B O 1
ATOM 4046 N N . TYR B 1 162 ? -11.898 16.062 -0.235 1 97.38 162 TYR B N 1
ATOM 4047 C CA . TYR B 1 162 ? -10.992 15.883 -1.364 1 97.38 162 TYR B CA 1
ATOM 4048 C C . TYR B 1 162 ? -9.977 17.016 -1.433 1 97.38 162 TYR B C 1
ATOM 4050 O O . TYR B 1 162 ? -9.828 17.656 -2.471 1 97.38 162 TYR B O 1
ATOM 4058 N N . GLY B 1 163 ? -9.344 17.266 -0.268 1 95.5 163 GLY B N 1
ATOM 4059 C CA . GLY B 1 163 ? -8.172 18.125 -0.197 1 95.5 163 GLY B CA 1
ATOM 4060 C C . GLY B 1 163 ? -6.883 17.422 -0.567 1 95.5 163 GLY B C 1
ATOM 4061 O O . GLY B 1 163 ? -6.898 16.469 -1.348 1 95.5 163 GLY B O 1
ATOM 4062 N N . SER B 1 164 ? -5.77 17.875 -0.083 1 96.69 164 SER B N 1
ATOM 4063 C CA . SER B 1 164 ? -4.457 17.359 -0.461 1 96.69 164 SER B CA 1
ATOM 4064 C C . SER B 1 164 ? -4.316 15.891 -0.104 1 96.69 164 SER B C 1
ATOM 4066 O O . SER B 1 164 ? -3.826 15.094 -0.91 1 96.69 164 SER B O 1
ATOM 4068 N N . ILE B 1 165 ? -4.77 15.508 1.098 1 97.69 165 ILE B N 1
ATOM 4069 C CA . ILE B 1 165 ? -4.676 14.117 1.53 1 97.69 165 ILE B CA 1
ATOM 4070 C C . ILE B 1 165 ? -5.574 13.242 0.659 1 97.69 165 ILE B C 1
ATOM 4072 O O . ILE B 1 165 ? -5.129 12.219 0.131 1 97.69 165 ILE B O 1
ATOM 4076 N N . GLY B 1 166 ? -6.84 13.656 0.481 1 98.5 166 GLY B N 1
ATOM 4077 C CA . GLY B 1 166 ? -7.77 12.906 -0.346 1 98.5 166 GLY B CA 1
ATOM 4078 C C . GLY B 1 166 ? -7.281 12.703 -1.768 1 98.5 166 GLY B C 1
ATOM 4079 O O . GLY B 1 166 ? -7.418 11.617 -2.332 1 98.5 166 GLY B O 1
ATOM 4080 N N . ARG B 1 167 ? -6.715 13.766 -2.344 1 98.56 167 ARG B N 1
ATOM 4081 C CA . ARG B 1 167 ? -6.207 13.719 -3.709 1 98.56 167 ARG B CA 1
ATOM 4082 C C . ARG B 1 167 ? -5.07 12.711 -3.838 1 98.56 167 ARG B C 1
ATOM 4084 O O . ARG B 1 167 ? -4.988 11.984 -4.828 1 98.56 167 ARG B O 1
ATOM 4091 N N . GLN B 1 168 ? -4.18 12.727 -2.865 1 98.75 168 GLN B N 1
ATOM 4092 C CA . GLN B 1 168 ? -3.082 11.766 -2.904 1 98.75 168 GLN B CA 1
ATOM 4093 C C . GLN B 1 168 ? -3.592 10.336 -2.717 1 98.75 168 GLN B C 1
ATOM 4095 O O . GLN B 1 168 ? -3.104 9.406 -3.363 1 98.75 168 GLN B O 1
ATOM 4100 N N . VAL B 1 169 ? -4.613 10.094 -1.848 1 98.88 169 VAL B N 1
ATOM 4101 C CA . VAL B 1 169 ? -5.242 8.781 -1.68 1 98.88 169 VAL B CA 1
ATOM 4102 C C . VAL B 1 169 ? -5.863 8.336 -3 1 98.88 169 VAL B C 1
ATOM 4104 O O . VAL B 1 169 ? -5.699 7.184 -3.414 1 98.88 169 VAL B O 1
ATOM 4107 N N . ALA B 1 170 ? -6.555 9.258 -3.648 1 98.88 170 ALA B N 1
ATOM 4108 C CA . ALA B 1 170 ? -7.18 8.953 -4.934 1 98.88 170 ALA B CA 1
ATOM 4109 C C . ALA B 1 170 ? -6.145 8.5 -5.957 1 98.88 170 ALA B C 1
ATOM 4111 O O . ALA B 1 170 ? -6.359 7.516 -6.668 1 98.88 170 ALA B O 1
ATOM 4112 N N . ARG B 1 171 ? -5.035 9.188 -6.023 1 98.56 171 ARG B N 1
ATOM 4113 C CA . ARG B 1 171 ? -3.975 8.852 -6.969 1 98.56 171 ARG B CA 1
ATOM 4114 C C . ARG B 1 171 ? -3.473 7.434 -6.75 1 98.56 171 ARG B C 1
ATOM 4116 O O . ARG B 1 171 ? -3.389 6.645 -7.695 1 98.56 171 ARG B O 1
ATOM 4123 N N . LEU B 1 172 ? -3.168 7.082 -5.516 1 98.69 172 LEU B N 1
ATOM 4124 C CA . LEU B 1 172 ? -2.611 5.77 -5.211 1 98.69 172 LEU B CA 1
ATOM 4125 C C . LEU B 1 172 ? -3.646 4.672 -5.441 1 98.69 172 LEU B C 1
ATOM 4127 O O . LEU B 1 172 ? -3.334 3.629 -6.023 1 98.69 172 LEU B O 1
ATOM 4131 N N . THR B 1 173 ? -4.887 4.914 -5.004 1 98.62 173 THR B N 1
ATOM 4132 C CA . THR B 1 173 ? -5.895 3.863 -5.113 1 98.62 173 THR B CA 1
ATOM 4133 C C . THR B 1 173 ? -6.293 3.646 -6.57 1 98.62 173 THR B C 1
ATOM 4135 O O . THR B 1 173 ? -6.621 2.527 -6.969 1 98.62 173 THR B O 1
ATOM 4138 N N . LYS B 1 174 ? -6.234 4.727 -7.387 1 98.38 174 LYS B N 1
ATOM 4139 C CA . LYS B 1 174 ? -6.43 4.562 -8.828 1 98.38 174 LYS B CA 1
ATOM 4140 C C . LYS B 1 174 ? -5.371 3.639 -9.422 1 98.38 174 LYS B C 1
ATOM 4142 O O . LYS B 1 174 ? -5.68 2.783 -10.25 1 98.38 174 LYS B O 1
ATOM 4147 N N . ALA B 1 175 ? -4.152 3.783 -9.008 1 97.88 175 ALA B N 1
ATOM 4148 C CA . ALA B 1 175 ? -3.066 2.926 -9.477 1 97.88 175 ALA B CA 1
ATOM 4149 C C . ALA B 1 175 ? -3.312 1.47 -9.094 1 97.88 175 ALA B C 1
ATOM 4151 O O . ALA B 1 175 ? -2.855 0.555 -9.789 1 97.88 175 ALA B O 1
ATOM 4152 N N . PHE B 1 176 ? -4.066 1.23 -8.055 1 98.38 176 PHE B N 1
ATOM 4153 C CA . PHE B 1 176 ? -4.387 -0.118 -7.602 1 98.38 176 PHE B CA 1
ATOM 4154 C C . PHE B 1 176 ? -5.625 -0.647 -8.312 1 98.38 176 PHE B C 1
ATOM 4156 O O . PHE B 1 176 ? -6.125 -1.725 -7.988 1 98.38 176 PHE B O 1
ATOM 4163 N N . GLY B 1 177 ? -6.199 0.142 -9.242 1 97.88 177 GLY B N 1
ATOM 4164 C CA . GLY B 1 177 ? -7.281 -0.327 -10.094 1 97.88 177 GLY B CA 1
ATOM 4165 C C . GLY B 1 177 ? -8.656 -0.091 -9.5 1 97.88 177 GLY B C 1
ATOM 4166 O O . GLY B 1 177 ? -9.633 -0.728 -9.898 1 97.88 177 GLY B O 1
ATOM 4167 N N . MET B 1 178 ? -8.766 0.795 -8.531 1 98.38 178 MET B N 1
ATOM 4168 C CA . MET B 1 178 ? -10.055 1.064 -7.895 1 98.38 178 MET B CA 1
ATOM 4169 C C . MET B 1 178 ? -10.812 2.152 -8.648 1 98.38 178 MET B C 1
ATOM 4171 O O . MET B 1 178 ? -10.211 2.957 -9.359 1 98.38 178 MET B O 1
ATOM 4175 N N . ASP B 1 179 ? -12.094 2.109 -8.531 1 98.69 179 ASP B N 1
ATOM 4176 C CA . ASP B 1 179 ? -12.953 3.227 -8.914 1 98.69 179 ASP B CA 1
ATOM 4177 C C . ASP B 1 179 ? -13.086 4.234 -7.781 1 98.69 179 ASP B C 1
ATOM 4179 O O . ASP B 1 179 ? -13.484 3.875 -6.668 1 98.69 179 ASP B O 1
ATOM 4183 N N . VAL B 1 180 ? -12.773 5.516 -8.055 1 98.88 180 VAL B N 1
ATOM 4184 C CA . VAL B 1 180 ? -12.734 6.543 -7.012 1 98.88 180 VAL B CA 1
ATOM 4185 C C . VAL B 1 180 ? -13.906 7.496 -7.184 1 98.88 180 VAL B C 1
ATOM 4187 O O . VAL B 1 180 ? -14.102 8.07 -8.258 1 98.88 180 VAL B O 1
ATOM 4190 N N . ILE B 1 181 ? -14.688 7.695 -6.137 1 98.88 181 ILE B N 1
ATOM 4191 C CA . ILE B 1 181 ? -15.656 8.781 -6.09 1 98.88 181 ILE B CA 1
ATOM 4192 C C . ILE B 1 181 ? -15.422 9.641 -4.852 1 98.88 181 ILE B C 1
ATOM 4194 O O . ILE B 1 181 ? -14.852 9.164 -3.861 1 98.88 181 ILE B O 1
ATOM 4198 N N . VAL B 1 182 ? -15.805 10.906 -4.906 1 98.81 182 VAL B N 1
ATOM 4199 C CA . VAL B 1 182 ? -15.438 11.812 -3.822 1 98.81 182 VAL B CA 1
ATOM 4200 C C . VAL B 1 182 ? -16.656 12.633 -3.398 1 98.81 182 VAL B C 1
ATOM 4202 O O . VAL B 1 182 ? -17.609 12.773 -4.164 1 98.81 182 VAL B O 1
ATOM 4205 N N . TYR B 1 183 ? -16.656 13.078 -2.178 1 98.62 183 TYR B N 1
ATOM 4206 C CA . TYR B 1 183 ? -17.672 13.938 -1.591 1 98.62 183 TYR B CA 1
ATOM 4207 C C . TYR B 1 183 ? -17.062 15.148 -0.917 1 98.62 183 TYR B C 1
ATOM 4209 O O . TYR B 1 183 ? -16.125 15.016 -0.113 1 98.62 183 TYR B O 1
ATOM 4217 N N . ASN B 1 184 ? -17.5 16.344 -1.262 1 96.31 184 ASN B N 1
ATOM 4218 C CA . ASN B 1 184 ? -17.094 17.609 -0.654 1 96.31 184 ASN B CA 1
ATOM 4219 C C . ASN B 1 184 ? -18.312 18.422 -0.203 1 96.31 184 ASN B C 1
ATOM 4221 O O . ASN B 1 184 ? -19.422 18.234 -0.719 1 96.31 184 ASN B O 1
ATOM 4225 N N . SER B 1 185 ? -18.031 19.312 0.783 1 94.31 185 SER B N 1
ATOM 4226 C CA . SER B 1 185 ? -19.109 20.188 1.228 1 94.31 185 SER B CA 1
ATOM 4227 C C . SER B 1 185 ? -19.531 21.141 0.122 1 94.31 185 SER B C 1
ATOM 4229 O O . SER B 1 185 ? -20.734 21.359 -0.099 1 94.31 185 SER B O 1
ATOM 4231 N N . ARG B 1 186 ? -18.578 21.688 -0.636 1 92.38 186 ARG B N 1
ATOM 4232 C CA . ARG B 1 186 ? -18.844 22.641 -1.698 1 92.38 186 ARG B CA 1
ATOM 4233 C C . ARG B 1 186 ? -18.828 21.969 -3.066 1 92.38 186 ARG B C 1
ATOM 4235 O O . ARG B 1 186 ? -18.047 21.047 -3.299 1 92.38 186 ARG B O 1
ATOM 4242 N N . PRO B 1 187 ? -19.547 22.5 -3.973 1 94.56 187 PRO B N 1
ATOM 4243 C CA . PRO B 1 187 ? -19.578 21.906 -5.316 1 94.56 187 PRO B CA 1
ATOM 4244 C C . PRO B 1 187 ? -18.297 22.172 -6.102 1 94.56 187 PRO B C 1
ATOM 4246 O O . PRO B 1 187 ? -17.688 23.234 -5.977 1 94.56 187 PRO B O 1
ATOM 4249 N N . ARG B 1 188 ? -17.859 21.234 -6.77 1 94.69 188 ARG B N 1
ATOM 4250 C CA . ARG B 1 188 ? -16.797 21.328 -7.766 1 94.69 188 ARG B CA 1
ATOM 4251 C C . ARG B 1 188 ? -17.312 20.953 -9.148 1 94.69 188 ARG B C 1
ATOM 4253 O O . ARG B 1 188 ? -17 19.859 -9.656 1 94.69 188 ARG B O 1
ATOM 4260 N N . LEU B 1 189 ? -17.922 21.859 -9.82 1 95.12 189 LEU B N 1
ATOM 4261 C CA . LEU B 1 189 ? -18.734 21.562 -10.992 1 95.12 189 LEU B CA 1
ATOM 4262 C C . LEU B 1 189 ? -17.922 21.703 -12.273 1 95.12 189 LEU B C 1
ATOM 4264 O O . LEU B 1 189 ? -18.188 21.047 -13.273 1 95.12 189 LEU B O 1
ATOM 4268 N N . THR B 1 190 ? -16.906 22.547 -12.242 1 96.88 190 THR B N 1
ATOM 4269 C CA . THR B 1 190 ? -16.109 22.812 -13.438 1 96.88 190 THR B CA 1
ATOM 4270 C C . THR B 1 190 ? -14.695 22.25 -13.273 1 96.88 190 THR B C 1
ATOM 4272 O O . THR B 1 190 ? -14.273 21.938 -12.164 1 96.88 190 THR B O 1
ATOM 4275 N N . ALA B 1 191 ? -14.008 22.109 -14.375 1 96.38 191 ALA B N 1
ATOM 4276 C CA . ALA B 1 191 ? -12.609 21.688 -14.344 1 96.38 191 ALA B CA 1
ATOM 4277 C C . ALA B 1 191 ? -11.781 22.641 -13.477 1 96.38 191 ALA B C 1
ATOM 4279 O O . ALA B 1 191 ? -10.883 22.188 -12.758 1 96.38 191 ALA B O 1
ATOM 4280 N N . GLU B 1 192 ? -12.125 23.875 -13.547 1 96 192 GLU B N 1
ATOM 4281 C CA . GLU B 1 192 ? -11.398 24.875 -12.758 1 96 192 GLU B CA 1
ATOM 4282 C C . GLU B 1 192 ? -11.656 24.688 -11.266 1 96 192 GLU B C 1
ATOM 4284 O O . GLU B 1 192 ? -10.734 24.766 -10.461 1 96 192 GLU B O 1
ATOM 4289 N N . ASP B 1 193 ? -12.883 24.328 -10.961 1 95 193 ASP B N 1
ATOM 4290 C CA . ASP B 1 193 ? -13.25 24.094 -9.562 1 95 193 ASP B CA 1
ATOM 4291 C C . ASP B 1 193 ? -12.516 22.875 -9.008 1 95 193 ASP B C 1
ATOM 4293 O O . ASP B 1 193 ? -12.297 22.781 -7.797 1 95 193 ASP B O 1
ATOM 4297 N N . ARG B 1 194 ? -12.148 22.016 -9.875 1 96.88 194 ARG B N 1
ATOM 4298 C CA . ARG B 1 194 ? -11.625 20.719 -9.453 1 96.88 194 ARG B CA 1
ATOM 4299 C C . ARG B 1 194 ? -10.109 20.75 -9.32 1 96.88 194 ARG B C 1
ATOM 4301 O O . ARG B 1 194 ? -9.508 19.844 -8.742 1 96.88 194 ARG B O 1
ATOM 4308 N N . LYS B 1 195 ? -9.516 21.859 -9.781 1 96.31 195 LYS B N 1
ATOM 4309 C CA . LYS B 1 195 ? -8.062 21.969 -9.711 1 96.31 195 LYS B CA 1
ATOM 4310 C C . LYS B 1 195 ? -7.59 22.109 -8.266 1 96.31 195 LYS B C 1
ATOM 4312 O O . LYS B 1 195 ? -8.242 22.766 -7.453 1 96.31 195 LYS B O 1
ATOM 4317 N N . ASP B 1 196 ? -6.52 21.469 -7.984 1 93.88 196 ASP B N 1
ATOM 4318 C CA . ASP B 1 196 ? -5.914 21.594 -6.664 1 93.88 196 ASP B CA 1
ATOM 4319 C C . ASP B 1 196 ? -5.309 22.984 -6.48 1 93.88 196 ASP B C 1
ATOM 4321 O O . ASP B 1 196 ? -4.461 23.406 -7.266 1 93.88 196 ASP B O 1
ATOM 4325 N N . GLN B 1 197 ? -5.633 23.703 -5.457 1 87.81 197 GLN B N 1
ATOM 4326 C CA . GLN B 1 197 ? -5.125 25.047 -5.207 1 87.81 197 GLN B CA 1
ATOM 4327 C C . GLN B 1 197 ? -4.078 25.031 -4.094 1 87.81 197 GLN B C 1
ATOM 4329 O O . GLN B 1 197 ? -3.463 26.062 -3.809 1 87.81 197 GLN B O 1
ATOM 4334 N N . ASN B 1 198 ? -3.869 23.922 -3.5 1 91 198 ASN B N 1
ATOM 4335 C CA . ASN B 1 198 ? -2.912 23.797 -2.406 1 91 198 ASN B CA 1
ATOM 4336 C C . ASN B 1 198 ? -1.529 23.406 -2.918 1 91 198 ASN B C 1
ATOM 4338 O O . ASN B 1 198 ? -1.38 23 -4.078 1 91 198 ASN B O 1
ATOM 4342 N N . TRP B 1 199 ? -0.539 23.641 -2.078 1 94.38 199 TRP B N 1
ATOM 4343 C CA . TRP B 1 199 ? 0.794 23.141 -2.396 1 94.38 199 TRP B CA 1
ATOM 4344 C C . TRP B 1 199 ? 0.77 21.625 -2.607 1 94.38 199 TRP B C 1
ATOM 4346 O O . TRP B 1 199 ? 0.082 20.906 -1.884 1 94.38 199 TRP B O 1
ATOM 4356 N N . CYS B 1 200 ? 1.434 21.125 -3.574 1 94.75 200 CYS B N 1
ATOM 4357 C CA . CYS B 1 200 ? 1.515 19.703 -3.877 1 94.75 200 CYS B CA 1
ATOM 4358 C C . CYS B 1 200 ? 2.918 19.312 -4.332 1 94.75 200 CYS B C 1
ATOM 4360 O O . CYS B 1 200 ? 3.52 20.016 -5.156 1 94.75 200 CYS B O 1
ATOM 4362 N N . GLU B 1 201 ? 3.477 18.328 -3.727 1 95.19 201 GLU B N 1
ATOM 4363 C CA . GLU B 1 201 ? 4.754 17.797 -4.203 1 95.19 201 GLU B CA 1
ATOM 4364 C C . GLU B 1 201 ? 4.652 17.344 -5.652 1 95.19 201 GLU B C 1
ATOM 4366 O O . GLU B 1 201 ? 3.65 16.734 -6.051 1 95.19 201 GLU B O 1
ATOM 4371 N N . ALA B 1 202 ? 5.73 17.609 -6.406 1 92.75 202 ALA B N 1
ATOM 4372 C CA . ALA B 1 202 ? 5.727 17.188 -7.805 1 92.75 202 ALA B CA 1
ATOM 4373 C C . ALA B 1 202 ? 5.465 15.688 -7.926 1 92.75 202 ALA B C 1
ATOM 4375 O O . ALA B 1 202 ? 6.074 14.883 -7.219 1 92.75 202 ALA B O 1
ATOM 4376 N N . GLY B 1 203 ? 4.512 15.32 -8.789 1 93.69 203 GLY B N 1
ATOM 4377 C CA . GLY B 1 203 ? 4.211 13.922 -9.039 1 93.69 203 GLY B CA 1
ATOM 4378 C C . GLY B 1 203 ? 3.188 13.352 -8.078 1 93.69 203 GLY B C 1
ATOM 4379 O O . GLY B 1 203 ? 2.805 12.188 -8.195 1 93.69 203 GLY B O 1
ATOM 4380 N N . ALA B 1 204 ? 2.703 14.172 -7.16 1 96.25 204 ALA B N 1
ATOM 4381 C CA . ALA B 1 204 ? 1.737 13.703 -6.172 1 96.25 204 ALA B CA 1
ATOM 4382 C C . ALA B 1 204 ? 0.367 14.336 -6.398 1 96.25 204 ALA B C 1
ATOM 4384 O O . ALA B 1 204 ? 0.228 15.258 -7.203 1 96.25 204 ALA B O 1
ATOM 4385 N N . GLY B 1 205 ? -0.576 13.766 -5.84 1 97.5 205 GLY B N 1
ATOM 4386 C CA . GLY B 1 205 ? -1.907 14.344 -5.781 1 97.5 205 GLY B CA 1
ATOM 4387 C C . GLY B 1 205 ? -2.697 14.156 -7.062 1 97.5 205 GLY B C 1
ATOM 4388 O O . GLY B 1 205 ? -2.564 13.133 -7.734 1 97.5 205 GLY B O 1
ATOM 4389 N N . ASP B 1 206 ? -3.604 15 -7.285 1 98.31 206 ASP B N 1
ATOM 4390 C CA . ASP B 1 206 ? -4.512 15.102 -8.422 1 98.31 206 ASP B CA 1
ATOM 4391 C C . ASP B 1 206 ? -4.719 16.562 -8.836 1 98.31 206 ASP B C 1
ATOM 4393 O O . ASP B 1 206 ? -5.785 17.125 -8.602 1 98.31 206 ASP B O 1
ATOM 4397 N N . LEU B 1 207 ? -3.74 17.078 -9.469 1 97.19 207 LEU B N 1
ATOM 4398 C CA . LEU B 1 207 ? -3.654 18.516 -9.719 1 97.19 207 LEU B CA 1
ATOM 4399 C C . LEU B 1 207 ? -4.859 19 -10.516 1 97.19 207 LEU B C 1
ATOM 4401 O O . LEU B 1 207 ? -5.43 20.047 -10.219 1 97.19 207 LEU B O 1
ATOM 4405 N N . ASP B 1 208 ? -5.316 18.203 -11.516 1 97.69 208 ASP B N 1
ATOM 4406 C CA . ASP B 1 208 ? -6.391 18.625 -12.406 1 97.69 208 ASP B CA 1
ATOM 4407 C C . ASP B 1 208 ? -7.746 18.156 -11.898 1 97.69 208 ASP B C 1
ATOM 4409 O O . ASP B 1 208 ? -8.789 18.562 -12.414 1 97.69 208 ASP B O 1
ATOM 4413 N N . GLY B 1 209 ? -7.754 17.281 -10.914 1 98.12 209 GLY B N 1
ATOM 4414 C CA . GLY B 1 209 ? -8.992 16.797 -10.344 1 98.12 209 GLY B CA 1
ATOM 4415 C C . GLY B 1 209 ? -9.719 15.82 -11.258 1 98.12 209 GLY B C 1
ATOM 4416 O O . GLY B 1 209 ? -10.953 15.781 -11.273 1 98.12 209 GLY B O 1
ATOM 4417 N N . THR B 1 210 ? -9 14.992 -12.039 1 98.31 210 THR B N 1
ATOM 4418 C CA . THR B 1 210 ? -9.633 14.164 -13.062 1 98.31 210 THR B CA 1
ATOM 4419 C C . THR B 1 210 ? -9.688 12.703 -12.617 1 98.31 210 THR B C 1
ATOM 4421 O O . THR B 1 210 ? -10.273 11.859 -13.305 1 98.31 210 THR B O 1
ATOM 4424 N N . ILE B 1 211 ? -9.164 12.367 -11.477 1 98.5 211 ILE B N 1
ATOM 4425 C CA . ILE B 1 211 ? -9.023 10.977 -11.055 1 98.5 211 ILE B CA 1
ATOM 4426 C C . ILE B 1 211 ? -10.391 10.422 -10.664 1 98.5 211 ILE B C 1
ATOM 4428 O O . ILE B 1 211 ? -10.758 9.312 -11.07 1 98.5 211 ILE B O 1
ATOM 4432 N N . PRO B 1 212 ? -11.195 11.164 -9.93 1 98.75 212 PRO B N 1
ATOM 4433 C CA . PRO B 1 212 ? -12.5 10.617 -9.539 1 98.75 212 PRO B CA 1
ATOM 4434 C C . PRO B 1 212 ? -13.43 10.414 -10.734 1 98.75 212 PRO B C 1
ATOM 4436 O O . PRO B 1 212 ? -13.469 11.25 -11.641 1 98.75 212 PRO B O 1
ATOM 4439 N N . SER B 1 213 ? -14.117 9.328 -10.75 1 98.56 213 SER B N 1
ATOM 4440 C CA . SER B 1 213 ? -15.094 9.07 -11.805 1 98.56 213 SER B CA 1
ATOM 4441 C C . SER B 1 213 ? -16.391 9.836 -11.555 1 98.56 213 SER B C 1
ATOM 4443 O O . SER B 1 213 ? -17.188 10.039 -12.477 1 98.56 213 SER B O 1
ATOM 4445 N N . ALA B 1 214 ? -16.578 10.297 -10.289 1 98.19 214 ALA B N 1
ATOM 4446 C CA . ALA B 1 214 ? -17.75 11.102 -9.945 1 98.19 214 ALA B CA 1
ATOM 4447 C C . ALA B 1 214 ? -17.453 12.008 -8.75 1 98.19 214 ALA B C 1
ATOM 4449 O O . ALA B 1 214 ? -16.734 11.617 -7.824 1 98.19 214 ALA B O 1
ATOM 4450 N N . TYR B 1 215 ? -18 13.211 -8.789 1 98.31 215 TYR B N 1
ATOM 4451 C CA . TYR B 1 215 ? -17.938 14.195 -7.715 1 98.31 215 TYR B CA 1
ATOM 4452 C C . TYR B 1 215 ? -19.312 14.398 -7.09 1 98.31 215 TYR B C 1
ATOM 4454 O O . TYR B 1 215 ? -20.281 14.727 -7.785 1 98.31 215 TYR B O 1
ATOM 4462 N N . PHE B 1 216 ? -19.375 14.195 -5.809 1 98.31 216 PHE B N 1
ATOM 4463 C CA . PHE B 1 216 ? -20.562 14.508 -5.031 1 98.31 216 PHE B CA 1
ATOM 4464 C C . PHE B 1 216 ? -20.312 15.68 -4.094 1 98.31 216 PHE B C 1
ATOM 4466 O O . PHE B 1 216 ? -19.156 15.969 -3.746 1 98.31 216 PHE B O 1
ATOM 4473 N N . HIS B 1 217 ? -21.391 16.312 -3.777 1 97.44 217 HIS B N 1
ATOM 4474 C CA . HIS B 1 217 ? -21.219 17.469 -2.893 1 97.44 217 HIS B CA 1
ATOM 4475 C C . HIS B 1 217 ? -22.5 17.75 -2.109 1 97.44 217 HIS B C 1
ATOM 4477 O O . HIS B 1 217 ? -23.578 17.25 -2.467 1 97.44 217 HIS B O 1
ATOM 4483 N N . GLY B 1 218 ? -22.297 18.453 -0.977 1 95.12 218 GLY B N 1
ATOM 4484 C CA . GLY B 1 218 ? -23.422 18.953 -0.205 1 95.12 218 GLY B CA 1
ATOM 4485 C C . GLY B 1 218 ? -23.125 19.078 1.276 1 95.12 218 GLY B C 1
ATOM 4486 O O . GLY B 1 218 ? -22.016 18.797 1.716 1 95.12 218 GLY B O 1
ATOM 4487 N N . GLN B 1 219 ? -24.094 19.609 2.002 1 92.81 219 GLN B N 1
ATOM 4488 C CA . GLN B 1 219 ? -23.953 19.812 3.438 1 92.81 219 GLN B CA 1
ATOM 4489 C C . GLN B 1 219 ? -25.109 19.188 4.211 1 92.81 219 GLN B C 1
ATOM 4491 O O . GLN B 1 219 ? -25.156 19.266 5.441 1 92.81 219 GLN B O 1
ATOM 4496 N N . SER B 1 220 ? -25.984 18.531 3.43 1 94.94 220 SER B N 1
ATOM 4497 C CA . SER B 1 220 ? -27.125 17.891 4.074 1 94.94 220 SER B CA 1
ATOM 4498 C C . SER B 1 220 ? -26.891 16.391 4.254 1 94.94 220 SER B C 1
ATOM 4500 O O . SER B 1 220 ? -26.062 15.805 3.566 1 94.94 220 SER B O 1
ATOM 4502 N N . LYS B 1 221 ? -27.656 15.859 5.133 1 95.31 221 LYS B N 1
ATOM 4503 C CA . LYS B 1 221 ? -27.594 14.414 5.371 1 95.31 221 LYS B CA 1
ATOM 4504 C C . LYS B 1 221 ? -28.016 13.633 4.125 1 95.31 221 LYS B C 1
ATOM 4506 O O . LYS B 1 221 ? -27.422 12.602 3.814 1 95.31 221 LYS B O 1
ATOM 4511 N N . GLU B 1 222 ? -28.953 14.164 3.451 1 96.62 222 GLU B N 1
ATOM 4512 C CA . GLU B 1 222 ? -29.453 13.492 2.256 1 96.62 222 GLU B CA 1
ATOM 4513 C C . GLU B 1 222 ? -28.375 13.398 1.181 1 96.62 222 GLU B C 1
ATOM 4515 O O . GLU B 1 222 ? -28.25 12.367 0.518 1 96.62 222 GLU B O 1
ATOM 4520 N N . GLU B 1 223 ? -27.656 14.422 1.036 1 97.25 223 GLU B N 1
ATOM 4521 C CA . GLU B 1 223 ? -26.609 14.445 0.03 1 97.25 223 GLU B CA 1
ATOM 4522 C C . GLU B 1 223 ? -25.469 13.5 0.401 1 97.25 223 GLU B C 1
ATOM 4524 O O . GLU B 1 223 ? -24.938 12.789 -0.456 1 97.25 223 GLU B O 1
ATOM 4529 N N . LEU B 1 224 ? -25.156 13.484 1.64 1 98.12 224 LEU B N 1
ATOM 4530 C CA . LEU B 1 224 ? -24.141 12.539 2.104 1 98.12 224 LEU B CA 1
ATOM 4531 C C . LEU B 1 224 ? -24.625 11.102 1.938 1 98.12 224 LEU B C 1
ATOM 4533 O O . LEU B 1 224 ? -23.875 10.234 1.495 1 98.12 224 LEU B O 1
ATOM 4537 N N . HIS B 1 225 ? -25.891 10.883 2.281 1 98.19 225 HIS B N 1
ATOM 4538 C CA . HIS B 1 225 ? -26.469 9.547 2.178 1 98.19 225 HIS B CA 1
ATOM 4539 C C . HIS B 1 225 ? -26.453 9.055 0.736 1 98.19 225 HIS B C 1
ATOM 4541 O O . HIS B 1 225 ? -26.188 7.875 0.485 1 98.19 225 HIS B O 1
ATOM 4547 N N . SER B 1 226 ? -26.75 9.969 -0.165 1 98 226 SER B N 1
ATOM 4548 C CA . SER B 1 226 ? -26.688 9.609 -1.58 1 98 226 SER B CA 1
ATOM 4549 C C . SER B 1 226 ? -25.297 9.141 -1.983 1 98 226 SER B C 1
ATOM 4551 O O . SER B 1 226 ? -25.156 8.148 -2.695 1 98 226 SER B O 1
ATOM 4553 N N . PHE B 1 227 ? -24.328 9.82 -1.565 1 98.44 227 PHE B N 1
ATOM 4554 C CA . PHE B 1 227 ? -22.938 9.461 -1.83 1 98.44 227 PHE B CA 1
ATOM 4555 C C . PHE B 1 227 ? -22.609 8.109 -1.214 1 98.44 227 PHE B C 1
ATOM 4557 O O . PHE B 1 227 ? -22.047 7.238 -1.884 1 98.44 227 PHE B O 1
ATOM 4564 N N . LEU B 1 228 ? -22.969 7.855 0.045 1 98.44 228 LEU B N 1
ATOM 4565 C CA . LEU B 1 228 ? -22.625 6.656 0.792 1 98.44 228 LEU B CA 1
ATOM 4566 C C . LEU B 1 228 ? -23.359 5.438 0.244 1 98.44 228 LEU B C 1
ATOM 4568 O O . LEU B 1 228 ? -22.969 4.297 0.517 1 98.44 228 LEU B O 1
ATOM 4572 N N . SER B 1 229 ? -24.406 5.625 -0.536 1 97.56 229 SER B N 1
ATOM 4573 C CA . SER B 1 229 ? -25.234 4.543 -1.047 1 97.56 229 SER B CA 1
ATOM 4574 C C . SER B 1 229 ? -24.703 4.016 -2.373 1 97.56 229 SER B C 1
ATOM 4576 O O . SER B 1 229 ? -25.375 3.242 -3.057 1 97.56 229 SER B O 1
ATOM 4578 N N . HIS B 1 230 ? -23.516 4.336 -2.793 1 97.44 230 HIS B N 1
ATOM 4579 C CA . HIS B 1 230 ? -22.953 3.949 -4.086 1 97.44 230 HIS B CA 1
ATOM 4580 C C . HIS B 1 230 ? -22.125 2.676 -3.971 1 97.44 230 HIS B C 1
ATOM 4582 O O . HIS B 1 230 ? -21.094 2.543 -4.629 1 97.44 230 HIS B O 1
ATOM 4588 N N . ASP B 1 231 ? -22.438 1.789 -3.059 1 96.75 231 ASP B N 1
ATOM 4589 C CA . ASP B 1 231 ? -21.844 0.46 -2.938 1 96.75 231 ASP B CA 1
ATOM 4590 C C . ASP B 1 231 ? -20.328 0.55 -2.752 1 96.75 231 ASP B C 1
ATOM 4592 O O . ASP B 1 231 ? -19.562 -0.074 -3.496 1 96.75 231 ASP B O 1
ATOM 4596 N N . LEU B 1 232 ? -19.969 1.31 -1.767 1 98.5 232 LEU B N 1
ATOM 4597 C CA . LEU B 1 232 ? -18.547 1.552 -1.488 1 98.5 232 LEU B CA 1
ATOM 4598 C C . LEU B 1 232 ? -17.922 0.356 -0.781 1 98.5 232 LEU B C 1
ATOM 4600 O O . LEU B 1 232 ? -18.5 -0.176 0.174 1 98.5 232 LEU B O 1
ATOM 4604 N N . ASP B 1 233 ? -16.766 -0.108 -1.288 1 98.25 233 ASP B N 1
ATOM 4605 C CA . ASP B 1 233 ? -15.992 -1.136 -0.604 1 98.25 233 ASP B CA 1
ATOM 4606 C C . ASP B 1 233 ? -15.117 -0.526 0.491 1 98.25 233 ASP B C 1
ATOM 4608 O O . ASP B 1 233 ? -14.805 -1.188 1.481 1 98.25 233 ASP B O 1
ATOM 4612 N N . ILE B 1 234 ? -14.688 0.741 0.281 1 98.81 234 ILE B N 1
ATOM 4613 C CA . ILE B 1 234 ? -13.828 1.479 1.199 1 98.81 234 ILE B CA 1
ATOM 4614 C C . ILE B 1 234 ? -14.312 2.924 1.312 1 98.81 234 ILE B C 1
ATOM 4616 O O . ILE B 1 234 ? -14.664 3.545 0.309 1 98.81 234 ILE B O 1
ATOM 4620 N N . VAL B 1 235 ? -14.359 3.43 2.512 1 98.94 235 VAL B N 1
ATOM 4621 C CA . VAL B 1 235 ? -14.664 4.832 2.77 1 98.94 235 VAL B CA 1
ATOM 4622 C C . VAL B 1 235 ? -13.508 5.48 3.525 1 98.94 235 VAL B C 1
ATOM 4624 O O . VAL B 1 235 ? -13.055 4.961 4.551 1 98.94 235 VAL B O 1
ATOM 4627 N N . VAL B 1 236 ? -13 6.562 3.021 1 98.94 236 VAL B N 1
ATOM 4628 C CA . VAL B 1 236 ? -11.914 7.293 3.666 1 98.94 236 VAL B CA 1
ATOM 4629 C C . VAL B 1 236 ? -12.398 8.68 4.086 1 98.94 236 VAL B C 1
ATOM 4631 O O . VAL B 1 236 ? -12.992 9.406 3.289 1 98.94 236 VAL B O 1
ATOM 4634 N N . LEU B 1 237 ? -12.156 8.984 5.324 1 98.81 237 LEU B N 1
ATOM 4635 C CA . LEU B 1 237 ? -12.484 10.297 5.863 1 98.81 237 LEU B CA 1
ATOM 4636 C C . LEU B 1 237 ? -11.234 11.164 5.984 1 98.81 237 LEU B C 1
ATOM 4638 O O . LEU B 1 237 ? -10.312 10.828 6.73 1 98.81 237 LEU B O 1
ATOM 4642 N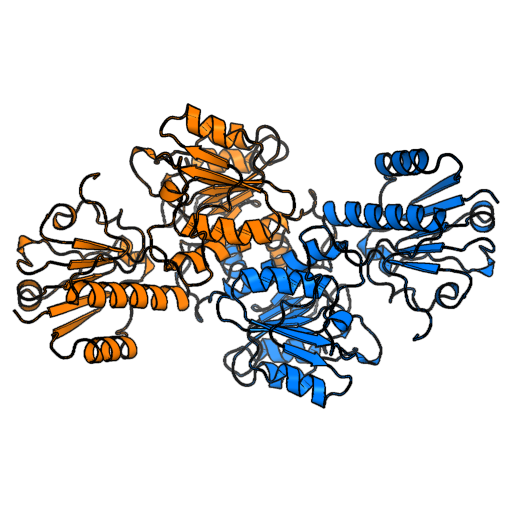 N . SER B 1 238 ? -11.141 12.219 5.246 1 97.75 238 SER B N 1
ATOM 4643 C CA . SER B 1 238 ? -10.016 13.148 5.234 1 97.75 238 SER B CA 1
ATOM 4644 C C . SER B 1 238 ? -10.492 14.594 5.141 1 97.75 238 SER B C 1
ATOM 4646 O O . SER B 1 238 ? -10.023 15.359 4.297 1 97.75 238 SER B O 1
ATOM 4648 N N . LEU B 1 239 ? -11.352 15 6.008 1 94.69 239 LEU B N 1
ATOM 4649 C CA . LEU B 1 239 ? -11.977 16.312 6.016 1 94.69 239 LEU B CA 1
ATOM 4650 C C . LEU B 1 239 ? -11.742 17.016 7.344 1 94.69 239 LEU B C 1
ATOM 4652 O O . LEU B 1 239 ? -11.422 16.375 8.344 1 94.69 239 LEU B O 1
ATOM 4656 N N . PRO B 1 240 ? -11.867 18.344 7.398 1 90.06 240 PRO B N 1
ATOM 4657 C CA . PRO B 1 240 ? -11.68 19.078 8.656 1 90.06 240 PRO B CA 1
ATOM 4658 C C . PRO B 1 240 ? -12.82 18.859 9.641 1 90.06 240 PRO B C 1
ATOM 4660 O O . PRO B 1 240 ? -13.961 18.609 9.234 1 90.06 240 PRO B O 1
ATOM 4663 N N . LEU B 1 241 ? -12.484 18.922 10.859 1 90.75 241 LEU B N 1
ATOM 4664 C CA . LEU B 1 241 ? -13.5 18.906 11.898 1 90.75 241 LEU B CA 1
ATOM 4665 C C . LEU B 1 241 ? -14.094 20.297 12.094 1 90.75 241 LEU B C 1
ATOM 4667 O O . LEU B 1 241 ? -13.375 21.266 12.375 1 90.75 241 LEU B O 1
ATOM 4671 N N . THR B 1 242 ? -15.305 20.453 11.828 1 86.94 242 THR B N 1
ATOM 4672 C CA . THR B 1 242 ? -16.109 21.641 12.07 1 86.94 242 THR B CA 1
ATOM 4673 C C . THR B 1 242 ? -17.406 21.281 12.797 1 86.94 242 THR B C 1
ATOM 4675 O O . THR B 1 242 ? -17.656 20.094 13.055 1 86.94 242 THR B O 1
ATOM 4678 N N . ALA B 1 243 ? -18.219 22.281 13.094 1 89.19 243 ALA B N 1
ATOM 4679 C CA . ALA B 1 243 ? -19.5 22 13.711 1 89.19 243 ALA B CA 1
ATOM 4680 C C . ALA B 1 243 ? -20.375 21.141 12.805 1 89.19 243 ALA B C 1
ATOM 4682 O O . ALA B 1 243 ? -21.094 20.25 13.281 1 89.19 243 ALA B O 1
ATOM 4683 N N . SER B 1 244 ? -20.234 21.344 11.539 1 92 244 SER B N 1
ATOM 4684 C CA . SER B 1 244 ? -21.078 20.656 10.578 1 92 244 SER B CA 1
ATOM 4685 C C . SER B 1 244 ? -20.562 19.25 10.297 1 92 244 SER B C 1
ATOM 4687 O O . SER B 1 244 ? -21.297 18.406 9.773 1 92 244 SER B O 1
ATOM 4689 N N . THR B 1 245 ? -19.312 18.922 10.648 1 94.19 245 THR B N 1
ATOM 4690 C CA . THR B 1 245 ? -18.766 17.625 10.297 1 94.19 245 THR B CA 1
ATOM 4691 C C . THR B 1 245 ? -18.609 16.75 11.547 1 94.19 245 THR B C 1
ATOM 4693 O O . THR B 1 245 ? -18.219 15.586 11.453 1 94.19 245 THR B O 1
ATOM 4696 N N . LYS B 1 246 ? -18.906 17.328 12.727 1 95.5 246 LYS B N 1
ATOM 4697 C CA . LYS B 1 246 ? -18.891 16.531 13.945 1 95.5 246 LYS B CA 1
ATOM 4698 C C . LYS B 1 246 ? -19.953 15.422 13.883 1 95.5 246 LYS B C 1
ATOM 4700 O O . LYS B 1 246 ? -21.125 15.695 13.625 1 95.5 246 LYS B O 1
ATOM 4705 N N . HIS B 1 247 ? -19.547 14.172 14.039 1 97.69 247 HIS B N 1
ATOM 4706 C CA . HIS B 1 247 ? -20.406 12.992 13.992 1 97.69 247 HIS B CA 1
ATOM 4707 C C . HIS B 1 247 ? -21.125 12.891 12.656 1 97.69 247 HIS B C 1
ATOM 4709 O O . HIS B 1 247 ? -22.297 12.508 12.609 1 97.69 247 HIS B O 1
ATOM 4715 N N . LEU B 1 248 ? -20.391 13.328 11.68 1 97.69 248 LEU B N 1
ATOM 4716 C CA . LEU B 1 248 ? -20.875 13.195 10.312 1 97.69 248 LEU B CA 1
ATOM 4717 C C . LEU B 1 248 ? -21.234 11.75 9.992 1 97.69 248 LEU B C 1
ATOM 4719 O O . LEU B 1 248 ? -22.188 11.492 9.25 1 97.69 248 LEU B O 1
ATOM 4723 N N . ILE B 1 249 ? -20.484 10.789 10.492 1 98.69 249 ILE B N 1
ATOM 4724 C CA . ILE B 1 249 ? -20.703 9.359 10.32 1 98.69 249 ILE B CA 1
ATOM 4725 C C . ILE B 1 249 ? -21.266 8.766 11.617 1 98.69 249 ILE B C 1
ATOM 4727 O O . ILE B 1 249 ? -20.547 8.656 12.609 1 98.69 249 ILE B O 1
ATOM 4731 N N . GLY B 1 250 ? -22.484 8.492 11.609 1 98.44 250 GLY B N 1
ATOM 4732 C CA . GLY B 1 250 ? -23.156 7.84 12.719 1 98.44 250 GLY B CA 1
ATOM 4733 C C . GLY B 1 250 ? -23.781 6.512 12.336 1 98.44 250 GLY B C 1
ATOM 4734 O O . GLY B 1 250 ? -23.312 5.844 11.414 1 98.44 250 GLY B O 1
ATOM 4735 N N . GLU B 1 251 ? -24.734 6.082 13.086 1 98.12 251 GLU B N 1
ATOM 4736 C CA . GLU B 1 251 ? -25.391 4.785 12.906 1 98.12 251 GLU B CA 1
ATOM 4737 C C . GLU B 1 251 ? -26.031 4.676 11.523 1 98.12 251 GLU B C 1
ATOM 4739 O O . GLU B 1 251 ? -25.875 3.664 10.836 1 98.12 251 GLU B O 1
ATOM 4744 N N . GLU B 1 252 ? -26.734 5.727 11.125 1 98 252 GLU B N 1
ATOM 4745 C CA . GLU B 1 252 ? -27.422 5.711 9.844 1 98 252 GLU B CA 1
ATOM 4746 C C . GLU B 1 252 ? -26.453 5.605 8.68 1 98 252 GLU B C 1
ATOM 4748 O O . GLU B 1 252 ? -26.656 4.828 7.746 1 98 252 GLU B O 1
ATOM 4753 N N . GLU B 1 253 ? -25.469 6.43 8.711 1 98.56 253 GLU B N 1
ATOM 4754 C CA . GLU B 1 253 ? -24.453 6.43 7.656 1 98.56 253 GLU B CA 1
ATOM 4755 C C . GLU B 1 253 ? -23.766 5.07 7.551 1 98.56 253 GLU B C 1
ATOM 4757 O O . GLU B 1 253 ? -23.531 4.574 6.449 1 98.56 253 GLU B O 1
ATOM 4762 N N . LEU B 1 254 ? -23.453 4.445 8.695 1 98.5 254 LEU B N 1
ATOM 4763 C CA . LEU B 1 254 ? -22.797 3.146 8.711 1 98.5 254 LEU B CA 1
ATOM 4764 C C . LEU B 1 254 ? -23.703 2.061 8.156 1 98.5 254 LEU B C 1
ATOM 4766 O O . LEU B 1 254 ? -23.25 1.139 7.48 1 98.5 254 LEU B O 1
ATOM 4770 N N . ARG B 1 255 ? -24.969 2.166 8.469 1 97.44 255 ARG B N 1
ATOM 4771 C CA . ARG B 1 255 ? -25.922 1.226 7.898 1 97.44 255 ARG B CA 1
ATOM 4772 C C . ARG B 1 255 ? -25.969 1.329 6.379 1 97.44 255 ARG B C 1
ATOM 4774 O O . ARG B 1 255 ? -25.984 0.312 5.68 1 97.44 255 ARG B O 1
ATOM 4781 N N . LEU B 1 256 ? -25.953 2.516 5.875 1 97.69 256 LEU B N 1
ATOM 4782 C CA . LEU B 1 256 ? -26.031 2.754 4.438 1 97.69 256 LEU B CA 1
ATOM 4783 C C . LEU B 1 256 ? -24.781 2.199 3.736 1 97.69 256 LEU B C 1
ATOM 4785 O O . LEU B 1 256 ? -24.906 1.534 2.705 1 97.69 256 LEU B O 1
ATOM 4789 N N . VAL B 1 257 ? -23.625 2.439 4.277 1 97.5 257 VAL B N 1
ATOM 4790 C CA . VAL B 1 257 ? -22.375 2.025 3.67 1 97.5 257 VAL B CA 1
ATOM 4791 C C . VAL B 1 257 ? -22.312 0.502 3.594 1 97.5 257 VAL B C 1
ATOM 4793 O O . VAL B 1 257 ? -21.734 -0.056 2.656 1 97.5 257 VAL B O 1
ATOM 4796 N N . ASN B 1 258 ? -22.922 -0.14 4.559 1 96.38 258 ASN B N 1
ATOM 4797 C CA . ASN B 1 258 ? -22.828 -1.592 4.66 1 96.38 258 ASN B CA 1
ATOM 4798 C C . ASN B 1 258 ? -24.078 -2.281 4.133 1 96.38 258 ASN B C 1
ATOM 4800 O O . ASN B 1 258 ? -24.281 -3.48 4.348 1 96.38 258 ASN B O 1
ATOM 4804 N N . ALA B 1 259 ? -24.938 -1.552 3.457 1 95.06 259 ALA B N 1
ATOM 4805 C CA . ALA B 1 259 ? -26.234 -2.066 3.049 1 95.06 259 ALA B CA 1
ATOM 4806 C C . ALA B 1 259 ? -26.078 -3.223 2.064 1 95.06 259 ALA B C 1
ATOM 4808 O O . ALA B 1 259 ? -26.844 -4.195 2.117 1 95.06 259 ALA B O 1
ATOM 4809 N N . LYS B 1 260 ? -25.172 -3.201 1.191 1 92 260 LYS B N 1
ATOM 4810 C CA . LYS B 1 260 ? -25.016 -4.227 0.162 1 92 260 LYS B CA 1
ATOM 4811 C C . LYS B 1 260 ? -23.812 -5.113 0.447 1 92 260 LYS B C 1
ATOM 4813 O O . LYS B 1 260 ? -23.938 -6.34 0.51 1 92 260 LYS B O 1
ATOM 4818 N N . ASN B 1 261 ? -22.656 -4.453 0.618 1 92.44 261 ASN B N 1
ATOM 4819 C CA . ASN B 1 261 ? -21.422 -5.141 0.954 1 92.44 261 ASN B CA 1
ATOM 4820 C C . ASN B 1 261 ? -20.719 -4.488 2.146 1 92.44 261 ASN B C 1
ATOM 4822 O O . ASN B 1 261 ? -20.797 -3.273 2.33 1 92.44 261 ASN B O 1
ATOM 4826 N N . PRO B 1 262 ? -20.094 -5.375 2.984 1 95.56 262 PRO B N 1
ATOM 4827 C CA . PRO B 1 262 ? -19.359 -4.785 4.105 1 95.56 262 PRO B CA 1
ATOM 4828 C C . PRO B 1 262 ? -18.172 -3.92 3.65 1 95.56 262 PRO B C 1
ATOM 4830 O O . PRO B 1 262 ? -17.453 -4.289 2.721 1 95.56 262 PRO B O 1
ATOM 4833 N N . ALA B 1 263 ? -17.984 -2.818 4.305 1 98 263 ALA B N 1
ATOM 4834 C CA . ALA B 1 263 ? -16.969 -1.862 3.867 1 98 263 ALA B CA 1
ATOM 4835 C C . ALA B 1 263 ? -15.859 -1.735 4.902 1 98 263 ALA B C 1
ATOM 4837 O O . ALA B 1 263 ? -16.031 -2.129 6.059 1 98 263 ALA B O 1
ATOM 4838 N N . ILE B 1 264 ? -14.703 -1.281 4.457 1 98.56 264 ILE B N 1
ATOM 4839 C CA . ILE B 1 264 ? -13.625 -0.811 5.328 1 98.56 264 ILE B CA 1
ATOM 4840 C C . ILE B 1 264 ? -13.727 0.704 5.496 1 98.56 264 ILE B C 1
ATOM 4842 O O . ILE B 1 264 ? -13.867 1.435 4.512 1 98.56 264 ILE B O 1
ATOM 4846 N N . LEU B 1 265 ? -13.727 1.143 6.723 1 98.88 265 LEU B N 1
ATOM 4847 C CA . LEU B 1 265 ? -13.75 2.572 7.012 1 98.88 265 LEU B CA 1
ATOM 4848 C C . LEU B 1 265 ? -12.398 3.049 7.527 1 98.88 265 LEU B C 1
ATOM 4850 O O . LEU B 1 265 ? -11.836 2.453 8.453 1 98.88 265 LEU B O 1
ATOM 4854 N N . VAL B 1 266 ? -11.859 4.078 6.91 1 98.94 266 VAL B N 1
ATOM 4855 C CA . VAL B 1 266 ? -10.57 4.637 7.297 1 98.94 266 VAL B CA 1
ATOM 4856 C C . VAL B 1 266 ? -10.75 6.09 7.742 1 98.94 266 VAL B C 1
ATOM 4858 O O . VAL B 1 266 ? -11.367 6.891 7.031 1 98.94 266 VAL B O 1
ATOM 4861 N N . ASN B 1 267 ? -10.211 6.43 8.922 1 98.75 267 ASN B N 1
ATOM 4862 C CA . ASN B 1 267 ? -10.312 7.797 9.414 1 98.75 267 ASN B CA 1
ATOM 4863 C C . ASN B 1 267 ? -8.938 8.406 9.672 1 98.75 267 ASN B C 1
ATOM 4865 O O . ASN B 1 267 ? -8.227 7.984 10.586 1 98.75 267 ASN B O 1
ATOM 4869 N N . VAL B 1 268 ? -8.562 9.367 8.875 1 97.75 268 VAL B N 1
ATOM 4870 C CA . VAL B 1 268 ? -7.32 10.117 9.07 1 97.75 268 VAL B CA 1
ATOM 4871 C C . VAL B 1 268 ? -7.637 11.594 9.273 1 97.75 268 VAL B C 1
ATOM 4873 O O . VAL B 1 268 ? -6.766 12.453 9.102 1 97.75 268 VAL B O 1
ATOM 4876 N N . ALA B 1 269 ? -8.875 11.875 9.539 1 95.81 269 ALA B N 1
ATOM 4877 C CA . ALA B 1 269 ? -9.312 13.242 9.828 1 95.81 269 ALA B CA 1
ATOM 4878 C C . ALA B 1 269 ? -9.18 13.555 11.312 1 95.81 269 ALA B C 1
ATOM 4880 O O . ALA B 1 269 ? -8.07 13.727 11.82 1 95.81 269 ALA B O 1
ATOM 4881 N N . ARG B 1 270 ? -10.328 13.555 12.031 1 94.06 270 ARG B N 1
ATOM 4882 C CA . ARG B 1 270 ? -10.438 13.672 13.477 1 94.06 270 ARG B CA 1
ATOM 4883 C C . ARG B 1 270 ? -11.391 12.625 14.047 1 94.06 270 ARG B C 1
ATOM 4885 O O . ARG B 1 270 ? -12.344 12.227 13.375 1 94.06 270 ARG B O 1
ATOM 4892 N N . GLY B 1 271 ? -11.031 12.18 15.234 1 96.19 271 GLY B N 1
ATOM 4893 C CA . GLY B 1 271 ? -11.867 11.148 15.836 1 96.19 271 GLY B CA 1
ATOM 4894 C C . GLY B 1 271 ? -13.336 11.531 15.906 1 96.19 271 GLY B C 1
ATOM 4895 O O . GLY B 1 271 ? -14.211 10.703 15.672 1 96.19 271 GLY B O 1
ATOM 4896 N N . GLN B 1 272 ? -13.609 12.836 16.078 1 96.44 272 GLN B N 1
ATOM 4897 C CA . GLN B 1 272 ? -14.953 13.328 16.344 1 96.44 272 GLN B CA 1
ATOM 4898 C C . GLN B 1 272 ? -15.789 13.359 15.07 1 96.44 272 GLN B C 1
ATOM 4900 O O . GLN B 1 272 ? -17 13.609 15.117 1 96.44 272 GLN B O 1
ATOM 4905 N N . ILE B 1 273 ? -15.258 13.055 13.977 1 97.69 273 ILE B N 1
ATOM 4906 C CA . ILE B 1 273 ? -16.016 12.977 12.727 1 97.69 273 ILE B CA 1
ATOM 4907 C C . ILE B 1 273 ? -16.969 11.789 12.781 1 97.69 273 ILE B C 1
ATOM 4909 O O . ILE B 1 273 ? -18.047 11.828 12.18 1 97.69 273 ILE B O 1
ATOM 4913 N N . ILE B 1 274 ? -16.562 10.758 13.547 1 98.62 274 ILE B N 1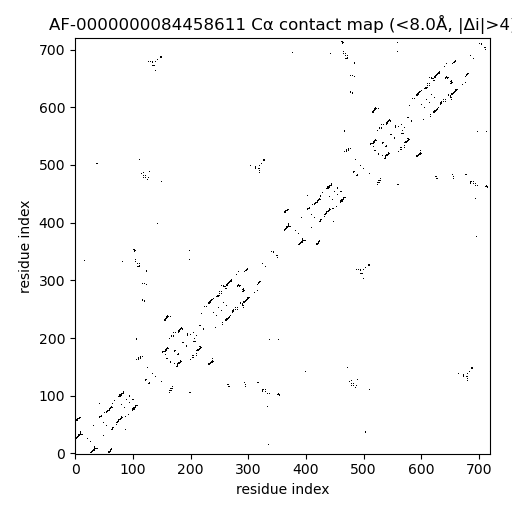
ATOM 4914 C CA . ILE B 1 274 ? -17.359 9.539 13.68 1 98.62 274 ILE B CA 1
ATOM 4915 C C . ILE B 1 274 ? -17.969 9.477 15.078 1 98.62 274 ILE B C 1
ATOM 4917 O O . ILE B 1 274 ? -17.312 9.781 16.062 1 98.62 274 ILE B O 1
ATOM 4921 N N . ASP B 1 275 ? -19.25 9.156 15.164 1 98.5 275 ASP B N 1
ATOM 4922 C CA . ASP B 1 275 ? -19.766 8.68 16.438 1 98.5 275 ASP B CA 1
ATOM 4923 C C . ASP B 1 275 ? -19.109 7.363 16.844 1 98.5 275 ASP B C 1
ATOM 4925 O O . ASP B 1 275 ? -19.469 6.305 16.328 1 98.5 275 ASP B O 1
ATOM 4929 N N . GLN B 1 276 ? -18.203 7.441 17.766 1 98.06 276 GLN B N 1
ATOM 4930 C CA . GLN B 1 276 ? -17.344 6.305 18.078 1 98.06 276 GLN B CA 1
ATOM 4931 C C . GLN B 1 276 ? -18.156 5.137 18.625 1 98.06 276 GLN B C 1
ATOM 4933 O O . GLN B 1 276 ? -17.828 3.973 18.391 1 98.06 276 GLN B O 1
ATOM 4938 N N . ASN B 1 277 ? -19.203 5.426 19.391 1 97.88 277 ASN B N 1
ATOM 4939 C CA . ASN B 1 277 ? -20.062 4.352 19.875 1 97.88 277 ASN B CA 1
ATOM 4940 C C . ASN B 1 277 ? -20.766 3.627 18.734 1 97.88 277 ASN B C 1
ATOM 4942 O O . ASN B 1 277 ? -20.875 2.4 18.734 1 97.88 277 ASN B O 1
ATOM 4946 N N . ALA B 1 278 ? -21.219 4.375 17.781 1 98.44 278 ALA B N 1
ATOM 4947 C CA . ALA B 1 278 ? -21.828 3.773 16.594 1 98.44 278 ALA B CA 1
ATOM 4948 C C . ALA B 1 278 ? -20.812 2.936 15.828 1 98.44 278 ALA B C 1
ATOM 4950 O O . ALA B 1 278 ? -21.125 1.859 15.32 1 98.44 278 ALA B O 1
ATOM 4951 N N . LEU B 1 279 ? -19.609 3.42 15.734 1 98.62 279 LEU B N 1
ATOM 4952 C CA . LEU B 1 279 ? -18.531 2.697 15.07 1 98.62 279 LEU B CA 1
ATOM 4953 C C . LEU B 1 279 ? -18.281 1.357 15.75 1 98.62 279 LEU B C 1
ATOM 4955 O O . LEU B 1 279 ? -18.219 0.32 15.086 1 98.62 279 LEU B O 1
ATOM 4959 N N . ILE B 1 280 ? -18.156 1.421 17.047 1 98.38 280 ILE B N 1
ATOM 4960 C CA . ILE B 1 280 ? -17.891 0.218 17.828 1 98.38 280 ILE B CA 1
ATOM 4961 C C . ILE B 1 280 ? -19.016 -0.787 17.625 1 98.38 280 ILE B C 1
ATOM 4963 O O . ILE B 1 280 ? -18.781 -1.974 17.406 1 98.38 280 ILE B O 1
ATOM 4967 N N . ALA B 1 281 ? -20.219 -0.29 17.688 1 98.25 281 ALA B N 1
ATOM 4968 C CA . ALA B 1 281 ? -21.391 -1.158 17.5 1 98.25 281 ALA B CA 1
ATOM 4969 C C . ALA B 1 281 ? -21.359 -1.828 16.125 1 98.25 281 ALA B C 1
ATOM 4971 O O . ALA B 1 281 ? -21.625 -3.025 16 1 98.25 281 ALA B O 1
ATOM 4972 N N . SER B 1 282 ? -21.062 -1.094 15.094 1 98.25 282 SER B N 1
ATOM 4973 C CA . SER B 1 282 ? -21 -1.628 13.734 1 98.25 282 SER B CA 1
ATOM 4974 C C . SER B 1 282 ? -19.906 -2.672 13.594 1 98.25 282 SER B C 1
ATOM 4976 O O . SER B 1 282 ? -20.094 -3.713 12.969 1 98.25 282 SER B O 1
ATOM 4978 N N . LEU B 1 283 ? -18.766 -2.43 14.156 1 98.12 283 LEU B N 1
ATOM 4979 C CA . LEU B 1 283 ? -17.625 -3.346 14.109 1 98.12 283 LEU B CA 1
ATOM 4980 C C . LEU B 1 283 ? -17.953 -4.645 14.844 1 98.12 283 LEU B C 1
ATOM 4982 O O . LEU B 1 283 ? -17.594 -5.73 14.375 1 98.12 283 LEU B O 1
ATOM 4986 N N . LYS B 1 284 ? -18.625 -4.535 15.938 1 97.31 284 LYS B N 1
ATOM 4987 C CA . LYS B 1 284 ? -19.016 -5.715 16.703 1 97.31 284 LYS B CA 1
ATOM 4988 C C . LYS B 1 284 ? -20.062 -6.535 15.961 1 97.31 284 LYS B C 1
ATOM 4990 O O . LYS B 1 284 ? -20.062 -7.766 16.047 1 97.31 284 LYS B O 1
ATOM 4995 N N . LYS B 1 285 ? -20.969 -5.824 15.312 1 96 285 LYS B N 1
ATOM 4996 C CA . LYS B 1 285 ? -21.969 -6.5 14.484 1 96 285 LYS B CA 1
ATOM 4997 C C . LYS B 1 285 ? -21.297 -7.367 13.422 1 96 285 LYS B C 1
ATOM 4999 O O . LYS B 1 285 ? -21.719 -8.492 13.164 1 96 285 LYS B O 1
ATOM 5004 N N . GLY B 1 286 ? -20.25 -6.797 12.781 1 93.81 286 GLY B N 1
ATOM 5005 C CA . GLY B 1 286 ? -19.422 -7.543 11.852 1 93.81 286 GLY B CA 1
ATOM 5006 C C . GLY B 1 286 ? -20 -7.613 10.453 1 93.81 286 GLY B C 1
ATOM 5007 O O . GLY B 1 286 ? -21.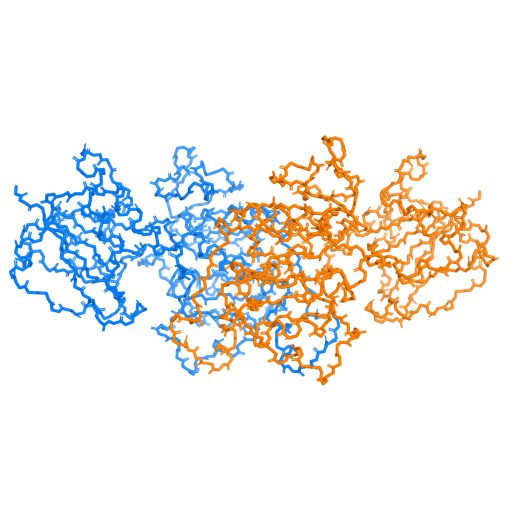188 -7.34 10.25 1 93.81 286 GLY B O 1
ATOM 5008 N N . ALA B 1 287 ? -19.234 -8.078 9.57 1 92 287 ALA B N 1
ATOM 5009 C CA . ALA B 1 287 ? -19.547 -8.078 8.141 1 92 287 ALA B CA 1
ATOM 5010 C C . ALA B 1 287 ? -20.719 -9 7.836 1 92 287 ALA B C 1
ATOM 5012 O O . ALA B 1 287 ? -21.562 -8.688 6.996 1 92 287 ALA B O 1
ATOM 5013 N N . ALA B 1 288 ? -20.797 -10.086 8.477 1 90.62 288 ALA B N 1
ATOM 5014 C CA . ALA B 1 288 ? -21.812 -11.109 8.211 1 90.62 288 ALA B CA 1
ATOM 5015 C C . ALA B 1 288 ? -23.203 -10.625 8.625 1 90.62 288 ALA B C 1
ATOM 5017 O O . ALA B 1 288 ? -24.219 -11.125 8.133 1 90.62 288 ALA B O 1
ATOM 5018 N N . ASN B 1 289 ? -23.219 -9.609 9.508 1 93.81 289 ASN B N 1
ATOM 5019 C CA . ASN B 1 289 ? -24.5 -9.164 10.062 1 93.81 289 ASN B CA 1
ATOM 5020 C C . ASN B 1 289 ? -24.797 -7.715 9.688 1 93.81 289 ASN B C 1
ATOM 5022 O O . ASN B 1 289 ? -25.516 -7.02 10.398 1 93.81 289 ASN B O 1
ATOM 5026 N N . GLY B 1 290 ? -24.125 -7.258 8.68 1 94.62 290 GLY B N 1
ATOM 5027 C CA . GLY B 1 290 ? -24.438 -5.938 8.164 1 94.62 290 GLY B CA 1
ATOM 5028 C C . GLY B 1 290 ? -23.609 -4.832 8.797 1 94.62 290 GLY B C 1
ATOM 5029 O O . GLY B 1 290 ? -23.969 -3.656 8.703 1 94.62 290 GLY B O 1
ATOM 5030 N N . GLY B 1 291 ? -22.578 -5.203 9.516 1 97.25 291 GLY B N 1
ATOM 5031 C CA . GLY B 1 291 ? -21.625 -4.238 10.039 1 97.25 291 GLY B CA 1
ATOM 5032 C C . GLY B 1 291 ? -20.406 -4.062 9.156 1 97.25 291 GLY B C 1
ATOM 5033 O O . GLY B 1 291 ? -20.344 -4.609 8.055 1 97.25 291 GLY B O 1
ATOM 5034 N N . LEU B 1 292 ? -19.562 -3.262 9.625 1 98 292 LEU B N 1
ATOM 5035 C CA . LEU B 1 292 ? -18.312 -2.982 8.906 1 98 292 LEU B CA 1
ATOM 5036 C C . LEU B 1 292 ? -17.453 -4.234 8.797 1 98 292 LEU B C 1
ATOM 5038 O O . LEU B 1 292 ? -17.406 -5.039 9.734 1 98 292 LEU B O 1
ATOM 5042 N N . LEU B 1 293 ? -16.812 -4.371 7.664 1 97 293 LEU B N 1
ATOM 5043 C CA . LEU B 1 293 ? -15.773 -5.387 7.535 1 97 293 LEU B CA 1
ATOM 5044 C C . LEU B 1 293 ? -14.609 -5.098 8.477 1 97 293 LEU B C 1
ATOM 5046 O O . LEU B 1 293 ? -14.102 -6.004 9.148 1 97 293 LEU B O 1
ATOM 5050 N N . ALA B 1 294 ? -14.18 -3.842 8.508 1 98.06 294 ALA B N 1
ATOM 5051 C CA . ALA B 1 294 ? -13.047 -3.42 9.328 1 98.06 294 ALA B CA 1
ATOM 5052 C C . ALA B 1 294 ? -12.945 -1.898 9.383 1 98.06 294 ALA B C 1
ATOM 5054 O O . ALA B 1 294 ? -13.664 -1.195 8.672 1 98.06 294 ALA B O 1
ATOM 5055 N N . ALA B 1 295 ? -12.062 -1.417 10.273 1 98.75 295 ALA B N 1
ATOM 5056 C CA . ALA B 1 295 ? -11.773 0.013 10.336 1 98.75 295 ALA B CA 1
ATOM 5057 C C . ALA B 1 295 ? -10.289 0.256 10.609 1 98.75 295 ALA B C 1
ATOM 5059 O O . ALA B 1 295 ? -9.641 -0.536 11.297 1 98.75 295 ALA B O 1
ATOM 5060 N N . ALA B 1 296 ? -9.773 1.255 10.047 1 98.88 296 ALA B N 1
ATOM 5061 C CA . ALA B 1 296 ? -8.453 1.78 10.359 1 98.88 296 ALA B CA 1
ATOM 5062 C C . ALA B 1 296 ? -8.539 3.215 10.875 1 98.88 296 ALA B C 1
ATOM 5064 O O . ALA B 1 296 ? -9.07 4.094 10.195 1 98.88 296 ALA B O 1
ATOM 5065 N N . LEU B 1 297 ? -7.996 3.428 12.062 1 98.44 297 LEU B N 1
ATOM 5066 C CA . LEU B 1 297 ? -8.148 4.707 12.742 1 98.44 297 LEU B CA 1
ATOM 5067 C C . LEU B 1 297 ? -6.797 5.273 13.156 1 98.44 297 LEU B C 1
ATOM 5069 O O . LEU B 1 297 ? -6.125 4.711 14.031 1 98.44 297 LEU B O 1
ATOM 5073 N N . ASP B 1 298 ? -6.418 6.379 12.57 1 96.12 298 ASP B N 1
ATOM 5074 C CA . ASP B 1 298 ? -5.25 7.102 13.062 1 96.12 298 ASP B CA 1
ATOM 5075 C C . ASP B 1 298 ? -5.641 8.125 14.125 1 96.12 298 ASP B C 1
ATOM 5077 O O . ASP B 1 298 ? -4.781 8.781 14.711 1 96.12 298 ASP B O 1
ATOM 5081 N N . VAL B 1 299 ? -6.938 8.328 14.297 1 94.81 299 VAL B N 1
ATOM 5082 C CA . VAL B 1 299 ? -7.512 9.273 15.25 1 94.81 299 VAL B CA 1
ATOM 5083 C C . VAL B 1 299 ? -8.695 8.633 15.969 1 94.81 299 VAL B C 1
ATOM 5085 O O . VAL B 1 299 ? -9.383 7.781 15.406 1 94.81 299 VAL B O 1
ATOM 5088 N N . THR B 1 300 ? -8.875 8.992 17.141 1 95.44 300 THR B N 1
ATOM 5089 C CA . THR B 1 300 ? -9.969 8.492 17.969 1 95.44 300 THR B CA 1
ATOM 5090 C C . THR B 1 300 ? -10.602 9.617 18.781 1 95.44 300 THR B C 1
ATOM 5092 O O . THR B 1 300 ? -10.141 10.758 18.719 1 95.44 300 THR B O 1
ATOM 5095 N N . ASP B 1 301 ? -11.586 9.281 19.453 1 94.56 301 ASP B N 1
ATOM 5096 C CA . ASP B 1 301 ? -12.234 10.211 20.375 1 94.56 301 ASP B CA 1
ATOM 5097 C C . ASP B 1 301 ? -12.477 9.555 21.734 1 94.56 301 ASP B C 1
ATOM 5099 O O . ASP B 1 301 ? -13.336 8.68 21.859 1 94.56 301 ASP B O 1
ATOM 5103 N N . PRO B 1 302 ? -11.844 9.906 22.812 1 92.62 302 PRO B N 1
ATOM 5104 C CA . PRO B 1 302 ? -10.812 10.945 22.891 1 92.62 302 PRO B CA 1
ATOM 5105 C C . PRO B 1 302 ? -9.461 10.477 22.344 1 92.62 302 PRO B C 1
ATOM 5107 O O . PRO B 1 302 ? -9.32 9.312 21.953 1 92.62 302 PRO B O 1
ATOM 5110 N N . GLU B 1 303 ? -8.539 11.383 22.312 1 87.19 303 GLU B N 1
ATOM 5111 C CA . GLU B 1 303 ? -7.141 11.133 22 1 87.19 303 GLU B CA 1
ATOM 5112 C C . GLU B 1 303 ? -6.227 11.648 23.109 1 87.19 303 GLU B C 1
ATOM 5114 O O . GLU B 1 303 ? -6.25 12.844 23.422 1 87.19 303 GLU B O 1
ATOM 5119 N N . PRO B 1 304 ? -5.574 10.844 23.734 1 89.25 304 PRO B N 1
ATOM 5120 C CA . PRO B 1 304 ? -5.348 9.422 23.469 1 89.25 304 PRO B CA 1
ATOM 5121 C C . PRO B 1 304 ? -6.562 8.555 23.797 1 89.25 304 PRO B C 1
ATOM 5123 O O . PRO B 1 304 ? -7.367 8.914 24.656 1 89.25 304 PRO B O 1
ATOM 5126 N N . LEU B 1 305 ? -6.574 7.41 23.125 1 93.06 305 LEU B N 1
ATOM 5127 C CA . LEU B 1 305 ? -7.648 6.457 23.391 1 93.06 305 LEU B CA 1
ATOM 5128 C C . LEU B 1 305 ? -7.492 5.836 24.766 1 93.06 305 LEU B C 1
ATOM 5130 O O . LEU B 1 305 ? -6.43 5.305 25.094 1 93.06 305 LEU B O 1
ATOM 5134 N N . PRO B 1 306 ? -8.516 5.926 25.562 1 94.19 306 PRO B N 1
ATOM 5135 C CA . PRO B 1 306 ? -8.406 5.367 26.906 1 94.19 306 PRO B CA 1
ATOM 5136 C C . PRO B 1 306 ? -8.125 3.867 26.906 1 94.19 306 PRO B C 1
ATOM 5138 O O . PRO B 1 306 ? -8.633 3.143 26.047 1 94.19 306 PRO B O 1
ATOM 5141 N N . GLU B 1 307 ? -7.453 3.428 27.891 1 93.75 307 GLU B N 1
ATOM 5142 C CA . GLU B 1 307 ? -7.016 2.037 27.984 1 93.75 307 GLU B CA 1
ATOM 5143 C C . GLU B 1 307 ? -8.211 1.089 28.078 1 93.75 307 GLU B C 1
ATOM 5145 O O . GLU B 1 307 ? -8.117 -0.067 27.656 1 93.75 307 GLU B O 1
ATOM 5150 N N . ASP B 1 308 ? -9.266 1.58 28.578 1 95.88 308 ASP B N 1
ATOM 5151 C CA . ASP B 1 308 ? -10.414 0.708 28.797 1 95.88 308 ASP B CA 1
ATOM 5152 C C . ASP B 1 308 ? -11.352 0.712 27.594 1 95.88 308 ASP B C 1
ATOM 5154 O O . ASP B 1 308 ? -12.391 0.056 27.609 1 95.88 308 ASP B O 1
ATOM 5158 N N . SER B 1 309 ? -10.961 1.408 26.625 1 96.5 309 SER B N 1
ATOM 5159 C CA . SER B 1 309 ? -11.805 1.449 25.438 1 96.5 309 SER B CA 1
ATOM 5160 C C . SER B 1 309 ? -11.922 0.071 24.797 1 96.5 309 SER B C 1
ATOM 5162 O O . SER B 1 309 ? -10.922 -0.62 24.609 1 96.5 309 SER B O 1
ATOM 5164 N N . GLU B 1 310 ? -13.133 -0.298 24.328 1 96 310 GLU B N 1
ATOM 5165 C CA . GLU B 1 310 ? -13.391 -1.564 23.656 1 96 310 GLU B CA 1
ATOM 5166 C C . GLU B 1 310 ? -12.742 -1.594 22.266 1 96 310 GLU B C 1
ATOM 5168 O O . GLU B 1 310 ? -12.5 -2.666 21.719 1 96 310 GLU B O 1
ATOM 5173 N N . LEU B 1 311 ? -12.398 -0.47 21.75 1 96.31 311 LEU B N 1
ATOM 5174 C CA . LEU B 1 311 ? -11.844 -0.354 20.406 1 96.31 311 LEU B CA 1
ATOM 5175 C C . LEU B 1 311 ? -10.523 -1.102 20.297 1 96.31 311 LEU B C 1
ATOM 5177 O O . LEU B 1 311 ? -10.219 -1.681 19.25 1 96.31 311 LEU B O 1
ATOM 5181 N N . TRP B 1 312 ? -9.828 -1.162 21.375 1 95.75 312 TRP B N 1
ATOM 5182 C CA . TRP B 1 312 ? -8.508 -1.771 21.375 1 95.75 312 TRP B CA 1
ATOM 5183 C C . TRP B 1 312 ? -8.586 -3.252 21.016 1 95.75 312 TRP B C 1
ATOM 5185 O O . TRP B 1 312 ? -7.703 -3.781 20.328 1 95.75 312 TRP B O 1
ATOM 5195 N N . GLY B 1 313 ? -9.633 -3.826 21.469 1 94.69 313 GLY B N 1
ATOM 5196 C CA . GLY B 1 313 ? -9.664 -5.281 21.438 1 94.69 313 GLY B CA 1
ATOM 5197 C C . GLY B 1 313 ? -10.445 -5.844 20.266 1 94.69 313 GLY B C 1
ATOM 5198 O O . GLY B 1 313 ? -10.523 -7.062 20.094 1 94.69 313 GLY B O 1
ATOM 5199 N N . LEU B 1 314 ? -11.07 -4.98 19.453 1 95.75 314 LEU B N 1
ATOM 5200 C CA . LEU B 1 314 ? -11.82 -5.465 18.312 1 95.75 314 LEU B CA 1
ATOM 5201 C C . LEU B 1 314 ? -10.891 -6.031 17.25 1 95.75 314 LEU B C 1
ATOM 5203 O O . LEU B 1 314 ? -9.922 -5.375 16.844 1 95.75 314 LEU B O 1
ATOM 5207 N N . PRO B 1 315 ? -11.094 -7.25 16.766 1 92.25 315 PRO B N 1
ATOM 5208 C CA . PRO B 1 315 ? -10.148 -7.93 15.875 1 92.25 315 PRO B CA 1
ATOM 5209 C C . PRO B 1 315 ? -10.109 -7.309 14.484 1 92.25 315 PRO B C 1
ATOM 5211 O O . PRO B 1 315 ? -9.164 -7.543 13.727 1 92.25 315 PRO B O 1
ATOM 5214 N N . ASN B 1 316 ? -11.141 -6.57 14.102 1 95.75 316 ASN B N 1
ATOM 5215 C CA . ASN B 1 316 ? -11.234 -6.008 12.758 1 95.75 316 ASN B CA 1
ATOM 5216 C C . ASN B 1 316 ? -10.969 -4.508 12.758 1 95.75 316 ASN B C 1
ATOM 5218 O O . ASN B 1 316 ? -11.523 -3.771 11.945 1 95.75 316 ASN B O 1
ATOM 5222 N N . VAL B 1 317 ? -10.125 -4.055 13.719 1 97.5 317 VAL B N 1
ATOM 5223 C CA . VAL B 1 317 ? -9.758 -2.645 13.766 1 97.5 317 VAL B CA 1
ATOM 5224 C C . VAL B 1 317 ? -8.234 -2.514 13.836 1 97.5 317 VAL B C 1
ATOM 5226 O O . VAL B 1 317 ? -7.562 -3.354 14.438 1 97.5 317 VAL B O 1
ATOM 5229 N N . PHE B 1 318 ? -7.719 -1.593 13.18 1 98.31 318 PHE B N 1
ATOM 5230 C CA . PHE B 1 318 ? -6.332 -1.158 13.297 1 98.31 318 PHE B CA 1
ATOM 5231 C C . PHE B 1 318 ? -6.258 0.281 13.797 1 98.31 318 PHE B C 1
ATOM 5233 O O . PHE B 1 318 ? -6.922 1.166 13.258 1 98.31 318 PHE B O 1
ATOM 5240 N N . ILE B 1 319 ? -5.488 0.532 14.836 1 97 319 ILE B N 1
ATOM 5241 C CA . ILE B 1 319 ? -5.375 1.848 15.453 1 97 319 ILE B CA 1
ATOM 5242 C C . ILE B 1 319 ? -3.908 2.268 15.516 1 97 319 ILE B C 1
ATOM 5244 O O . ILE B 1 319 ? -3.041 1.469 15.875 1 97 319 ILE B O 1
ATOM 5248 N N . SER B 1 320 ? -3.629 3.436 15.055 1 93.94 320 SER B N 1
ATOM 5249 C CA . SER B 1 320 ? -2.332 4.062 15.297 1 93.94 320 SER B CA 1
ATOM 5250 C C . SER B 1 320 ? -2.488 5.398 16.016 1 93.94 320 SER B C 1
ATOM 5252 O O . SER B 1 320 ? -3.566 5.992 16 1 93.94 320 SER B O 1
ATOM 5254 N N . PRO B 1 321 ? -1.511 5.863 16.75 1 90.88 321 PRO B N 1
ATOM 5255 C CA . PRO B 1 321 ? -1.616 7.039 17.609 1 90.88 321 PRO B CA 1
ATOM 5256 C C . PRO B 1 321 ? -1.344 8.344 16.859 1 90.88 321 PRO B C 1
ATOM 5258 O O . PRO B 1 321 ? -0.404 9.07 17.203 1 90.88 321 PRO B O 1
ATOM 5261 N N . HIS B 1 322 ? -2.205 8.703 15.938 1 90.12 322 HIS B N 1
ATOM 5262 C CA . HIS B 1 322 ? -2.125 9.961 15.195 1 90.12 322 HIS B CA 1
ATOM 5263 C C . HIS B 1 322 ? -0.73 10.172 14.617 1 90.12 322 HIS B C 1
ATOM 5265 O O . HIS B 1 322 ? -0.131 11.227 14.805 1 90.12 322 HIS B O 1
ATOM 5271 N N . ILE B 1 323 ? -0.273 9.188 13.859 1 89.75 323 ILE B N 1
ATOM 5272 C CA . ILE B 1 323 ? 1.116 9.141 13.414 1 89.75 323 ILE B CA 1
ATOM 5273 C C . ILE B 1 323 ? 1.173 9.086 11.891 1 89.75 323 ILE B C 1
ATOM 5275 O O . ILE B 1 323 ? 2.256 9.047 11.305 1 89.75 323 ILE B O 1
ATOM 5279 N N . SER B 1 324 ? 0.067 9.102 11.242 1 93.44 324 SER B N 1
ATOM 5280 C CA . SER B 1 324 ? -0.001 8.852 9.805 1 93.44 324 SER B CA 1
ATOM 5281 C C . SER B 1 324 ? 0.833 9.859 9.023 1 93.44 324 SER B C 1
ATOM 5283 O O . SER B 1 324 ? 1.334 9.555 7.941 1 93.44 324 SER B O 1
ATOM 5285 N N . SER B 1 325 ? 1.021 11.047 9.586 1 92.69 325 SER B N 1
ATOM 5286 C CA . SER B 1 325 ? 1.73 12.102 8.875 1 92.69 325 SER B CA 1
ATOM 5287 C C . SER B 1 325 ? 3.215 12.102 9.219 1 92.69 325 SER B C 1
ATOM 5289 O O . SER B 1 325 ? 4.008 12.805 8.586 1 92.69 325 SER B O 1
ATOM 5291 N N . VAL B 1 326 ? 3.6 11.383 10.18 1 88.81 326 VAL B N 1
ATOM 5292 C CA . VAL B 1 326 ? 4.93 11.508 10.766 1 88.81 326 VAL B CA 1
ATOM 5293 C C . VAL B 1 326 ? 5.941 10.734 9.938 1 88.81 326 VAL B C 1
ATOM 5295 O O . VAL B 1 326 ? 5.961 9.5 9.961 1 88.81 326 VAL B O 1
ATOM 5298 N N . THR B 1 327 ? 6.727 11.328 9.164 1 90.69 327 THR B N 1
ATOM 5299 C CA . THR B 1 327 ? 7.91 10.867 8.445 1 90.69 327 THR B CA 1
ATOM 5300 C C . THR B 1 327 ? 8.969 11.961 8.391 1 90.69 327 THR B C 1
ATOM 5302 O O . THR B 1 327 ? 8.672 13.141 8.609 1 90.69 327 THR B O 1
ATOM 5305 N N . GLN B 1 328 ? 10.156 11.625 8.18 1 85.88 328 GLN B N 1
ATOM 5306 C CA . GLN B 1 328 ? 11.211 12.617 7.98 1 85.88 328 GLN B CA 1
ATOM 5307 C C . GLN B 1 328 ? 10.891 13.523 6.793 1 85.88 328 GLN B C 1
ATOM 5309 O O . GLN B 1 328 ? 11.141 14.727 6.848 1 85.88 328 GLN B O 1
ATOM 5314 N N . GLN B 1 329 ? 10.312 12.977 5.816 1 93.88 329 GLN B N 1
ATOM 5315 C CA . GLN B 1 329 ? 10 13.719 4.602 1 93.88 329 GLN B CA 1
ATOM 5316 C C . GLN B 1 329 ? 8.914 14.75 4.852 1 93.88 329 GLN B C 1
ATOM 5318 O O . GLN B 1 329 ? 8.906 15.82 4.234 1 93.88 329 GLN B O 1
ATOM 5323 N N . THR B 1 330 ? 7.969 14.438 5.746 1 92.75 330 THR B N 1
ATOM 5324 C CA . THR B 1 330 ? 6.895 15.375 6.051 1 92.75 330 THR B CA 1
ATOM 5325 C C . THR B 1 330 ? 7.453 16.656 6.656 1 92.75 330 THR B C 1
ATOM 5327 O O . THR B 1 330 ? 7.051 17.766 6.273 1 92.75 330 THR B O 1
ATOM 5330 N N . VAL B 1 331 ? 8.391 16.562 7.57 1 88.12 331 VAL B N 1
ATOM 5331 C CA . VAL B 1 331 ? 9.008 17.719 8.211 1 88.12 331 VAL B CA 1
ATOM 5332 C C . VAL B 1 331 ? 9.75 18.547 7.172 1 88.12 331 VAL B C 1
ATOM 5334 O O . VAL B 1 331 ? 9.617 19.766 7.137 1 88.12 331 VAL B O 1
ATOM 5337 N N . ALA B 1 332 ? 10.477 17.859 6.355 1 91.88 332 ALA B N 1
ATOM 5338 C CA . ALA B 1 332 ? 11.227 18.547 5.305 1 91.88 332 ALA B CA 1
ATOM 5339 C C . ALA B 1 332 ? 10.289 19.328 4.383 1 91.88 332 ALA B C 1
ATOM 5341 O O . ALA B 1 332 ? 10.602 20.438 3.979 1 91.88 332 ALA B O 1
ATOM 5342 N N . ARG B 1 333 ? 9.172 18.797 4.102 1 95.44 333 ARG B N 1
ATOM 5343 C CA . ARG B 1 333 ? 8.227 19.438 3.207 1 95.44 333 ARG B CA 1
ATOM 5344 C C . ARG B 1 333 ? 7.562 20.641 3.889 1 95.44 333 ARG B C 1
ATOM 5346 O O . ARG B 1 333 ? 7.262 21.641 3.238 1 95.44 333 ARG B O 1
ATOM 5353 N N . ALA B 1 334 ? 7.297 20.484 5.156 1 94.25 334 ALA B N 1
ATOM 5354 C CA . ALA B 1 334 ? 6.754 21.625 5.883 1 94.25 334 ALA B CA 1
ATOM 5355 C C . ALA B 1 334 ? 7.684 22.828 5.789 1 94.25 334 ALA B C 1
ATOM 5357 O O . ALA B 1 334 ? 7.238 23.953 5.535 1 94.25 334 ALA B O 1
ATOM 5358 N N . TYR B 1 335 ? 8.984 22.578 5.918 1 93.94 335 TYR B N 1
ATOM 5359 C CA . TYR B 1 335 ? 9.969 23.656 5.801 1 93.94 335 TYR B CA 1
ATOM 5360 C C . TYR B 1 335 ? 10.031 24.188 4.375 1 93.94 335 TYR B C 1
ATOM 5362 O O . TYR B 1 335 ? 10.172 25.391 4.16 1 93.94 335 TYR B O 1
ATOM 5370 N N . LYS B 1 336 ? 9.898 23.297 3.479 1 95.19 336 LYS B N 1
ATOM 5371 C CA . LYS B 1 336 ? 9.914 23.688 2.074 1 95.19 336 LYS B CA 1
ATOM 5372 C C . LYS B 1 336 ? 8.742 24.609 1.753 1 95.19 336 LYS B C 1
ATOM 5374 O O . LYS B 1 336 ? 8.922 25.656 1.111 1 95.19 336 LYS B O 1
ATOM 5379 N N . ILE B 1 337 ? 7.559 24.281 2.166 1 96.5 337 ILE B N 1
ATOM 5380 C CA . ILE B 1 337 ? 6.359 25.078 1.951 1 96.5 337 ILE B CA 1
ATOM 5381 C C . ILE B 1 337 ? 6.543 26.453 2.582 1 96.5 337 ILE B C 1
ATOM 5383 O O . ILE B 1 337 ? 6.246 27.484 1.955 1 96.5 337 ILE B O 1
ATOM 5387 N N . TRP B 1 338 ? 7.078 26.438 3.746 1 96.12 338 TRP B N 1
ATOM 5388 C CA . TRP B 1 338 ? 7.273 27.688 4.465 1 96.12 338 TRP B CA 1
ATOM 5389 C C . TRP B 1 338 ? 8.281 28.578 3.748 1 96.12 338 TRP B C 1
ATOM 5391 O O . TRP B 1 338 ? 8.023 29.781 3.537 1 96.12 338 TRP B O 1
ATOM 5401 N N . LEU B 1 339 ? 9.398 28 3.361 1 95.31 339 LEU B N 1
ATOM 5402 C CA . LEU B 1 339 ? 10.414 28.75 2.643 1 95.31 339 LEU B CA 1
ATOM 5403 C C . LEU B 1 339 ? 9.852 29.328 1.349 1 95.31 339 LEU B C 1
ATOM 5405 O O . LEU B 1 339 ? 10.094 30.5 1.026 1 95.31 339 LEU B O 1
ATOM 5409 N N . GLU B 1 340 ? 9.109 28.562 0.694 1 95 340 GLU B N 1
ATOM 5410 C CA . GLU B 1 340 ? 8.492 29.031 -0.539 1 95 340 GLU B CA 1
ATOM 5411 C C . GLU B 1 340 ? 7.547 30.203 -0.264 1 95 340 GLU B C 1
ATOM 5413 O O . GLU B 1 340 ? 7.523 31.188 -1.016 1 95 340 GLU B O 1
ATOM 5418 N N . ASN B 1 341 ? 6.781 30.109 0.755 1 96.5 341 ASN B N 1
ATOM 5419 C CA . ASN B 1 341 ? 5.871 31.188 1.122 1 96.5 341 ASN B CA 1
ATOM 5420 C C . ASN B 1 341 ? 6.625 32.438 1.502 1 96.5 341 ASN B C 1
ATOM 5422 O O . ASN B 1 341 ? 6.211 33.562 1.146 1 96.5 341 ASN B O 1
ATOM 5426 N N . LEU B 1 342 ? 7.762 32.281 2.221 1 95.75 342 LEU B N 1
ATOM 5427 C CA . LEU B 1 342 ? 8.555 33.469 2.594 1 95.75 342 LEU B CA 1
ATOM 5428 C C . LEU B 1 342 ? 9.109 34.156 1.357 1 95.75 342 LEU B C 1
ATOM 5430 O O . LEU B 1 342 ? 9.086 35.375 1.271 1 95.75 342 LEU B O 1
ATOM 5434 N N . VAL B 1 343 ? 9.555 33.344 0.453 1 94.88 343 VAL B N 1
ATOM 5435 C CA . VAL B 1 343 ? 10.094 33.906 -0.785 1 94.88 343 VAL B CA 1
ATOM 5436 C C . VAL B 1 343 ? 8.984 34.625 -1.553 1 94.88 343 VAL B C 1
ATOM 5438 O O . VAL B 1 343 ? 9.18 35.75 -2.041 1 94.88 343 VAL B O 1
ATOM 5441 N N . ARG B 1 344 ? 7.867 34 -1.606 1 94.94 344 ARG B N 1
ATOM 5442 C CA . ARG B 1 344 ? 6.73 34.625 -2.287 1 94.94 344 ARG B CA 1
ATOM 5443 C C . ARG B 1 344 ? 6.301 35.906 -1.593 1 94.94 344 ARG B C 1
ATOM 5445 O O . ARG B 1 344 ? 5.945 36.875 -2.254 1 94.94 344 ARG B O 1
ATOM 5452 N N . MET B 1 345 ? 6.316 35.844 -0.323 1 93.19 345 MET B N 1
ATOM 5453 C CA . MET B 1 345 ? 5.949 37.031 0.462 1 93.19 345 MET B CA 1
ATOM 5454 C C . MET B 1 345 ? 6.875 38.219 0.153 1 93.19 345 MET B C 1
ATOM 5456 O O . MET B 1 345 ? 6.418 39.344 -0.014 1 93.19 345 MET B O 1
ATOM 5460 N N . GLU B 1 346 ? 8.133 37.938 0.058 1 91.5 346 GLU B N 1
ATOM 5461 C CA . GLU B 1 346 ? 9.125 38.969 -0.236 1 91.5 346 GLU B CA 1
ATOM 5462 C C . GLU B 1 346 ? 8.922 39.562 -1.635 1 91.5 346 GLU B C 1
ATOM 5464 O O . GLU B 1 346 ? 9.18 40.719 -1.867 1 91.5 346 GLU B O 1
ATOM 5469 N N . LYS B 1 347 ? 8.398 38.75 -2.467 1 93.12 347 LYS B N 1
ATOM 5470 C CA . LYS B 1 347 ? 8.227 39.156 -3.855 1 93.12 347 LYS B CA 1
ATOM 5471 C C . LYS B 1 347 ? 6.824 39.719 -4.094 1 93.12 347 LYS B C 1
ATOM 5473 O O . LYS B 1 347 ? 6.496 40.125 -5.211 1 93.12 347 LYS B O 1
ATOM 5478 N N . GLY B 1 348 ? 6.02 39.719 -3.064 1 92.25 348 GLY B N 1
ATOM 5479 C CA . GLY B 1 348 ? 4.656 40.219 -3.186 1 92.25 348 GLY B CA 1
ATOM 5480 C C . GLY B 1 348 ? 3.738 39.25 -3.924 1 92.25 348 GLY B C 1
ATOM 5481 O O . GLY B 1 348 ? 2.764 39.688 -4.547 1 92.25 348 GLY B O 1
ATOM 5482 N N . GLY B 1 349 ? 4.113 38.031 -3.9 1 92.69 349 GLY B N 1
ATOM 5483 C CA . GLY B 1 349 ? 3.316 37 -4.574 1 92.69 349 GLY B CA 1
ATOM 5484 C C . GLY B 1 349 ? 2.252 36.406 -3.68 1 92.69 349 GLY B C 1
ATOM 5485 O O . GLY B 1 349 ? 2.201 36.688 -2.482 1 92.69 349 GLY B O 1
ATOM 5486 N N . GLU B 1 350 ? 1.389 35.594 -4.289 1 93 350 GLU B N 1
ATOM 5487 C CA . GLU B 1 350 ? 0.363 34.844 -3.547 1 93 350 GLU B CA 1
ATOM 5488 C C . GLU B 1 350 ? 0.97 33.688 -2.754 1 93 350 GLU B C 1
ATOM 5490 O O . GLU B 1 350 ? 1.859 33 -3.246 1 93 350 GLU B O 1
ATOM 5495 N N . LEU B 1 351 ? 0.541 33.562 -1.558 1 95.44 351 LEU B N 1
ATOM 5496 C CA . LEU B 1 351 ? 1.065 32.5 -0.687 1 95.44 351 LEU B CA 1
ATOM 5497 C C . LEU B 1 351 ? 0.267 31.219 -0.845 1 95.44 351 LEU B C 1
ATOM 5499 O O . LEU B 1 351 ? -0.913 31.266 -1.203 1 95.44 351 LEU B O 1
ATOM 5503 N N . PHE B 1 352 ? 0.91 30.141 -0.588 1 93.44 352 PHE B N 1
ATOM 5504 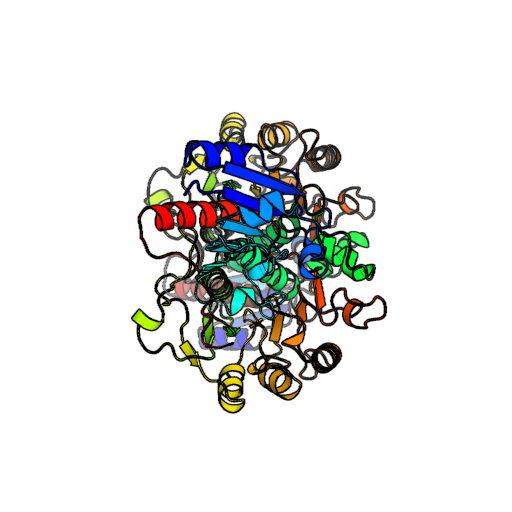C CA . PHE B 1 352 ? 0.227 28.844 -0.527 1 93.44 352 PHE B CA 1
ATOM 5505 C C . PHE B 1 352 ? -0.518 28.688 0.793 1 93.44 352 PHE B C 1
ATOM 5507 O O . PHE B 1 352 ? -0.067 29.188 1.828 1 93.44 352 PHE B O 1
ATOM 5514 N N . ASN B 1 353 ? -1.659 28 0.745 1 94.69 353 ASN B N 1
ATOM 5515 C CA . ASN B 1 353 ? -2.322 27.438 1.915 1 94.69 353 ASN B CA 1
ATOM 5516 C C . ASN B 1 353 ? -2.762 28.531 2.891 1 94.69 353 ASN B C 1
ATOM 5518 O O . ASN B 1 353 ? -2.621 28.375 4.105 1 94.69 353 ASN B O 1
ATOM 5522 N N . VAL B 1 354 ? -3.184 29.641 2.379 1 94.75 354 VAL B N 1
ATOM 5523 C CA . VAL B 1 354 ? -3.682 30.719 3.229 1 94.75 354 VAL B CA 1
ATOM 5524 C C . VAL B 1 354 ? -4.988 30.297 3.893 1 94.75 354 VAL B C 1
ATOM 5526 O O . VAL B 1 354 ? -5.891 29.781 3.227 1 94.75 354 VAL B O 1
ATOM 5529 N N . VAL B 1 355 ? -5.004 30.422 5.199 1 92 355 VAL B N 1
ATOM 5530 C CA . VAL B 1 355 ? -6.211 30.109 5.957 1 92 355 VAL B CA 1
ATOM 5531 C C . VAL B 1 355 ? -7.242 31.219 5.777 1 92 355 VAL B C 1
ATOM 5533 O O . VAL B 1 355 ? -6.934 32.406 5.969 1 92 355 VAL B O 1
ATOM 5536 N N . SER B 1 356 ? -8.406 30.859 5.238 1 81.19 356 SER B N 1
ATOM 5537 C CA . SER B 1 356 ? -9.469 31.844 5.086 1 81.19 356 SER B CA 1
ATOM 5538 C C . SER B 1 356 ? -10.047 32.25 6.438 1 81.19 356 SER B C 1
ATOM 5540 O O . SER B 1 356 ? -10.414 31.406 7.246 1 81.19 356 SER B O 1
ATOM 5542 N N . LYS B 1 357 ? -9.867 33.594 6.812 1 70 357 LYS B N 1
ATOM 5543 C CA . LYS B 1 357 ? -10.375 34.094 8.078 1 70 357 LYS B CA 1
ATOM 5544 C C . LYS B 1 357 ? -11.883 34.312 8.016 1 70 357 LYS B C 1
ATOM 5546 O O . LYS B 1 357 ? -12.539 34.438 9.047 1 70 357 LYS B O 1
ATOM 5551 N N . ALA B 1 358 ? -12.469 34.5 6.809 1 53.22 358 ALA B N 1
ATOM 5552 C CA . ALA B 1 358 ? -13.891 34.844 6.754 1 53.22 358 ALA B CA 1
ATOM 5553 C C . ALA B 1 358 ? -14.719 33.812 7.508 1 53.22 358 ALA B C 1
ATOM 5555 O O . ALA B 1 358 ? -15.773 34.125 8.055 1 53.22 358 ALA B O 1
ATOM 5556 N N . LYS B 1 359 ? -14.578 32.438 7.156 1 46.69 359 LYS B N 1
ATOM 5557 C CA . LYS B 1 359 ? -15.602 31.453 7.465 1 46.69 359 LYS B CA 1
ATOM 5558 C C . LYS B 1 359 ? -15.586 31.094 8.945 1 46.69 359 LYS B C 1
ATOM 5560 O O . LYS B 1 359 ? -16.25 30.141 9.367 1 46.69 359 LYS B O 1
ATOM 5565 N N . MET B 1 360 ? -14.633 31.516 9.727 1 39.28 360 MET B N 1
ATOM 5566 C CA . MET B 1 360 ? -14.797 30.969 11.07 1 39.28 360 MET B CA 1
ATOM 5567 C C . MET B 1 360 ? -15.812 31.797 11.867 1 39.28 360 MET B C 1
ATOM 5569 O O . MET B 1 360 ? -15.906 33 11.695 1 39.28 360 MET B O 1
#

InterPro domains:
  IPR006139 D-isomer specific 2-hydroxyacid dehydrogenase, catalytic domain [PF00389] (72-355)
  IPR006140 D-isomer specific 2-hydroxyacid dehydrogenase, NAD-binding domain [PF02826] (119-192)
  IPR006140 D-isomer specific 2-hydroxyacid dehydrogenase, NAD-binding domain [PF02826] (218-324)
  IPR029752 D-isomer specific 2-hydroxyacid dehydrogenase, NAD-binding domain conserved site 1 [PS00065] (157-184)
  IPR036291 NAD(P)-binding domain superfamily [SSF51735] (110-325)

Solvent-accessible surface area (backbone atoms only — not comparable to full-atom values): 37547 Å² total; per-residue (Å²): 129,77,47,21,38,36,36,38,37,50,52,76,86,56,59,73,58,53,51,50,50,37,68,77,37,72,74,46,46,78,45,79,44,72,38,93,44,55,66,82,42,29,67,78,58,42,85,71,94,70,60,62,77,53,34,52,48,23,27,31,37,40,21,67,48,60,72,70,53,50,86,60,20,72,50,44,35,36,38,36,29,60,38,61,75,54,76,80,53,56,85,40,66,45,55,71,36,88,69,37,48,40,27,36,16,45,32,31,34,14,65,35,32,24,48,42,51,51,23,47,50,34,28,61,39,59,39,46,58,60,32,47,53,30,27,73,66,46,37,62,70,77,81,77,57,87,74,67,33,51,62,56,56,78,34,32,37,35,31,38,20,74,47,50,43,30,24,24,36,48,45,51,43,44,67,48,44,29,44,39,33,36,34,30,62,61,79,56,88,44,67,75,58,32,36,57,81,56,48,65,56,90,92,51,42,41,58,62,44,70,76,49,81,42,82,42,48,40,85,49,68,66,43,51,48,56,58,41,57,65,68,29,43,29,39,36,36,40,41,77,78,46,86,85,32,49,43,62,39,32,59,68,53,50,43,45,29,14,63,84,43,48,17,37,40,35,37,70,45,49,23,53,32,37,32,59,68,40,50,51,52,30,51,71,52,20,43,93,65,47,9,30,51,29,37,36,28,30,42,46,73,56,79,70,62,58,69,83,45,70,69,50,73,42,88,49,50,46,50,44,62,64,45,46,44,62,28,64,62,22,57,54,35,18,52,47,50,49,51,52,32,52,55,24,52,76,69,71,46,82,60,55,39,62,60,76,57,78,87,112,128,77,46,22,37,37,36,38,37,50,52,75,85,57,58,72,57,52,52,51,50,39,68,78,37,71,75,46,46,78,45,80,45,71,38,94,42,57,68,82,41,29,66,77,57,44,84,70,93,70,60,64,76,53,33,52,49,24,28,31,37,40,21,68,49,58,74,70,53,48,86,58,20,73,49,44,33,37,39,36,31,62,38,63,78,54,76,79,54,56,84,41,66,44,56,70,36,89,68,36,50,40,28,36,17,44,33,30,35,16,64,35,32,25,47,42,51,51,23,47,50,35,28,60,38,58,39,46,58,60,31,48,52,31,26,73,67,47,36,63,70,79,80,75,58,86,72,67,32,49,63,56,56,76,34,32,35,36,31,37,20,71,47,50,43,30,26,23,35,48,46,50,42,43,66,49,44,30,46,38,33,37,33,30,64,62,80,56,88,45,66,74,58,33,34,56,79,55,49,64,56,90,92,51,42,41,59,62,45,71,76,49,82,44,83,42,49,40,86,48,68,67,44,51,49,58,60,42,57,66,67,28,42,30,38,38,36,41,42,77,78,44,87,85,32,50,42,62,41,33,58,67,53,50,44,45,30,12,64,85,42,47,16,36,41,34,36,70,45,49,22,54,32,36,32,60,68,40,49,50,52,30,50,71,51,19,43,94,65,46,8,30,52,30,37,35,29,31,42,45,72,57,76,71,60,58,67,82,45,69,70,50,71,41,89,50,49,46,51,44,62,65,46,45,44,63,27,64,60,22,56,54,33,19,51,49,49,49,52,50,30,52,53,24,53,75,70,71,45,82,60,55,38,61,60,74,56,79,84,108

pLDDT: mean 93.65, std 7.86, range [39.03, 98.94]

Radius of gyration: 28.17 Å; Cα contacts (8 Å, |Δi|>4): 1475; chains: 2; bounding box: 59×93×62 Å

Nearest PDB structures (foldseek):
  5mh6-assembly1_A  TM=8.726E-01  e=2.806E-26  Haloferax mediterranei ATCC 33500
  2cuk-assembly1_A  TM=8.177E-01  e=2.375E-25  Thermus thermophilus HB8
  1gdh-assembly1_B  TM=7.526E-01  e=3.507E-22  Hyphomicrobium methylovorum
  3jtm-assembly1_A  TM=7.084E-01  e=1.659E-20  Arabidopsis thaliana
  4nu5-assembly1_B  TM=7.533E-01  e=2.861E-19  Stutzerimonas stutzeri

Foldseek 3Di:
DAAEEEEEAQDPDPVVLVVVVCVVPVRHHYYYDHPPDDRVCCLPPQDDDDDLVRLCRHQEYEYQRHDDACVSRVNHQEYEHLAQDHVSRCPGCLLQDPRHWYFYLFQLLQQLLLVVVVVVVCCQLQVVVVVVVCVVVVHPDDPAPPPGRDFLAAAEEEEEDQANNNQQNLVVSVVSHYAYEYEEADDQPDQVSQAHQFDHDPPGGDRRNPSHPYYFHHLDLVSLLVRLQPQHQEYEYADEDDPSQFQVDALVSQLNNLVPFAHEYEYLYEQRSHPVVRLVVLLVCDGVNSGHPAYEYAYHPPPPDDPPDPQVVRPRYHYHRSCSRDDPSSSVSSSVLVSVQVVCVVVVHDHGRTDDSPPD/DAAEEEEEAQDPDPVVLVVVVCVVPVRHHYYYDHPPDDRVCCLPPQDDDDDLVSLCRHQEYEYQRHDDACVSRVNHQEYEHLAQDHVSRCPGVLLQDPRHWYFYLFQLLQQLLLVVVVVVVCCQLQVVVVVVVCVVVVHPDDPAPPPGRDFLAAAEEEEEDQANNNQQNLVVSVVSHYAYEYEEADDQPDQVSQAHQFDHDPPGGDRSNPSHPYYFHHLDLVSLLVRLQPQHQEYEYADEDDPSQFQVAALVSQLNNLVPFAHEYEYLYEQRSHPVVRLVVLLVCDGVNSGHPAYEYAYHPPPPDDPPDPQVVRPRYHYHRSCSRDDPSSSVSSSVLVSVQVVCVVVVHDHGRTDDSPPD

Sequence (720 aa):
MAKHLLLTLPFPKPEPFLQRLQAVFPDWKITYLHHAVKPTEAFYKQDMHIPPEILREVTALMTMGVVPDPADAPNLRYIHFNVAGTDHVAHKPAFKDPNITITTSTGGPSIAVAEWVLGSILGLSRRLFQFKELQNAKSWGSPVPAPPPFALDGKKIGIVGYGSIGRQVARLTKAFGMDVIVYNSRPRLTAEDRKDQNWCEAGAGDLDGTIPSAYFHGQSKEELHSFLSHDLDIVVLSLPLTASTKHLIGEEELRLVNAKNPAILVNVARGQIIDQNALIASLKKGAANGGLLAAALDVTDPEPLPEDSELWGLPNVFISPHISSVTQQTVARAYKIWLENLVRMEKGGELFNVVSKAKMMAKHLLLTLPFPKPEPFLQRLQAVFPDWKITYLHHAVKPTEAFYKQDMHIPPEILREVTALMTMGVVPDPADAPNLRYIHFNVAGTDHVAHKPAFKDPNITITTSTGGPSIAVAEWVLGSILGLSRRLFQFKELQNAKSWGSPVPAPPPFALDGKKIGIVGYGSIGRQVARLTKAFGMDVIVYNSRPRLTAEDRKDQNWCEAGAGDLDGTIPSAYFHGQSKEELHSFLSHDLDIVVLSLPLTASTKHLIGEEELRLVNAKNPAILVNVARGQIIDQNALIASLKKGAANGGLLAAALDVTDPEPLPEDSELWGLPNVFISPHISSVTQQTVARAYKIWLENLVRMEKGGELFNVVSKAKM

Secondary structure (DSSP, 8-state):
---EEEEEESS---HHHHHHHHHH-TTSEEEEEE--S-GGGGGT-------HHHHHH--EEEESS----TTT-TT--EEEESSS--TTTTTSGGGG-TT-EEE--TTSSHHHHHHHHHHHHHHHHTTHHHHHHHHHTT----S-PSSPP--STT-EEEEE--SHHHHHHHHHHHHTT-EEEEEESS---SHHHHS--S---TT-S-TTS-S-SEEEE-SSHHHHHHHHTTT-SEEEE-----TTTTT-B-HHHHHHHTSSS--EEEE-S-GGGB-HHHHHHHHHH-GGGTS-SEEEES--SSSSPPTT-GGGG-TTEEE-SS-TT-SHHHHHHHHHHHHHHHHHHHTTPPPSSB--STT-/---EEEEEESS---HHHHHHHHHH-TTSEEEEEE--S-GGGGGT-------HHHHHH--EEEESS----TTT-TT--EEEESSS--TTTTTSGGGG-TT-EEE--TTSSHHHHHHHHHHHHHHHHTTHHHHHHHHHTT----S-PSSPP--STT-EEEEE--SHHHHHHHHHHHHTT-EEEEEESS---SHHHHS--S---TT-S-TTS-S-SEEEE-SSHHHHHHHHTTT-SEEEE-----TTTTT-B-HHHHHHHTSSS--EEEE-S-GGGB-HHHHHHHHHH-GGGTS-SEEEES--SSSSPPTT-GGGG-TTEEE-SS-TT-SHHHHHHHHHHHHHHHHHHHTTPPPSSB--STT-